Protein AF-A0ABD1PLU4-F1 (afdb_monomer)

InterPro domains:
  IPR002123 Phospholipid/glycerol acyltransferase [PF01553] (356-482)
  IPR002123 Phospholipid/glycerol acyltransferase [SM00563] (372-485)
  IPR003245 Phytocyanin domain [PF02298] (35-119)
  IPR003245 Phytocyanin domain [PS51485] (24-127)
  IPR004552 1-acyl-sn-glycerol-3-phosphate acyltransferase [TIGR00530] (357-482)
  IPR008972 Cupredoxin [G3DSA:2.60.40.420] (22-131)
  IPR008972 Cupredoxin [SSF49503] (23-126)
  IPR041846 Early nodulin-like protein domain [cd11019] (24-126)

Organism: NCBI:txid205694

pLDDT: mean 72.11, std 29.3, range [20.67, 98.69]

Secondary structure (DSSP, 8-state):
-HHHHHHHHHHHHHHHHHHTT---EEETTSTT--SS--SSTTHHHHHHHTS--BTT-EEEEE--TTT--EEEE-HHHHHHT--SS-SEEE-SSEEEEE--SSEEEEEEE-STTTGGGT-EEEEEEBP-----------------------PPPPPPP-------------------------------------------TTTTS----------PPP-------------------------------------------------------------------------HHHHHHHHHHHHHHHHHHHHHHHHHHHHHHHHHHHHHHHH-TTT-HHHHHHHHHHHHHHHTTT-EEEEE-GGGSPPTTS--EEEE----THHHHHHHHT---EEEEEEGGGGGSTTHHHHHHHHTPEEE-TT-HHHHHHHHHHHHHHHHTT-EEEE-TTSS--SSS---PPPTHHHHHHHHHTPPEEEEEEESHHHHS-TT-TT-----EEEEEEPPPB--S-HHHHHHHHHHHHHHHHHHH-

Radius of gyration: 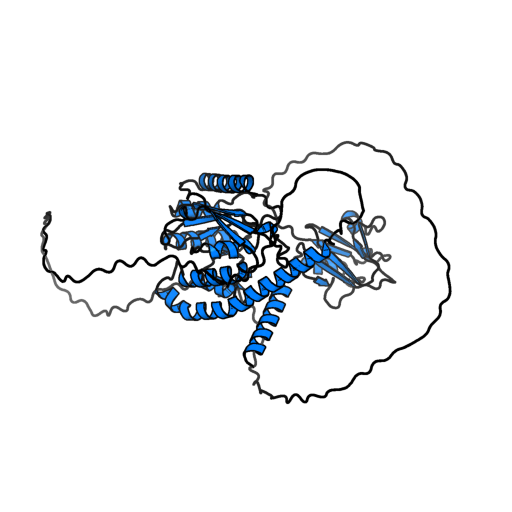33.96 Å; Cα contacts (8 Å, |Δi|>4): 672; chains: 1; bounding box: 89×86×107 Å

Structure (mmCIF, N/CA/C/O backbone):
data_AF-A0ABD1PLU4-F1
#
_entry.id   AF-A0ABD1PLU4-F1
#
loop_
_atom_site.group_PDB
_atom_site.id
_atom_site.type_symbol
_atom_site.label_atom_id
_atom_site.label_alt_id
_atom_site.label_comp_id
_atom_site.label_asym_id
_atom_site.label_entity_id
_atom_site.label_seq_id
_atom_site.pdbx_PDB_ins_code
_atom_site.Cartn_x
_atom_site.Cartn_y
_atom_site.Cartn_z
_atom_site.occupancy
_atom_site.B_iso_or_equiv
_atom_site.auth_seq_id
_atom_site.auth_comp_id
_atom_site.auth_asym_id
_atom_site.auth_atom_id
_atom_site.pdbx_PDB_model_num
ATOM 1 N N . MET A 1 1 ? 35.498 7.003 15.324 1.00 47.19 1 MET A N 1
ATOM 2 C CA . MET A 1 1 ? 35.604 5.820 14.432 1.00 47.19 1 MET A CA 1
ATOM 3 C C . MET A 1 1 ? 34.310 5.006 14.299 1.00 47.19 1 MET A C 1
ATOM 5 O O . MET A 1 1 ? 34.081 4.486 13.217 1.00 47.19 1 MET A O 1
ATOM 9 N N . ALA A 1 2 ? 33.437 4.923 15.317 1.00 46.88 2 ALA A N 1
ATOM 10 C CA . ALA A 1 2 ? 32.147 4.220 15.197 1.00 46.88 2 ALA A CA 1
ATOM 11 C C . ALA A 1 2 ? 31.181 4.858 14.171 1.00 46.88 2 ALA A C 1
ATOM 13 O O . ALA A 1 2 ? 30.558 4.140 13.402 1.00 46.88 2 ALA A O 1
ATOM 14 N N . SER A 1 3 ? 31.133 6.194 14.081 1.00 61.94 3 SER A N 1
ATOM 15 C CA . SER A 1 3 ? 30.240 6.909 13.148 1.00 61.94 3 SER A CA 1
ATOM 16 C C . SER A 1 3 ? 30.539 6.616 11.667 1.00 61.94 3 SER A C 1
ATOM 18 O O . SER A 1 3 ? 29.624 6.369 10.890 1.00 61.94 3 SER A O 1
ATOM 20 N N . LEU A 1 4 ? 31.819 6.532 11.281 1.00 53.38 4 LEU A N 1
ATOM 21 C CA . LEU A 1 4 ? 32.208 6.275 9.888 1.00 53.38 4 LEU A CA 1
ATOM 22 C C . LEU A 1 4 ? 31.891 4.837 9.451 1.00 53.38 4 LEU A C 1
ATOM 24 O O . LEU A 1 4 ? 31.442 4.630 8.332 1.00 53.38 4 LEU A O 1
ATOM 28 N N . LYS A 1 5 ? 32.056 3.856 10.352 1.00 55.22 5 LYS A N 1
ATOM 29 C CA . LYS A 1 5 ? 31.690 2.453 10.091 1.00 55.22 5 LYS A CA 1
ATOM 30 C C . LYS A 1 5 ? 30.178 2.273 9.957 1.00 55.22 5 LYS A C 1
ATOM 32 O O . LYS A 1 5 ? 29.739 1.518 9.100 1.00 55.22 5 LYS A O 1
ATOM 37 N N . THR A 1 6 ? 29.389 2.996 10.752 1.00 54.56 6 THR A N 1
ATOM 38 C CA . THR A 1 6 ? 27.925 2.993 10.632 1.00 54.56 6 THR A CA 1
ATOM 39 C C . THR A 1 6 ? 27.466 3.675 9.346 1.00 54.56 6 THR A C 1
ATOM 41 O O . THR A 1 6 ? 26.577 3.157 8.689 1.00 54.56 6 THR A O 1
ATOM 44 N N . ILE A 1 7 ? 28.093 4.785 8.939 1.00 59.88 7 ILE A N 1
ATOM 45 C CA . ILE A 1 7 ? 27.803 5.443 7.654 1.00 59.88 7 ILE A CA 1
ATOM 46 C C . ILE A 1 7 ? 28.144 4.515 6.484 1.00 59.88 7 ILE A C 1
ATOM 48 O O . ILE A 1 7 ? 27.331 4.385 5.577 1.00 59.88 7 ILE A O 1
ATOM 52 N N . PHE A 1 8 ? 29.285 3.823 6.532 1.00 62.78 8 PHE A N 1
ATOM 53 C CA . PHE A 1 8 ? 29.653 2.834 5.517 1.00 62.78 8 PHE A CA 1
ATOM 54 C C . PHE A 1 8 ? 28.635 1.691 5.465 1.00 62.78 8 PHE A C 1
ATOM 56 O O . PHE A 1 8 ? 28.130 1.379 4.401 1.00 62.78 8 PHE A O 1
ATOM 63 N N . LEU A 1 9 ? 28.231 1.143 6.614 1.00 57.69 9 LEU A N 1
ATOM 64 C CA . LEU A 1 9 ? 27.209 0.095 6.678 1.00 57.69 9 LEU A CA 1
ATOM 65 C C . LEU A 1 9 ? 25.840 0.578 6.163 1.00 57.69 9 LEU A C 1
ATOM 67 O O . LEU A 1 9 ? 25.142 -0.170 5.490 1.00 57.69 9 LEU A O 1
ATOM 71 N N . CYS A 1 10 ? 25.455 1.827 6.439 1.00 52.41 10 CYS A N 1
ATOM 72 C CA . CYS A 1 10 ? 24.240 2.434 5.895 1.00 52.41 10 CYS A CA 1
ATOM 73 C C . CYS A 1 10 ? 24.330 2.636 4.379 1.00 52.41 10 CYS A C 1
ATOM 75 O O . CYS A 1 10 ? 23.343 2.396 3.696 1.00 52.41 10 CYS A O 1
ATOM 77 N N . LEU A 1 11 ? 25.482 3.064 3.856 1.00 61.66 11 LEU A N 1
ATOM 78 C CA . LEU A 1 11 ? 25.714 3.219 2.418 1.00 61.66 11 LEU A CA 1
ATOM 79 C C . LEU A 1 11 ? 25.714 1.866 1.706 1.00 61.66 11 LEU A C 1
ATOM 81 O O . LEU A 1 11 ? 25.098 1.762 0.657 1.00 61.66 11 LEU A O 1
ATOM 85 N N . GLU A 1 12 ? 26.288 0.827 2.309 1.00 58.66 12 GLU A N 1
ATOM 86 C CA . GLU A 1 12 ? 26.217 -0.554 1.817 1.00 58.66 12 GLU A CA 1
ATOM 87 C C . GLU A 1 12 ? 24.777 -1.088 1.847 1.00 58.66 12 GLU A C 1
ATOM 89 O O . GLU A 1 12 ? 24.323 -1.708 0.896 1.00 58.66 12 GLU A O 1
ATOM 94 N N . VAL A 1 13 ? 23.996 -0.795 2.894 1.00 58.22 13 VAL A N 1
ATOM 95 C CA . VAL A 1 13 ? 22.574 -1.182 2.958 1.00 58.22 13 VAL A CA 1
ATOM 96 C C . VAL A 1 13 ? 21.728 -0.389 1.957 1.00 58.22 13 VAL A C 1
ATOM 98 O O . VAL A 1 13 ? 20.830 -0.960 1.346 1.00 58.22 13 VAL A O 1
ATOM 101 N N . VAL A 1 14 ? 21.999 0.903 1.748 1.00 58.25 14 VAL A N 1
ATOM 102 C CA . VAL A 1 14 ? 21.341 1.722 0.714 1.00 58.25 14 VAL A CA 1
ATOM 103 C C . VAL A 1 14 ? 21.733 1.237 -0.681 1.00 58.25 14 VAL A C 1
ATOM 105 O O . VAL A 1 14 ? 20.859 1.127 -1.530 1.00 58.25 14 VAL A O 1
ATOM 108 N N . PHE A 1 15 ? 22.995 0.868 -0.902 1.00 52.88 15 PHE A N 1
ATOM 109 C CA . PHE A 1 15 ? 23.470 0.248 -2.137 1.00 52.88 15 PHE A CA 1
ATOM 110 C C . PHE A 1 15 ? 22.750 -1.086 -2.378 1.00 52.88 15 PHE A C 1
ATOM 112 O O . PHE A 1 15 ? 22.131 -1.261 -3.419 1.00 52.88 15 PHE A O 1
ATOM 119 N N . VAL A 1 16 ? 22.667 -1.962 -1.373 1.00 48.00 16 VAL A N 1
ATOM 120 C CA . VAL A 1 16 ? 21.921 -3.231 -1.444 1.00 48.00 16 VAL A CA 1
ATOM 121 C C . VAL A 1 16 ? 20.415 -3.017 -1.667 1.00 48.00 16 VAL A C 1
ATOM 123 O O . VAL A 1 16 ? 19.794 -3.789 -2.390 1.00 48.00 16 VAL A O 1
ATOM 126 N N . MET A 1 17 ? 19.800 -1.975 -1.100 1.00 50.78 17 MET A N 1
ATOM 127 C CA . MET A 1 17 ? 18.375 -1.676 -1.316 1.00 50.78 17 MET A CA 1
ATOM 128 C C . MET A 1 17 ? 18.107 -1.014 -2.678 1.00 50.78 17 MET A C 1
ATOM 130 O O . MET A 1 17 ? 17.065 -1.286 -3.272 1.00 50.78 17 MET A O 1
ATOM 134 N N . CYS A 1 18 ? 19.041 -0.212 -3.201 1.00 48.16 18 CYS A N 1
ATOM 135 C CA . CYS A 1 18 ? 19.002 0.318 -4.568 1.00 48.16 18 CYS A CA 1
ATOM 136 C C . CYS A 1 18 ? 19.161 -0.800 -5.611 1.00 48.16 18 CYS A C 1
ATOM 138 O O . CYS A 1 18 ? 18.441 -0.796 -6.605 1.00 48.16 18 CYS A O 1
ATOM 140 N N . VAL A 1 19 ? 20.005 -1.798 -5.333 1.00 46.47 19 VAL A N 1
ATOM 141 C CA . VAL A 1 19 ? 20.233 -2.971 -6.200 1.00 46.47 19 VAL A CA 1
ATOM 142 C C . VAL A 1 19 ? 19.016 -3.920 -6.241 1.00 46.47 19 VAL A C 1
ATOM 144 O O . VAL A 1 19 ? 18.842 -4.692 -7.176 1.00 46.47 19 VAL A O 1
ATOM 147 N N . LEU A 1 20 ? 18.086 -3.855 -5.279 1.00 43.22 20 LEU A N 1
ATOM 148 C CA . LEU A 1 20 ? 16.896 -4.731 -5.255 1.00 43.22 20 LEU A CA 1
ATOM 149 C C . LEU A 1 20 ? 15.654 -4.151 -5.960 1.00 43.22 20 LEU A C 1
ATOM 151 O O . LEU A 1 20 ? 14.606 -4.804 -5.976 1.00 43.22 20 LEU A O 1
ATOM 155 N N . SER A 1 21 ? 15.769 -2.966 -6.571 1.00 48.97 21 SER A N 1
ATOM 156 C CA . SER A 1 21 ? 14.789 -2.427 -7.530 1.00 48.97 21 SER A CA 1
ATOM 157 C C . SER A 1 21 ? 15.155 -2.745 -8.990 1.00 48.97 21 SER A C 1
ATOM 159 O O . SER A 1 21 ? 14.590 -2.146 -9.907 1.00 48.97 21 SER A O 1
ATOM 161 N N . GLU A 1 22 ? 16.103 -3.646 -9.231 1.00 51.75 22 GLU A N 1
ATOM 162 C CA . GLU A 1 22 ? 16.635 -3.849 -10.574 1.00 51.75 22 GLU A CA 1
ATOM 163 C C . GLU A 1 22 ? 15.752 -4.760 -11.436 1.00 51.75 22 GLU A C 1
ATOM 165 O O . GLU A 1 22 ? 15.357 -5.865 -11.048 1.00 51.75 22 GLU A O 1
ATOM 170 N N . ALA A 1 23 ? 15.470 -4.257 -12.639 1.00 60.00 23 ALA A N 1
ATOM 171 C CA . ALA A 1 23 ? 15.356 -5.053 -13.852 1.00 60.00 23 ALA A CA 1
ATOM 172 C C . ALA A 1 23 ? 16.399 -6.175 -13.821 1.00 60.00 23 ALA A C 1
ATOM 174 O O . ALA A 1 23 ? 17.593 -5.895 -13.731 1.00 60.00 23 ALA A O 1
ATOM 175 N N . ARG A 1 24 ? 15.980 -7.444 -13.845 1.00 77.62 24 ARG A N 1
ATOM 176 C CA . ARG A 1 24 ? 16.957 -8.536 -13.821 1.00 77.62 24 ARG A CA 1
ATOM 177 C C . ARG A 1 24 ? 17.532 -8.730 -15.209 1.00 77.62 24 ARG A C 1
ATOM 179 O O . ARG A 1 24 ? 16.782 -8.913 -16.164 1.00 77.62 24 ARG A O 1
ATOM 186 N N . GLU A 1 25 ? 18.853 -8.743 -15.299 1.00 86.50 25 GLU A N 1
ATOM 187 C CA . GLU A 1 25 ? 19.561 -9.103 -16.521 1.00 86.50 25 GLU A CA 1
ATOM 188 C C . GLU A 1 25 ? 19.766 -10.620 -16.583 1.00 86.50 25 GLU A C 1
ATOM 190 O O . GLU A 1 25 ? 20.251 -11.246 -15.638 1.00 86.50 25 GLU A O 1
ATOM 195 N N . PHE A 1 26 ? 19.380 -11.227 -17.702 1.00 90.75 26 PHE A N 1
ATOM 196 C CA . PHE A 1 26 ? 19.525 -12.654 -17.958 1.00 90.75 26 PHE A CA 1
ATOM 197 C C . PHE A 1 26 ? 20.411 -12.871 -19.178 1.00 90.75 26 PHE A C 1
ATOM 199 O O . PHE A 1 26 ? 19.988 -12.634 -20.310 1.00 90.75 26 PHE A O 1
ATOM 206 N N . VAL A 1 27 ? 21.622 -13.382 -18.955 1.00 91.88 27 VAL A N 1
ATOM 207 C CA . VAL A 1 27 ? 22.483 -13.854 -20.047 1.00 91.88 27 VAL A CA 1
ATOM 208 C C . VAL A 1 27 ? 21.873 -15.123 -20.643 1.00 91.88 27 VAL A C 1
ATOM 210 O O . VAL A 1 27 ? 21.649 -16.109 -19.931 1.00 91.88 27 VAL A O 1
ATOM 213 N N . VAL A 1 28 ? 21.562 -15.090 -21.939 1.00 91.38 28 VAL A N 1
ATOM 214 C CA . VAL A 1 28 ? 20.862 -16.176 -22.633 1.00 91.38 28 VAL A CA 1
ATOM 215 C C . VAL A 1 28 ? 21.710 -17.449 -22.643 1.00 91.38 28 VAL A C 1
ATOM 217 O O . VAL A 1 28 ? 22.851 -17.453 -23.085 1.00 91.38 28 VAL A O 1
ATOM 220 N N . GLY A 1 29 ? 21.148 -18.546 -22.129 1.00 82.50 29 GLY A N 1
ATOM 221 C CA . GLY A 1 29 ? 21.845 -19.830 -21.979 1.00 82.50 29 GLY A CA 1
ATOM 222 C C . GLY A 1 29 ? 22.687 -19.971 -20.699 1.00 82.50 29 GLY A C 1
ATOM 223 O O . GLY A 1 29 ? 23.001 -21.098 -20.319 1.00 82.50 29 GLY A O 1
ATOM 224 N N . GLY A 1 30 ? 22.985 -18.878 -19.981 1.00 80.81 30 GLY A N 1
ATOM 225 C CA . GLY A 1 30 ? 23.773 -18.856 -18.735 1.00 80.81 30 GLY A CA 1
ATOM 226 C C . GLY A 1 30 ? 24.979 -17.904 -18.786 1.00 80.81 30 GLY A C 1
ATOM 227 O O . GLY A 1 30 ? 25.364 -17.456 -19.856 1.00 80.81 30 GLY A O 1
ATOM 228 N N . GLU A 1 31 ? 25.600 -17.609 -17.635 1.00 70.88 31 GLU A N 1
ATOM 229 C CA . GLU A 1 31 ? 26.628 -16.548 -17.490 1.00 70.88 31 GLU A CA 1
ATOM 230 C C . GLU A 1 31 ? 27.853 -16.681 -18.418 1.00 70.88 31 GLU A C 1
ATOM 232 O O . GLU A 1 31 ? 28.443 -15.668 -18.783 1.00 70.88 31 GLU A O 1
ATOM 237 N N . ASN A 1 32 ? 28.203 -17.902 -18.844 1.00 74.88 32 ASN A N 1
ATOM 238 C CA . ASN A 1 32 ? 29.360 -18.187 -19.710 1.00 74.88 32 ASN A CA 1
ATOM 239 C C . ASN A 1 32 ? 28.970 -18.751 -21.088 1.00 74.88 32 ASN A C 1
ATOM 241 O O . ASN A 1 32 ? 29.794 -19.380 -21.750 1.00 74.88 32 ASN A O 1
ATOM 245 N N . LYS A 1 33 ? 27.705 -18.619 -21.492 1.00 79.81 33 LYS A N 1
ATOM 246 C CA . LYS A 1 33 ? 27.207 -19.167 -22.757 1.00 79.81 33 LYS A CA 1
ATOM 247 C C . LYS A 1 33 ? 27.089 -18.070 -23.807 1.00 79.81 33 LYS A C 1
ATOM 249 O O . LYS A 1 33 ? 26.680 -16.951 -23.505 1.00 79.81 33 LYS A O 1
ATOM 254 N N . LEU A 1 34 ? 27.460 -18.416 -25.036 1.00 86.56 34 LEU A N 1
ATOM 255 C CA . LEU A 1 34 ? 27.270 -17.572 -26.207 1.00 86.56 34 LEU A CA 1
ATOM 256 C C . LEU A 1 34 ? 25.965 -17.951 -26.909 1.00 86.56 34 LEU A C 1
ATOM 258 O O . LEU A 1 34 ? 25.485 -19.084 -26.828 1.00 86.56 34 LEU A O 1
ATOM 262 N N . TRP A 1 35 ? 25.390 -16.981 -27.605 1.00 90.56 35 TRP A N 1
ATOM 263 C CA . TRP A 1 35 ? 24.356 -17.193 -28.600 1.00 90.56 35 TRP A CA 1
ATOM 264 C C . TRP A 1 35 ? 25.010 -17.805 -29.841 1.00 90.56 35 TRP A C 1
ATOM 266 O O . TRP A 1 35 ? 25.411 -17.104 -30.764 1.00 90.56 35 TRP A O 1
ATOM 276 N N . GLU A 1 36 ? 25.151 -19.125 -29.809 1.00 92.56 36 GLU A N 1
ATOM 277 C CA . GLU A 1 36 ? 25.716 -19.963 -30.867 1.00 92.56 36 GLU A CA 1
ATOM 278 C C . GLU A 1 36 ? 24.813 -21.178 -31.110 1.00 92.56 36 GLU A C 1
ATOM 280 O O . GLU A 1 36 ? 23.879 -21.434 -30.342 1.00 92.56 36 GLU A O 1
ATOM 285 N N . VAL A 1 37 ? 25.075 -21.939 -32.174 1.00 93.00 37 VAL A N 1
ATOM 286 C CA . VAL A 1 37 ? 24.309 -23.153 -32.475 1.00 93.00 37 VAL A CA 1
ATOM 287 C C . VAL A 1 37 ? 24.419 -24.137 -31.300 1.00 93.00 37 VAL A C 1
ATOM 289 O O . VAL A 1 37 ? 25.517 -24.612 -31.002 1.00 93.00 37 VAL A O 1
ATOM 292 N N . PRO A 1 38 ? 23.304 -24.462 -30.618 1.00 90.62 38 PRO A N 1
ATOM 293 C CA . PRO A 1 38 ? 23.358 -25.257 -29.401 1.00 90.62 38 PRO A CA 1
ATOM 294 C C . PRO A 1 38 ? 23.609 -26.737 -29.705 1.00 90.62 38 PRO A C 1
ATOM 296 O O . PRO A 1 38 ? 23.275 -27.246 -30.775 1.00 90.62 38 PRO A O 1
ATOM 299 N N . SER A 1 39 ? 24.128 -27.473 -28.718 1.00 88.12 39 SER A N 1
ATOM 300 C CA . SER A 1 39 ? 24.311 -28.930 -28.841 1.00 88.12 39 SER A CA 1
ATOM 301 C C . SER A 1 39 ? 22.977 -29.687 -28.837 1.00 88.12 39 SER A C 1
ATOM 303 O O . SER A 1 39 ? 22.883 -30.804 -29.341 1.00 88.12 39 SER A O 1
ATOM 305 N N . SER A 1 40 ? 21.937 -29.087 -28.252 1.00 89.44 40 SER A N 1
ATOM 306 C CA . SER A 1 40 ? 20.566 -29.590 -28.275 1.00 89.44 40 SER A CA 1
ATOM 307 C C . SER A 1 40 ? 19.641 -28.559 -28.907 1.00 89.44 40 SER A C 1
ATOM 309 O O . SER A 1 40 ? 19.620 -27.403 -28.490 1.00 89.44 40 SER A O 1
ATOM 311 N N . PHE A 1 41 ? 18.798 -29.002 -29.842 1.00 88.69 41 PHE A N 1
ATOM 312 C CA . PHE A 1 41 ? 17.864 -28.143 -30.579 1.00 88.69 41 PHE A CA 1
ATOM 313 C C . PHE A 1 41 ? 16.952 -27.283 -29.679 1.00 88.69 41 PHE A C 1
ATOM 315 O O . PHE A 1 41 ? 16.506 -26.214 -30.083 1.00 88.69 41 PHE A O 1
ATOM 322 N N . TYR A 1 42 ? 16.669 -27.736 -28.452 1.00 88.06 42 TYR A N 1
ATOM 323 C CA . TYR A 1 42 ? 15.777 -27.053 -27.508 1.00 88.06 42 TYR A CA 1
ATOM 324 C C . TYR A 1 42 ? 16.512 -26.366 -26.346 1.00 88.06 42 TYR A C 1
ATOM 326 O O . TYR A 1 42 ? 15.857 -25.959 -25.390 1.00 88.06 42 TYR A O 1
ATOM 334 N N . GLU A 1 43 ? 17.845 -26.254 -26.370 1.00 90.94 43 GLU A N 1
ATOM 335 C CA . GLU A 1 43 ? 18.650 -25.773 -25.231 1.00 90.94 43 GLU A CA 1
ATOM 336 C C . GLU A 1 43 ? 18.182 -24.405 -24.712 1.00 90.94 43 GLU A C 1
ATOM 338 O O . GLU A 1 43 ? 17.835 -24.280 -23.533 1.00 90.94 43 GLU A O 1
ATOM 343 N N . PHE A 1 44 ? 18.076 -23.406 -25.594 1.00 92.38 44 PHE A N 1
ATOM 344 C CA . PHE A 1 44 ? 17.664 -22.051 -25.218 1.00 92.38 44 PHE A CA 1
ATOM 345 C C . PHE A 1 44 ? 16.208 -21.979 -24.747 1.00 92.38 44 PHE A C 1
ATOM 347 O O . PHE A 1 44 ? 15.916 -21.340 -23.736 1.00 92.38 44 PHE A O 1
ATOM 354 N N . ASN A 1 45 ? 15.293 -22.694 -25.405 1.00 93.44 45 ASN A N 1
ATOM 355 C CA . ASN A 1 45 ? 13.891 -22.746 -24.980 1.00 93.44 45 ASN A CA 1
ATOM 356 C C . ASN A 1 45 ? 13.732 -23.437 -23.616 1.00 93.44 45 ASN A C 1
ATOM 358 O O . ASN A 1 45 ? 13.006 -22.951 -22.749 1.00 93.44 45 ASN A O 1
ATOM 362 N N . ASN A 1 46 ? 14.448 -24.539 -23.382 1.00 92.44 46 ASN A N 1
ATOM 363 C CA . ASN A 1 46 ? 14.444 -25.251 -22.103 1.00 92.44 46 ASN A CA 1
ATOM 364 C C . ASN A 1 46 ? 15.056 -24.411 -20.976 1.00 92.44 46 ASN A C 1
ATOM 366 O O . ASN A 1 46 ? 14.624 -24.510 -19.825 1.00 92.44 46 ASN A O 1
ATOM 370 N N . TRP A 1 47 ? 16.070 -23.601 -21.287 1.00 93.94 47 TRP A N 1
ATOM 371 C CA . TRP A 1 47 ? 16.618 -22.607 -20.369 1.00 93.94 47 TRP A CA 1
ATOM 372 C C . TRP A 1 47 ? 15.559 -21.556 -20.012 1.00 93.94 47 TRP A C 1
ATOM 374 O O . TRP A 1 47 ? 15.262 -21.366 -18.831 1.00 93.94 47 TRP A O 1
ATOM 384 N N . ALA A 1 48 ? 14.914 -20.956 -21.013 1.00 93.88 48 ALA A N 1
ATOM 385 C CA . ALA A 1 48 ? 13.917 -19.908 -20.817 1.00 93.88 48 ALA A CA 1
ATOM 386 C C . ALA A 1 48 ? 12.703 -20.387 -20.010 1.00 93.88 48 ALA A C 1
ATOM 388 O O . ALA A 1 48 ? 12.226 -19.680 -19.125 1.00 93.88 48 ALA A O 1
ATOM 389 N N . GLN A 1 49 ? 12.238 -21.619 -20.237 1.00 91.12 49 GLN A N 1
ATOM 390 C CA . GLN A 1 49 ? 11.105 -22.206 -19.509 1.00 91.12 49 GLN A CA 1
ATOM 391 C C . GLN A 1 49 ? 11.343 -22.358 -17.998 1.00 91.12 49 GLN A C 1
ATOM 393 O O . GLN A 1 49 ? 10.385 -22.421 -17.224 1.00 91.12 49 GLN A O 1
ATOM 398 N N . LYS A 1 50 ? 12.605 -22.411 -17.551 1.00 90.88 50 LYS A N 1
ATOM 399 C CA . LYS A 1 50 ? 12.957 -22.487 -16.123 1.00 90.88 50 LYS A CA 1
ATOM 400 C C . LYS A 1 50 ? 12.920 -21.118 -15.436 1.00 90.88 50 LYS A C 1
ATOM 402 O O . LYS A 1 50 ? 12.978 -21.058 -14.206 1.00 90.88 50 LYS A O 1
ATOM 407 N N . ILE A 1 51 ? 12.811 -20.033 -16.202 1.00 90.81 51 ILE A N 1
ATOM 408 C CA . ILE A 1 51 ? 12.889 -18.651 -15.728 1.00 90.81 51 ILE A CA 1
ATOM 409 C C . ILE A 1 51 ? 11.500 -18.001 -15.781 1.00 90.81 51 ILE A C 1
ATOM 411 O O . ILE A 1 51 ? 10.678 -18.276 -16.651 1.00 90.81 51 ILE A O 1
ATOM 415 N N . ARG A 1 52 ? 11.208 -17.137 -14.803 1.00 91.12 52 ARG A N 1
ATOM 416 C CA . ARG A 1 52 ? 9.958 -16.364 -14.740 1.00 91.12 52 ARG A CA 1
ATOM 417 C C . ARG A 1 52 ? 10.214 -14.898 -15.058 1.00 91.12 52 ARG A C 1
ATOM 419 O O . ARG A 1 52 ? 10.325 -14.098 -14.132 1.00 91.12 52 ARG A O 1
ATOM 426 N N . PHE A 1 53 ? 10.262 -14.587 -16.348 1.00 93.56 53 PHE A N 1
ATOM 427 C CA . PHE A 1 53 ? 10.465 -13.232 -16.853 1.00 93.56 53 PHE A CA 1
ATOM 428 C C . PHE A 1 53 ? 9.294 -12.305 -16.493 1.00 93.56 53 PHE A C 1
ATOM 430 O O . PHE A 1 53 ? 8.120 -12.687 -16.591 1.00 93.56 53 PHE A O 1
ATOM 437 N N . GLN A 1 54 ? 9.625 -11.091 -16.068 1.00 90.62 54 GLN A N 1
ATOM 438 C CA . GLN A 1 54 ? 8.712 -9.999 -15.743 1.00 90.62 54 GLN A CA 1
ATOM 439 C C . GLN A 1 54 ? 8.916 -8.830 -16.706 1.00 90.62 54 GLN A C 1
ATOM 441 O O . GLN A 1 54 ? 9.954 -8.708 -17.354 1.00 90.62 54 GLN A O 1
ATOM 446 N N . ILE A 1 55 ? 7.919 -7.947 -16.776 1.00 90.06 55 ILE A N 1
ATOM 447 C CA . ILE A 1 55 ? 8.074 -6.673 -17.482 1.00 90.06 55 ILE A CA 1
ATOM 448 C C . ILE A 1 55 ? 9.196 -5.875 -16.810 1.00 90.06 55 ILE A C 1
ATOM 450 O O . ILE A 1 55 ? 9.166 -5.679 -15.594 1.00 90.06 55 ILE A O 1
ATOM 454 N N . GLY A 1 56 ? 10.141 -5.399 -17.614 1.00 82.38 56 GLY A N 1
ATOM 455 C CA . GLY A 1 56 ? 11.314 -4.651 -17.174 1.00 82.38 56 GLY A CA 1
ATOM 456 C C . GLY A 1 56 ? 12.580 -5.492 -17.028 1.00 82.38 56 GLY A C 1
ATOM 457 O O . GLY A 1 56 ? 13.638 -4.897 -16.920 1.00 82.38 56 GLY A O 1
ATOM 458 N N . ASP A 1 57 ? 12.511 -6.826 -17.064 1.00 91.81 57 ASP A N 1
ATOM 459 C CA . ASP A 1 57 ? 13.715 -7.666 -17.142 1.00 91.81 57 ASP A CA 1
ATOM 460 C C . ASP A 1 57 ? 14.438 -7.462 -18.489 1.00 91.81 57 ASP A C 1
ATOM 462 O O . ASP A 1 57 ? 13.815 -7.082 -19.481 1.00 91.81 57 ASP A O 1
ATOM 466 N N . SER A 1 58 ? 15.735 -7.759 -18.549 1.00 92.25 58 SER A N 1
ATOM 467 C CA . SER A 1 58 ? 16.549 -7.635 -19.764 1.00 92.25 58 SER A CA 1
ATOM 468 C C . SER A 1 58 ? 17.167 -8.973 -20.155 1.00 92.25 58 SER A C 1
ATOM 470 O O . SER A 1 58 ? 17.649 -9.720 -19.306 1.00 92.25 58 SER A O 1
ATOM 472 N N . LEU A 1 59 ? 17.193 -9.273 -21.450 1.00 95.25 59 LEU A N 1
ATOM 473 C CA . LEU A 1 59 ? 17.952 -10.386 -22.019 1.00 95.25 59 LEU A CA 1
ATOM 474 C C . LEU A 1 59 ? 19.291 -9.867 -22.539 1.00 95.25 59 LEU A C 1
ATOM 476 O O . LEU A 1 59 ? 19.320 -8.844 -23.214 1.00 95.25 59 LEU A O 1
ATOM 480 N N . VAL A 1 60 ? 20.377 -10.584 -22.263 1.00 94.25 60 VAL A N 1
ATOM 481 C CA . VAL A 1 60 ? 21.712 -10.282 -22.795 1.00 94.25 60 VAL A CA 1
ATOM 482 C C . VAL A 1 60 ? 22.140 -11.425 -23.710 1.00 94.25 60 VAL A C 1
ATOM 484 O O . VAL A 1 60 ? 22.271 -12.567 -23.262 1.00 94.25 60 VAL A O 1
ATOM 487 N N . LEU A 1 61 ? 22.335 -11.128 -24.995 1.00 94.56 61 LEU A N 1
ATOM 488 C CA . LEU A 1 61 ? 22.766 -12.078 -26.021 1.00 94.56 61 LEU A CA 1
ATOM 489 C C . LEU A 1 61 ? 24.171 -11.713 -26.494 1.00 94.56 61 LEU A C 1
ATOM 491 O O . LEU A 1 61 ? 24.368 -10.655 -27.082 1.00 94.56 61 LEU A O 1
ATOM 495 N N . LYS A 1 62 ? 25.134 -12.604 -26.256 1.00 92.88 62 LYS A N 1
ATOM 496 C CA . LYS A 1 62 ? 26.539 -12.436 -26.651 1.00 92.88 62 LYS A CA 1
ATOM 497 C C . LYS A 1 62 ? 26.846 -13.330 -27.844 1.00 92.88 62 LYS A C 1
ATOM 499 O O . LYS A 1 62 ? 26.670 -14.538 -27.732 1.00 92.88 62 LYS A O 1
ATOM 504 N N . TYR A 1 63 ? 27.285 -12.769 -28.961 1.00 93.00 63 TYR A N 1
ATOM 505 C CA . TYR A 1 63 ? 27.576 -13.485 -30.207 1.00 93.00 63 TYR A CA 1
ATOM 506 C C . TYR A 1 63 ? 28.710 -12.799 -30.972 1.00 93.00 63 TYR A C 1
ATOM 508 O O . TYR A 1 63 ? 29.032 -11.637 -30.744 1.00 93.00 63 TYR A O 1
ATOM 516 N N . ASP A 1 64 ? 29.332 -13.512 -31.904 1.00 90.88 64 ASP A N 1
ATOM 517 C CA . ASP A 1 64 ? 30.297 -12.891 -32.806 1.00 90.88 64 ASP A CA 1
ATOM 518 C C . ASP A 1 64 ? 29.556 -12.104 -33.897 1.00 90.88 64 ASP A C 1
ATOM 520 O O . ASP A 1 64 ? 28.959 -12.679 -34.806 1.00 90.88 64 ASP A O 1
ATOM 524 N N . SER A 1 65 ? 29.609 -10.773 -33.820 1.00 90.31 65 SER A N 1
ATOM 525 C CA . SER A 1 65 ? 28.928 -9.867 -34.756 1.00 90.31 65 SER A CA 1
ATOM 526 C C . SER A 1 65 ? 29.413 -9.968 -36.203 1.00 90.31 65 SER A C 1
ATOM 528 O O . SER A 1 65 ? 28.752 -9.454 -37.106 1.00 90.31 65 SER A O 1
ATOM 530 N N . LYS A 1 66 ? 30.559 -10.613 -36.453 1.00 90.69 66 LYS A N 1
ATOM 531 C CA . LYS A 1 66 ? 31.054 -10.852 -37.816 1.00 90.69 66 LYS A CA 1
ATOM 532 C C . LYS A 1 66 ? 30.377 -12.038 -38.488 1.00 90.69 66 LYS A C 1
ATOM 534 O O . LYS A 1 66 ? 30.345 -12.090 -39.715 1.00 90.69 66 LYS A O 1
ATOM 539 N N . THR A 1 67 ? 29.906 -12.999 -37.702 1.00 90.50 67 THR A N 1
ATOM 540 C CA . THR A 1 67 ? 29.413 -14.289 -38.196 1.00 90.50 67 THR A CA 1
ATOM 541 C C . THR A 1 67 ? 27.933 -14.504 -37.911 1.00 90.50 67 THR A C 1
ATOM 543 O O . THR A 1 67 ? 27.299 -15.280 -38.623 1.00 90.50 67 THR A O 1
ATOM 546 N N . ASP A 1 68 ? 27.357 -13.790 -36.941 1.00 94.06 68 ASP A N 1
ATOM 547 C CA . ASP A 1 68 ? 25.958 -13.935 -36.555 1.00 94.06 68 ASP A CA 1
ATOM 548 C C . ASP A 1 68 ? 25.299 -12.600 -36.159 1.00 94.06 68 ASP A C 1
ATOM 550 O O . ASP A 1 68 ? 25.937 -11.558 -36.004 1.00 94.06 68 ASP A O 1
ATOM 554 N N . SER A 1 69 ? 23.977 -12.639 -36.020 1.00 95.38 69 SER A N 1
ATOM 555 C CA . SER A 1 69 ? 23.122 -11.546 -35.562 1.00 95.38 69 SER A CA 1
ATOM 556 C C . SER A 1 69 ? 21.897 -12.085 -34.833 1.00 95.38 69 SER A C 1
ATOM 558 O O . SER A 1 69 ? 21.526 -13.252 -34.977 1.00 95.38 69 SER A O 1
ATOM 560 N N . VAL A 1 70 ? 21.246 -11.226 -34.053 1.00 97.12 70 VAL A N 1
ATOM 561 C CA . VAL A 1 70 ? 20.003 -11.565 -33.352 1.00 97.12 70 VAL A CA 1
ATOM 562 C C . VAL A 1 70 ? 18.850 -10.832 -34.018 1.00 97.12 70 VAL A C 1
ATOM 564 O O . VAL A 1 70 ? 18.898 -9.616 -34.190 1.00 97.12 70 VAL A O 1
ATOM 567 N N . LEU A 1 71 ? 17.800 -11.568 -34.375 1.00 97.50 71 LEU A N 1
ATOM 568 C CA . LEU A 1 71 ? 16.590 -11.026 -34.985 1.00 97.50 71 LEU A CA 1
ATOM 569 C C . LEU A 1 71 ? 15.397 -11.261 -34.052 1.00 97.50 71 LEU A C 1
ATOM 571 O O . LEU A 1 71 ? 15.097 -12.406 -33.719 1.00 97.50 71 LEU A O 1
ATOM 575 N N . GLU A 1 72 ? 14.703 -10.196 -33.646 1.00 97.38 72 GLU A N 1
ATOM 576 C CA . GLU A 1 72 ? 13.376 -10.286 -33.022 1.00 97.38 72 GLU A CA 1
ATOM 577 C C . GLU A 1 72 ? 12.339 -10.465 -34.134 1.00 97.38 72 GLU A C 1
ATOM 579 O O . GLU A 1 72 ? 12.295 -9.666 -35.068 1.00 97.38 72 GLU A O 1
ATOM 584 N N . VAL A 1 73 ? 11.511 -11.505 -34.061 1.00 97.44 73 VAL A N 1
ATOM 585 C CA . VAL A 1 73 ? 10.602 -11.902 -35.150 1.00 97.44 73 VAL A CA 1
ATOM 586 C C . VAL A 1 73 ? 9.197 -12.233 -34.642 1.00 97.44 73 VAL A C 1
ATOM 588 O O . VAL A 1 73 ? 8.944 -12.304 -33.438 1.00 97.44 73 VAL A O 1
ATOM 591 N N . THR A 1 74 ? 8.255 -12.424 -35.567 1.00 97.12 74 THR A N 1
ATOM 592 C CA . THR A 1 74 ? 6.907 -12.904 -35.239 1.00 97.12 74 THR A CA 1
ATOM 593 C C . THR A 1 74 ? 6.913 -14.398 -34.884 1.00 97.12 74 THR A C 1
ATOM 595 O O . THR A 1 74 ? 7.880 -15.112 -35.152 1.00 97.12 74 THR A O 1
ATOM 598 N N . GLU A 1 75 ? 5.829 -14.902 -34.283 1.00 96.81 75 GLU A N 1
ATOM 599 C CA . GLU A 1 75 ? 5.708 -16.331 -33.951 1.00 96.81 75 GLU A CA 1
ATOM 600 C C . GLU A 1 75 ? 5.789 -17.232 -35.196 1.00 96.81 75 GLU A C 1
ATOM 602 O O . GLU A 1 75 ? 6.394 -18.306 -35.152 1.00 96.81 75 GLU A O 1
ATOM 607 N N . ASP A 1 76 ? 5.188 -16.803 -36.306 1.00 96.50 76 ASP A N 1
ATOM 608 C CA . ASP A 1 76 ? 5.177 -17.575 -37.548 1.00 96.50 76 ASP A CA 1
ATOM 609 C C . ASP A 1 76 ? 6.576 -17.618 -38.168 1.00 96.50 76 ASP A C 1
ATOM 611 O O . ASP A 1 76 ? 7.081 -18.700 -38.477 1.00 96.50 76 ASP A O 1
ATOM 615 N N . ASP A 1 77 ? 7.258 -16.471 -38.215 1.00 96.62 77 ASP A N 1
ATOM 616 C CA . ASP A 1 77 ? 8.634 -16.382 -38.705 1.00 96.62 77 ASP A CA 1
ATOM 617 C C . ASP A 1 77 ? 9.615 -17.169 -37.824 1.00 96.62 77 ASP A C 1
ATOM 619 O O . ASP A 1 77 ? 10.549 -17.794 -38.325 1.00 96.62 77 ASP A O 1
ATOM 623 N N . TYR A 1 78 ? 9.381 -17.221 -36.511 1.00 97.00 78 TYR A N 1
ATOM 624 C CA . TYR A 1 78 ? 10.149 -18.050 -35.582 1.00 97.00 78 TYR A CA 1
ATOM 625 C C . TYR A 1 78 ? 9.997 -19.556 -35.849 1.00 97.00 78 TYR A C 1
ATOM 627 O O . TYR A 1 78 ? 10.952 -20.338 -35.719 1.00 97.00 78 TYR A O 1
ATOM 635 N N . LYS A 1 79 ? 8.786 -19.998 -36.205 1.00 94.88 79 LYS A N 1
ATOM 636 C CA . LYS A 1 79 ? 8.513 -21.407 -36.520 1.00 94.88 79 LYS A CA 1
ATOM 637 C C . LYS A 1 79 ? 9.196 -21.818 -37.817 1.00 94.88 79 LYS A C 1
ATOM 639 O O . LYS A 1 79 ? 9.789 -22.895 -37.852 1.00 94.88 79 LYS A O 1
ATOM 644 N N . THR A 1 80 ? 9.158 -20.960 -38.834 1.00 96.38 80 THR A N 1
ATOM 645 C CA . THR A 1 80 ? 9.724 -21.239 -40.162 1.00 96.38 80 THR A CA 1
ATOM 646 C C . THR A 1 80 ? 11.169 -20.773 -40.332 1.00 96.38 80 THR A C 1
ATOM 648 O O . THR A 1 80 ? 11.741 -20.993 -41.396 1.00 96.38 80 THR A O 1
ATOM 651 N N . CYS A 1 81 ? 11.772 -20.145 -39.316 1.00 96.31 81 CYS A N 1
ATOM 652 C CA . CYS A 1 81 ? 13.087 -19.503 -39.409 1.00 96.31 81 CYS A CA 1
ATOM 653 C C . CYS A 1 81 ? 13.173 -18.478 -40.555 1.00 96.31 81 CYS A C 1
ATOM 655 O O . CYS A 1 81 ? 14.176 -18.400 -41.264 1.00 96.31 81 CYS A O 1
ATOM 657 N N . ASN A 1 82 ? 12.104 -17.705 -40.758 1.00 95.62 82 ASN A N 1
ATOM 658 C CA . ASN A 1 82 ? 12.054 -16.674 -41.786 1.00 95.62 82 ASN A CA 1
ATOM 659 C C . ASN A 1 82 ? 12.775 -15.402 -41.315 1.00 95.62 82 ASN A C 1
ATOM 661 O O . ASN A 1 82 ? 12.460 -14.848 -40.265 1.00 95.62 82 ASN A O 1
ATOM 665 N N . LYS A 1 83 ? 13.725 -14.928 -42.124 1.00 95.50 83 LYS A N 1
ATOM 666 C CA . LYS A 1 83 ? 14.580 -13.767 -41.831 1.00 95.50 83 LYS A CA 1
ATOM 667 C C . LYS A 1 83 ? 14.206 -12.513 -42.631 1.00 95.50 83 LYS A C 1
ATOM 669 O O . LYS A 1 83 ? 14.873 -11.495 -42.495 1.00 95.50 83 LYS A O 1
ATOM 674 N N . ALA A 1 84 ? 13.177 -12.577 -43.482 1.00 93.50 84 ALA A N 1
ATOM 675 C CA . ALA A 1 84 ? 12.871 -11.516 -44.443 1.00 93.50 84 ALA A CA 1
ATOM 676 C C . ALA A 1 84 ? 12.368 -10.216 -43.793 1.00 93.50 84 ALA A C 1
ATOM 678 O O . ALA A 1 84 ? 12.717 -9.136 -44.259 1.00 93.50 84 ALA A O 1
ATOM 679 N N . ASN A 1 85 ? 11.561 -10.318 -42.729 1.00 93.31 85 ASN A N 1
ATOM 680 C CA . ASN A 1 85 ? 10.898 -9.173 -42.093 1.00 93.31 85 ASN A CA 1
ATOM 681 C C . ASN A 1 85 ? 11.056 -9.202 -40.560 1.00 93.31 85 ASN A C 1
ATOM 683 O O . ASN A 1 85 ? 10.077 -9.432 -39.846 1.00 93.31 85 ASN A O 1
ATOM 687 N N . PRO A 1 86 ? 12.273 -9.007 -40.026 1.00 95.62 86 PRO A N 1
ATOM 688 C CA . PRO A 1 86 ? 12.472 -8.944 -38.585 1.00 95.62 86 PRO A CA 1
ATOM 689 C C . PRO A 1 86 ? 11.795 -7.701 -37.993 1.00 95.62 86 PRO A C 1
ATOM 691 O O . PRO A 1 86 ? 11.801 -6.624 -38.586 1.00 95.62 86 PRO A O 1
ATOM 694 N N . ILE A 1 87 ? 11.233 -7.844 -36.793 1.00 95.69 87 ILE A N 1
ATOM 695 C CA . ILE A 1 87 ? 10.695 -6.736 -35.991 1.00 95.69 87 ILE A CA 1
ATOM 696 C C . ILE A 1 87 ? 11.843 -5.804 -35.583 1.00 95.69 87 ILE A C 1
ATOM 698 O O . ILE A 1 87 ? 11.710 -4.583 -35.665 1.00 95.69 87 ILE A O 1
ATOM 702 N N . LYS A 1 88 ? 12.969 -6.385 -35.147 1.00 95.94 88 LYS A N 1
ATOM 703 C CA . LYS A 1 88 ? 14.229 -5.691 -34.845 1.00 95.94 88 LYS A CA 1
ATOM 704 C C . LYS A 1 88 ? 15.416 -6.587 -35.192 1.00 95.94 88 LYS A C 1
ATOM 706 O O . LYS A 1 88 ? 15.329 -7.803 -35.033 1.00 95.94 88 LYS A O 1
ATOM 711 N N . SER A 1 89 ? 16.525 -5.976 -35.597 1.00 96.00 89 SER A N 1
ATOM 712 C CA . SER A 1 89 ? 17.776 -6.669 -35.921 1.00 96.00 89 SER A CA 1
ATOM 713 C C . SER A 1 89 ? 18.933 -6.072 -35.135 1.00 96.00 89 SER A C 1
ATOM 715 O O . SER A 1 89 ? 19.042 -4.849 -35.029 1.00 96.00 89 SER A O 1
ATOM 717 N N . TYR A 1 90 ? 19.805 -6.933 -34.624 1.00 95.62 90 TYR A N 1
ATOM 718 C CA . TYR A 1 90 ? 20.939 -6.556 -33.793 1.00 95.62 90 TYR A CA 1
ATOM 719 C C . TYR A 1 90 ? 22.232 -7.175 -34.333 1.00 95.62 90 TYR A C 1
ATOM 721 O O . TYR A 1 90 ? 22.266 -8.363 -34.657 1.00 95.62 90 TYR A O 1
ATOM 729 N N . HIS A 1 91 ? 23.282 -6.355 -34.433 1.00 94.88 91 HIS A N 1
ATOM 730 C CA . HIS A 1 91 ? 24.579 -6.704 -35.036 1.00 94.88 91 HIS A CA 1
ATOM 731 C C . HIS A 1 91 ? 25.774 -6.218 -34.191 1.00 94.88 91 HIS A C 1
ATOM 733 O O . HIS A 1 91 ? 26.886 -6.080 -34.692 1.00 94.88 91 HIS A O 1
ATOM 739 N N . ASP A 1 92 ? 25.550 -5.889 -32.920 1.00 87.00 92 ASP A N 1
ATOM 740 C CA . ASP A 1 92 ? 26.523 -5.261 -32.017 1.00 87.00 92 ASP A CA 1
ATOM 741 C C . ASP A 1 92 ? 27.414 -6.267 -31.265 1.00 87.00 92 ASP A C 1
ATOM 743 O O . ASP A 1 92 ? 28.407 -5.870 -30.661 1.00 87.00 92 ASP A O 1
ATOM 747 N N . GLY A 1 93 ? 27.110 -7.568 -31.340 1.00 85.12 93 GLY A N 1
ATOM 748 C CA . GLY A 1 93 ? 27.901 -8.665 -30.756 1.00 85.12 93 GLY A CA 1
ATOM 749 C C . GLY A 1 93 ? 27.650 -8.897 -29.262 1.00 85.12 93 GLY A C 1
ATOM 750 O O . GLY A 1 93 ? 27.846 -9.995 -28.748 1.00 85.12 93 GLY A O 1
ATOM 751 N N . GLU A 1 94 ? 27.125 -7.899 -28.562 1.00 90.31 94 GLU A N 1
ATOM 752 C CA . GLU A 1 94 ? 26.539 -8.057 -27.235 1.00 90.31 94 GLU A CA 1
ATOM 753 C C . GLU A 1 94 ? 25.277 -7.203 -27.149 1.00 90.31 94 GLU A C 1
ATOM 755 O O . GLU A 1 94 ? 25.327 -6.011 -26.860 1.00 90.31 94 GLU A O 1
ATOM 760 N N . THR A 1 95 ? 24.133 -7.825 -27.421 1.00 91.31 95 THR A N 1
ATOM 761 C CA . THR A 1 95 ? 22.845 -7.137 -27.443 1.00 91.31 95 THR A CA 1
ATOM 762 C C . THR A 1 95 ? 22.148 -7.262 -26.098 1.00 91.31 95 THR A C 1
ATOM 764 O O . THR A 1 95 ? 21.897 -8.374 -25.625 1.00 91.31 95 THR A O 1
ATOM 767 N N . GLN A 1 96 ? 21.731 -6.131 -25.532 1.00 92.56 96 GLN A N 1
ATOM 768 C CA . GLN A 1 96 ? 20.822 -6.084 -24.390 1.00 92.56 96 GLN A CA 1
ATOM 769 C C . GLN A 1 96 ? 19.405 -5.689 -24.836 1.00 92.56 96 GLN A C 1
ATOM 771 O O . GLN A 1 96 ? 19.195 -4.619 -25.405 1.00 92.56 96 GLN A O 1
ATOM 776 N N . ILE A 1 97 ? 18.417 -6.544 -24.561 1.00 93.31 97 ILE A N 1
ATOM 777 C CA . ILE A 1 97 ? 17.019 -6.360 -24.974 1.00 93.31 97 ILE A CA 1
ATOM 778 C C . ILE A 1 97 ? 16.125 -6.271 -23.739 1.00 93.31 97 ILE A C 1
ATOM 780 O O . ILE A 1 97 ? 15.973 -7.249 -23.009 1.00 93.31 97 ILE A O 1
ATOM 784 N N . ALA A 1 98 ? 15.494 -5.115 -23.530 1.00 90.38 98 ALA A N 1
ATOM 785 C CA . ALA A 1 98 ? 14.524 -4.915 -22.457 1.00 90.38 98 ALA A CA 1
ATOM 786 C C . ALA A 1 98 ? 13.159 -5.545 -22.796 1.00 90.38 98 ALA A C 1
ATOM 788 O O . ALA A 1 98 ? 12.604 -5.352 -23.880 1.00 90.38 98 ALA A O 1
ATOM 789 N N . LEU A 1 99 ? 12.580 -6.271 -21.841 1.00 92.81 99 LEU A N 1
ATOM 790 C CA . LEU A 1 99 ? 11.273 -6.918 -21.945 1.00 92.81 99 LEU A CA 1
ATOM 791 C C . LEU A 1 99 ? 10.170 -5.951 -21.497 1.00 92.81 99 LEU A C 1
ATOM 793 O O . LEU A 1 99 ? 9.669 -5.996 -20.375 1.00 92.81 99 LEU A O 1
ATOM 797 N N . GLU A 1 100 ? 9.794 -5.037 -22.388 1.00 87.25 100 GLU A N 1
ATOM 798 C CA . GLU A 1 100 ? 8.941 -3.879 -22.064 1.00 87.25 100 GLU A CA 1
ATOM 799 C C . GLU A 1 100 ? 7.439 -4.192 -21.952 1.00 87.25 100 GLU A C 1
ATOM 801 O O . GLU A 1 100 ? 6.673 -3.421 -21.370 1.00 87.25 100 GLU A O 1
ATOM 806 N N . LYS A 1 101 ? 6.991 -5.326 -22.500 1.00 90.81 101 LYS A N 1
ATOM 807 C CA . LYS A 1 101 ? 5.578 -5.735 -22.528 1.00 90.81 101 LYS A CA 1
ATOM 808 C C . LYS A 1 101 ? 5.414 -7.185 -22.095 1.00 90.81 101 LYS A C 1
ATOM 810 O O . LYS A 1 101 ? 6.324 -7.993 -22.220 1.00 90.81 101 LYS A O 1
ATOM 815 N N . SER A 1 102 ? 4.229 -7.528 -21.601 1.00 92.31 102 SER A N 1
ATOM 816 C CA . SER A 1 102 ? 3.873 -8.924 -21.348 1.00 92.31 102 SER A CA 1
ATOM 817 C C . SER A 1 102 ? 3.524 -9.656 -22.636 1.00 92.31 102 SER A C 1
ATOM 819 O O . SER A 1 102 ? 2.938 -9.059 -23.538 1.00 92.31 102 SER A O 1
ATOM 821 N N . GLY A 1 103 ? 3.760 -10.962 -22.663 1.00 92.25 103 GLY A N 1
ATOM 822 C CA . GLY A 1 103 ? 3.480 -11.811 -23.814 1.00 92.25 103 GLY A CA 1
ATOM 823 C C . GLY A 1 103 ? 4.724 -12.549 -24.304 1.00 92.25 103 GLY A C 1
ATOM 824 O O . GLY A 1 103 ? 5.763 -12.520 -23.639 1.00 92.25 103 GLY A O 1
ATOM 825 N N . PRO A 1 104 ? 4.602 -13.275 -25.422 1.00 95.62 104 PRO A N 1
ATOM 826 C CA . PRO A 1 104 ? 5.723 -13.979 -26.015 1.00 95.62 104 PRO A CA 1
ATOM 827 C C . PRO A 1 104 ? 6.623 -13.027 -26.817 1.00 95.62 104 PRO A C 1
ATOM 829 O O . PRO A 1 104 ? 6.137 -12.126 -27.501 1.00 95.62 104 PRO A O 1
ATOM 832 N N . PHE A 1 105 ? 7.927 -13.270 -26.743 1.00 97.06 105 PHE A N 1
ATOM 833 C CA . PHE A 1 105 ? 8.963 -12.694 -27.593 1.00 97.06 105 PHE A CA 1
ATOM 834 C C . PHE A 1 105 ? 9.708 -13.838 -28.266 1.00 97.06 105 PHE A C 1
ATOM 836 O O . PHE A 1 105 ? 9.984 -14.859 -27.627 1.00 97.06 105 PHE A O 1
ATOM 843 N N . PHE A 1 106 ? 10.037 -13.655 -29.538 1.00 97.69 106 PHE A N 1
ATOM 844 C CA . PHE A 1 106 ? 10.681 -14.676 -30.346 1.00 97.69 106 PHE A CA 1
ATOM 845 C C . PHE A 1 106 ? 11.948 -14.115 -30.971 1.00 97.69 106 PHE A C 1
ATOM 847 O O . PHE A 1 106 ? 11.919 -13.068 -31.616 1.00 97.69 106 PHE A O 1
ATOM 854 N N . PHE A 1 107 ? 13.049 -14.835 -30.786 1.00 97.94 107 PHE A N 1
ATOM 855 C CA . PHE A 1 107 ? 14.357 -14.467 -31.303 1.00 97.94 107 PHE A CA 1
ATOM 856 C C . PHE A 1 107 ? 14.928 -15.606 -32.142 1.00 97.94 107 PHE A C 1
ATOM 858 O O . PHE A 1 107 ? 14.847 -16.772 -31.742 1.00 97.94 107 PHE A O 1
ATOM 865 N N . ILE A 1 108 ? 15.523 -15.276 -33.285 1.00 97.50 108 ILE A N 1
ATOM 866 C CA . ILE A 1 108 ? 16.228 -16.223 -34.158 1.00 97.50 108 ILE A CA 1
ATOM 867 C C . ILE A 1 108 ? 17.610 -15.681 -34.525 1.00 97.50 108 ILE A C 1
ATOM 869 O O . ILE A 1 108 ? 17.830 -14.469 -34.529 1.00 97.50 108 ILE A O 1
ATOM 873 N N . SER A 1 109 ? 18.544 -16.583 -34.822 1.00 97.06 109 SER A N 1
ATOM 874 C CA . SER A 1 109 ? 19.832 -16.220 -35.416 1.00 97.06 109 SER A CA 1
ATOM 875 C C . SER A 1 109 ? 19.648 -15.720 -36.855 1.00 97.06 109 SER A C 1
ATOM 877 O O . SER A 1 109 ? 18.833 -16.258 -37.612 1.00 97.06 109 SER A O 1
ATOM 879 N N . GLY A 1 110 ? 20.402 -14.683 -37.228 1.00 93.75 110 GLY A N 1
ATOM 880 C CA . GLY A 1 110 ? 20.435 -14.164 -38.595 1.00 93.75 110 GLY A CA 1
ATOM 881 C C . GLY A 1 110 ? 21.409 -14.901 -39.520 1.00 93.75 110 GLY A C 1
ATOM 882 O O . GLY A 1 110 ? 21.271 -14.801 -40.744 1.00 93.75 110 GLY A O 1
ATOM 883 N N . ALA A 1 111 ? 22.344 -15.680 -38.969 1.00 93.31 111 ALA A N 1
ATOM 884 C CA . ALA A 1 111 ? 23.245 -16.526 -39.744 1.00 93.31 111 ALA A CA 1
ATOM 885 C C . ALA A 1 111 ? 22.495 -17.613 -40.538 1.00 93.31 111 ALA A C 1
ATOM 887 O O . ALA A 1 111 ? 21.335 -17.958 -40.277 1.00 93.31 111 ALA A O 1
ATOM 888 N N . GLU A 1 112 ? 23.138 -18.128 -41.584 1.00 92.50 112 GLU A N 1
ATOM 889 C CA . GLU A 1 112 ? 22.538 -19.143 -42.450 1.00 92.50 112 GLU A CA 1
ATOM 890 C C . GLU A 1 112 ? 22.479 -20.499 -41.737 1.00 92.50 112 GLU A C 1
ATOM 892 O O . GLU A 1 112 ? 23.422 -20.901 -41.064 1.00 92.50 112 GLU A O 1
ATOM 897 N N . GLU A 1 113 ? 21.348 -21.199 -41.848 1.00 91.56 113 GLU A N 1
ATOM 898 C CA . GLU A 1 113 ? 21.072 -22.504 -41.215 1.00 91.56 113 GLU A CA 1
ATOM 899 C C . GLU A 1 113 ? 21.084 -22.568 -39.672 1.00 91.56 113 GLU A C 1
ATOM 901 O O . GLU A 1 113 ? 20.659 -23.572 -39.095 1.00 91.56 113 GLU A O 1
ATOM 906 N N . HIS A 1 114 ? 21.556 -21.538 -38.972 1.00 95.31 114 HIS A N 1
ATOM 907 C CA . HIS A 1 114 ? 21.699 -21.537 -37.513 1.00 95.31 114 HIS A CA 1
ATOM 908 C C . HIS A 1 114 ? 20.348 -21.647 -36.789 1.00 95.31 114 HIS A C 1
ATOM 910 O O . HIS A 1 114 ? 20.185 -22.459 -35.872 1.00 95.31 114 HIS A O 1
ATOM 916 N N . CYS A 1 115 ? 19.331 -20.910 -37.250 1.00 95.06 115 CYS A N 1
ATOM 917 C CA . CYS A 1 115 ? 17.974 -21.022 -36.709 1.00 95.06 115 CYS A CA 1
ATOM 918 C C . CYS A 1 115 ? 17.398 -22.438 -36.895 1.00 95.06 115 CYS A C 1
ATOM 920 O O . CYS A 1 115 ? 16.799 -22.998 -35.972 1.00 95.06 115 CYS A O 1
ATOM 922 N N . GLN A 1 116 ? 17.630 -23.055 -38.060 1.00 94.94 116 GLN A N 1
ATOM 923 C CA . GLN A 1 116 ? 17.201 -24.420 -38.382 1.00 94.94 116 GLN A CA 1
ATOM 924 C C . GLN A 1 116 ? 17.945 -25.476 -37.557 1.00 94.94 116 GLN A C 1
ATOM 926 O O . GLN A 1 116 ? 17.449 -26.589 -37.418 1.00 94.94 116 GLN A O 1
ATOM 931 N N . LYS A 1 117 ? 19.101 -25.134 -36.981 1.00 95.06 117 LYS A N 1
ATOM 932 C CA . LYS A 1 117 ? 19.862 -25.979 -36.048 1.00 95.06 117 LYS A CA 1
ATOM 933 C C . LYS A 1 117 ? 19.500 -25.728 -34.576 1.00 95.06 117 LYS A C 1
ATOM 935 O O . LYS A 1 117 ? 20.081 -26.346 -33.691 1.00 95.06 117 LYS A O 1
ATOM 940 N N . GLY A 1 118 ? 18.503 -24.882 -34.300 1.00 92.44 118 GLY A N 1
ATOM 941 C CA . GLY A 1 118 ? 17.968 -24.656 -32.953 1.00 92.44 118 GLY A CA 1
ATOM 942 C C . GLY A 1 118 ? 18.499 -23.406 -32.250 1.00 92.44 118 GLY A C 1
ATOM 943 O O . GLY A 1 118 ? 18.163 -23.184 -31.088 1.00 92.44 118 GLY A O 1
ATOM 944 N N . GLN A 1 119 ? 19.274 -22.552 -32.931 1.00 96.38 119 GLN A N 1
ATOM 945 C CA . GLN A 1 119 ? 19.696 -21.248 -32.405 1.00 96.38 119 GLN A CA 1
ATOM 946 C C . GLN A 1 119 ? 18.552 -20.228 -32.487 1.00 96.38 119 GLN A C 1
ATOM 948 O O . GLN A 1 119 ? 18.533 -19.296 -33.297 1.00 96.38 119 GLN A O 1
ATOM 953 N N . LYS A 1 120 ? 17.532 -20.479 -31.669 1.00 97.00 120 LYS A N 1
ATOM 954 C CA . LYS A 1 120 ? 16.324 -19.678 -31.551 1.00 97.00 120 LYS A CA 1
ATOM 955 C C . LYS A 1 120 ? 15.759 -19.774 -30.139 1.00 97.00 120 LYS A C 1
ATOM 957 O O . LYS A 1 120 ? 15.898 -20.795 -29.470 1.00 97.00 120 LYS A O 1
ATOM 962 N N . LEU A 1 121 ? 15.102 -18.713 -29.692 1.00 97.38 121 LEU A N 1
ATOM 963 C CA . LEU A 1 121 ? 14.642 -18.546 -28.319 1.00 97.38 121 LEU A CA 1
ATOM 964 C C . LEU A 1 121 ? 13.215 -17.994 -28.272 1.00 97.38 121 LEU A C 1
ATOM 966 O O . LEU A 1 121 ? 12.913 -16.969 -28.876 1.00 97.38 121 LEU A O 1
ATOM 970 N N . GLU A 1 122 ? 12.362 -18.658 -27.501 1.00 96.88 122 GLU A N 1
ATOM 971 C CA . GLU A 1 122 ? 11.043 -18.176 -27.102 1.00 96.88 122 GLU A CA 1
ATOM 972 C C . GLU A 1 122 ? 11.065 -17.748 -25.628 1.00 96.88 122 GLU A C 1
ATOM 974 O O . GLU A 1 122 ? 11.343 -18.550 -24.732 1.00 96.88 122 GLU A O 1
ATOM 979 N N . VAL A 1 123 ? 10.711 -16.491 -25.362 1.00 96.44 123 VAL A N 1
ATOM 980 C CA . VAL A 1 123 ? 10.595 -15.933 -24.009 1.00 96.44 123 VAL A CA 1
ATOM 981 C C . VAL A 1 123 ? 9.153 -15.550 -23.729 1.00 96.44 123 VAL A C 1
ATOM 983 O O . VAL A 1 123 ? 8.536 -14.815 -24.490 1.00 96.44 123 VAL A O 1
ATOM 986 N N . ARG A 1 124 ? 8.603 -16.014 -22.602 1.00 95.75 124 ARG A N 1
ATOM 987 C CA . ARG A 1 124 ? 7.251 -15.647 -22.154 1.00 95.75 124 ARG A CA 1
ATOM 988 C C . ARG A 1 124 ? 7.323 -14.708 -20.964 1.00 95.75 124 ARG A C 1
ATOM 990 O O . ARG A 1 124 ? 7.652 -15.125 -19.854 1.00 95.75 124 ARG A O 1
ATOM 997 N N . VAL A 1 125 ? 6.951 -13.456 -21.197 1.00 94.50 125 VAL A N 1
ATOM 998 C CA . VAL A 1 125 ? 6.917 -12.412 -20.175 1.00 94.50 125 VAL A CA 1
ATOM 999 C C . VAL A 1 125 ? 5.555 -12.411 -19.511 1.00 94.50 125 VAL A C 1
ATOM 1001 O O . VAL A 1 125 ? 4.515 -12.262 -20.161 1.00 94.50 125 VAL A O 1
ATOM 1004 N N . LEU A 1 126 ? 5.549 -12.607 -18.197 1.00 89.06 126 LEU A N 1
ATOM 1005 C CA . LEU A 1 126 ? 4.318 -12.676 -17.431 1.00 89.06 126 LEU A CA 1
ATOM 1006 C C . LEU A 1 126 ? 3.652 -11.297 -17.393 1.00 89.06 126 LEU A C 1
ATOM 1008 O O . LEU A 1 126 ? 4.263 -10.294 -17.038 1.00 89.06 126 LEU A O 1
ATOM 1012 N N . SER A 1 127 ? 2.367 -11.252 -17.738 1.00 75.69 127 SER A N 1
ATOM 1013 C CA . SER A 1 127 ? 1.529 -10.088 -17.460 1.00 75.69 127 SER A CA 1
ATOM 1014 C C . SER A 1 127 ? 1.268 -9.977 -15.962 1.00 75.69 127 SER A C 1
ATOM 1016 O O . SER A 1 127 ? 0.950 -10.987 -15.322 1.00 75.69 127 SER A O 1
ATOM 1018 N N . ASP A 1 128 ? 1.227 -8.753 -15.439 1.00 58.44 128 ASP A N 1
ATOM 1019 C CA . ASP A 1 128 ? 0.427 -8.445 -14.253 1.00 58.44 128 ASP A CA 1
ATOM 1020 C C . ASP A 1 128 ? -1.043 -8.750 -14.598 1.00 58.44 128 ASP A C 1
ATOM 1022 O O . ASP A 1 128 ? -1.747 -7.921 -15.172 1.00 58.44 128 ASP A O 1
ATOM 1026 N N . LYS A 1 129 ? -1.509 -9.983 -14.368 1.00 46.75 129 LYS A N 1
ATOM 1027 C CA . LYS A 1 129 ? -2.827 -10.412 -14.856 1.00 46.75 129 LYS A CA 1
ATOM 1028 C C . LYS A 1 129 ? -3.943 -9.616 -14.165 1.00 46.75 129 LYS A C 1
ATOM 1030 O O . LYS A 1 129 ? -4.213 -9.815 -12.978 1.00 46.75 129 LYS A O 1
ATOM 1035 N N . HIS A 1 130 ? -4.636 -8.779 -14.940 1.00 39.62 130 HIS A N 1
ATOM 1036 C CA . HIS A 1 130 ? -6.021 -8.387 -14.691 1.00 39.62 130 HIS A CA 1
ATOM 1037 C C . HIS A 1 130 ? -6.886 -9.655 -14.684 1.00 39.62 130 HIS A C 1
ATOM 1039 O O . HIS A 1 130 ? -6.784 -10.501 -15.574 1.00 39.62 130 HIS A O 1
ATOM 1045 N N . GLY A 1 131 ? -7.727 -9.810 -13.662 1.00 35.03 131 GLY A N 1
ATOM 1046 C CA . GLY A 1 131 ? -8.734 -10.862 -13.648 1.00 35.03 131 GLY A CA 1
ATOM 1047 C C . GLY A 1 131 ? -9.778 -10.593 -14.726 1.00 35.03 131 GLY A C 1
ATOM 1048 O O . GLY A 1 131 ? -10.499 -9.606 -14.635 1.00 35.03 131 GLY A O 1
ATOM 1049 N N . SER A 1 132 ? -9.869 -11.481 -15.710 1.00 35.81 132 SER A N 1
ATOM 1050 C CA . SER A 1 132 ? -11.073 -11.658 -16.512 1.00 35.81 132 SER A CA 1
ATOM 1051 C C . SER A 1 132 ? -11.408 -13.143 -16.533 1.00 35.81 132 SER A C 1
ATOM 1053 O O . SER A 1 132 ? -10.596 -13.984 -16.925 1.00 35.81 132 SER A O 1
ATOM 1055 N N . SER A 1 133 ? -12.586 -13.443 -16.000 1.00 36.00 133 SER A N 1
ATOM 1056 C CA . SER A 1 133 ? -13.311 -14.694 -16.159 1.00 36.00 133 SER A CA 1
ATOM 1057 C C . SER A 1 133 ? -13.616 -14.915 -17.637 1.00 36.00 133 SER A C 1
ATOM 1059 O O . SER A 1 133 ? -14.076 -14.001 -18.317 1.00 36.00 133 SER A O 1
ATOM 1061 N N . GLY A 1 134 ? -13.373 -16.129 -18.122 1.00 32.16 134 GLY A N 1
ATOM 1062 C CA . GLY A 1 134 ? -13.715 -16.506 -19.483 1.00 32.16 134 GLY A CA 1
ATOM 1063 C C . GLY A 1 134 ? -15.219 -16.454 -19.742 1.00 32.16 134 GLY A C 1
ATOM 1064 O O . GLY A 1 134 ? -16.019 -16.809 -18.881 1.00 32.16 134 GLY A O 1
ATOM 1065 N N . ASN A 1 135 ? -15.567 -16.074 -20.966 1.00 30.39 135 ASN A N 1
ATOM 1066 C CA . ASN A 1 135 ? -16.581 -16.788 -21.720 1.00 30.39 135 ASN A CA 1
ATOM 1067 C C . ASN A 1 135 ? -16.237 -16.702 -23.209 1.00 30.39 135 ASN A C 1
ATOM 1069 O O . ASN A 1 135 ? -16.045 -15.618 -23.755 1.00 30.39 135 ASN A O 1
ATOM 1073 N N . SER A 1 136 ? -16.116 -17.872 -23.831 1.00 35.06 136 SER A N 1
ATOM 1074 C CA . SER A 1 136 ? -15.960 -18.039 -25.270 1.00 35.06 136 SER A CA 1
ATOM 1075 C C . SER A 1 136 ? -17.213 -17.571 -26.001 1.00 35.06 136 SER A C 1
ATOM 1077 O O . SER A 1 136 ? -18.324 -17.897 -25.594 1.00 35.06 136 SER A O 1
ATOM 1079 N N . THR A 1 137 ? -17.036 -16.914 -27.141 1.00 30.33 137 THR A N 1
ATOM 1080 C CA . THR A 1 137 ? -17.837 -17.171 -28.346 1.00 30.33 137 THR A CA 1
ATOM 1081 C C . THR A 1 137 ? -17.053 -16.687 -29.558 1.00 30.33 137 THR A C 1
ATOM 1083 O O . THR A 1 137 ? -16.472 -15.606 -29.561 1.00 30.33 137 THR A O 1
ATOM 1086 N N . ALA A 1 138 ? -16.972 -17.565 -30.551 1.00 32.94 138 ALA A N 1
ATOM 1087 C CA . ALA A 1 138 ? -16.317 -17.344 -31.825 1.00 32.94 138 ALA A CA 1
ATOM 1088 C C . ALA A 1 138 ? -17.194 -16.483 -32.741 1.00 32.94 138 ALA A C 1
ATOM 1090 O O . ALA A 1 138 ? -18.404 -16.698 -32.790 1.00 32.94 138 ALA A O 1
ATOM 1091 N N . GLN A 1 139 ? -16.579 -15.604 -33.537 1.00 29.58 139 GLN A N 1
ATOM 1092 C CA . GLN A 1 139 ? -17.132 -15.209 -34.831 1.00 29.58 139 GLN A CA 1
ATOM 1093 C C . GLN A 1 139 ? -16.032 -14.780 -35.819 1.00 29.58 139 GLN A C 1
ATOM 1095 O O . GLN A 1 139 ? -15.023 -14.184 -35.453 1.00 29.58 139 GLN A O 1
ATOM 1100 N N . VAL A 1 140 ? -16.256 -15.207 -37.061 1.00 31.91 140 VAL A N 1
ATOM 1101 C CA . VAL A 1 140 ? -15.419 -15.244 -38.278 1.00 31.91 140 VAL A CA 1
ATOM 1102 C C . VAL A 1 140 ? -15.388 -13.867 -38.991 1.00 31.91 140 VAL A C 1
ATOM 1104 O O . VAL A 1 140 ? -16.287 -13.064 -38.738 1.00 31.91 140 VAL A O 1
ATOM 1107 N N . PRO A 1 141 ? -14.398 -13.561 -39.868 1.00 42.16 141 PRO A N 1
ATOM 1108 C CA . PRO A 1 141 ? -14.112 -12.200 -40.345 1.00 42.16 141 PRO A CA 1
ATOM 1109 C C . PRO A 1 141 ? -14.574 -11.914 -41.786 1.00 42.16 141 PRO A C 1
ATOM 1111 O O . PRO A 1 141 ? -14.705 -12.850 -42.573 1.00 42.16 141 PRO A O 1
ATOM 1114 N N . SER A 1 142 ? -14.727 -10.622 -42.141 1.00 28.83 142 SER A N 1
ATOM 1115 C CA . SER A 1 142 ? -14.558 -10.003 -43.490 1.00 28.83 142 SER A CA 1
ATOM 1116 C C . SER A 1 142 ? -15.133 -8.567 -43.545 1.00 28.83 142 SER A C 1
ATOM 1118 O O . SER A 1 142 ? -16.003 -8.269 -42.727 1.00 28.83 142 SER A O 1
ATOM 1120 N N . PRO A 1 143 ? -14.810 -7.709 -44.547 1.00 37.78 143 PRO A N 1
ATOM 1121 C CA . PRO A 1 143 ? -13.626 -7.660 -45.418 1.00 37.78 143 PRO A CA 1
ATOM 1122 C C . PRO A 1 143 ? -12.997 -6.244 -45.580 1.00 37.78 143 PRO A C 1
ATOM 1124 O O . PRO A 1 143 ? -13.582 -5.218 -45.254 1.00 37.78 143 PRO A O 1
ATOM 1127 N N . HIS A 1 144 ? -11.776 -6.254 -46.126 1.00 34.16 144 HIS A N 1
ATOM 1128 C CA . HIS A 1 144 ? -11.031 -5.241 -46.896 1.00 34.16 144 HIS A CA 1
ATOM 1129 C C . HIS A 1 144 ? -11.531 -3.785 -47.002 1.00 34.16 144 HIS A C 1
ATOM 1131 O O . HIS A 1 144 ? -12.561 -3.509 -47.607 1.00 34.16 144 HIS A O 1
ATOM 1137 N N . HIS A 1 145 ? -10.640 -2.845 -46.655 1.00 34.31 145 HIS A N 1
ATOM 1138 C CA . HIS A 1 145 ? -10.532 -1.563 -47.355 1.00 34.31 145 HIS A CA 1
ATOM 1139 C C . HIS A 1 145 ? -9.074 -1.248 -47.709 1.00 34.31 145 HIS A C 1
ATOM 1141 O O . HIS A 1 145 ? -8.190 -1.203 -46.855 1.00 34.31 145 HIS A O 1
ATOM 1147 N N . HIS A 1 146 ? -8.851 -1.063 -49.009 1.00 31.97 146 HIS A N 1
ATOM 1148 C CA . HIS A 1 146 ? -7.616 -0.599 -49.625 1.00 31.97 146 HIS A CA 1
ATOM 1149 C C . HIS A 1 146 ? -7.410 0.894 -49.354 1.00 31.97 146 HIS A C 1
ATOM 1151 O O . HIS A 1 146 ? -8.313 1.684 -49.619 1.00 31.97 146 HIS A O 1
ATOM 1157 N N . HIS A 1 147 ? -6.202 1.293 -48.952 1.00 36.12 147 HIS A N 1
ATOM 1158 C CA . HIS A 1 147 ? -5.721 2.650 -49.203 1.00 36.12 147 HIS A CA 1
ATOM 1159 C C . HIS A 1 147 ? -4.327 2.625 -49.823 1.00 36.12 147 HIS A C 1
ATOM 1161 O O . HIS A 1 147 ? -3.437 1.883 -49.413 1.00 36.12 147 HIS A O 1
ATOM 1167 N N . HIS A 1 148 ? -4.226 3.410 -50.889 1.00 35.00 148 HIS A N 1
ATOM 1168 C CA . HIS A 1 148 ? -3.143 3.486 -51.848 1.00 35.00 148 HIS A CA 1
ATOM 1169 C C . HIS A 1 148 ? -1.889 4.181 -51.306 1.00 35.00 148 HIS A C 1
ATOM 1171 O O . HIS A 1 148 ? -1.949 5.076 -50.466 1.00 35.00 148 HIS A O 1
ATOM 1177 N N . HIS A 1 149 ? -0.765 3.764 -51.886 1.00 34.94 149 HIS A N 1
ATOM 1178 C CA . HIS A 1 149 ? 0.568 4.346 -51.810 1.00 34.94 149 HIS A CA 1
ATOM 1179 C C . HIS A 1 149 ? 0.641 5.845 -52.146 1.00 34.94 149 HIS A C 1
ATOM 1181 O O . HIS A 1 149 ? 0.008 6.308 -53.092 1.00 34.94 149 HIS A O 1
ATOM 1187 N N . ALA A 1 150 ? 1.573 6.536 -51.483 1.00 33.94 150 ALA A N 1
ATOM 1188 C CA . ALA A 1 150 ? 2.361 7.624 -52.064 1.00 33.94 150 ALA A CA 1
ATOM 1189 C C . ALA A 1 150 ? 3.834 7.495 -51.595 1.00 33.94 150 ALA A C 1
ATOM 1191 O O . ALA A 1 150 ? 4.062 6.963 -50.504 1.00 33.94 150 ALA A O 1
ATOM 1192 N N . PRO A 1 151 ? 4.835 7.891 -52.407 1.00 42.91 151 PRO A N 1
ATOM 1193 C CA . PRO A 1 151 ? 6.214 7.410 -52.290 1.00 42.91 151 PRO A CA 1
ATOM 1194 C C . PRO A 1 151 ? 7.107 8.284 -51.397 1.00 42.91 151 PRO A C 1
ATOM 1196 O O . PRO A 1 151 ? 6.918 9.495 -51.289 1.00 42.91 151 PRO A O 1
ATOM 1199 N N . ALA A 1 152 ? 8.131 7.655 -50.814 1.00 42.94 152 ALA A N 1
ATOM 1200 C CA . ALA A 1 152 ? 9.222 8.302 -50.087 1.00 42.94 152 ALA A CA 1
ATOM 1201 C C . ALA A 1 152 ? 10.234 8.989 -51.038 1.00 42.94 152 ALA A C 1
ATOM 1203 O O . ALA A 1 152 ? 10.475 8.466 -52.130 1.00 42.94 152 ALA A O 1
ATOM 1204 N N . PRO A 1 153 ? 10.886 10.100 -50.638 1.00 48.00 153 PRO A N 1
ATOM 1205 C CA . PRO A 1 153 ? 12.033 10.651 -51.356 1.00 48.00 153 PRO A CA 1
ATOM 1206 C C . PRO A 1 153 ? 13.336 9.901 -51.021 1.00 48.00 153 PRO A C 1
ATOM 1208 O O . PRO A 1 153 ? 13.576 9.516 -49.877 1.00 48.00 153 PRO A O 1
ATOM 1211 N N . ALA A 1 154 ? 14.175 9.724 -52.043 1.00 47.56 154 ALA A N 1
ATOM 1212 C CA . ALA A 1 154 ? 15.471 9.044 -52.018 1.00 47.56 154 ALA A CA 1
ATOM 1213 C C . ALA A 1 154 ? 16.614 9.925 -51.434 1.00 47.56 154 ALA A C 1
ATOM 1215 O O . ALA A 1 154 ? 16.440 11.137 -51.292 1.00 47.56 154 ALA A O 1
ATOM 1216 N N . PRO A 1 155 ? 17.777 9.331 -51.084 1.00 45.31 155 PRO A N 1
ATOM 1217 C CA . PRO A 1 155 ? 18.772 9.915 -50.184 1.00 45.31 155 PRO A CA 1
ATOM 1218 C C . PRO A 1 155 ? 19.835 10.764 -50.902 1.00 45.31 155 PRO A C 1
ATOM 1220 O O . PRO A 1 155 ? 20.165 10.527 -52.064 1.00 45.31 155 PRO A O 1
ATOM 1223 N N . ALA A 1 156 ? 20.416 11.723 -50.175 1.00 44.38 156 ALA A N 1
ATOM 1224 C CA . ALA A 1 156 ? 21.575 12.500 -50.618 1.00 44.38 156 ALA A CA 1
ATOM 1225 C C . ALA A 1 156 ? 22.907 11.803 -50.245 1.00 44.38 156 ALA A C 1
ATOM 1227 O O . ALA A 1 156 ? 22.971 11.133 -49.211 1.00 44.38 156 ALA A O 1
ATOM 1228 N N . PRO A 1 157 ? 23.968 11.957 -51.061 1.00 43.72 157 PRO A N 1
ATOM 1229 C CA . PRO A 1 157 ? 25.217 11.211 -50.926 1.00 43.72 157 PRO A CA 1
ATOM 1230 C C . PRO A 1 157 ? 26.257 11.898 -50.020 1.00 43.72 157 PRO A C 1
ATOM 1232 O O . PRO A 1 157 ? 26.292 13.118 -49.881 1.00 43.72 157 PRO A O 1
ATOM 1235 N N . ALA A 1 158 ? 27.171 11.089 -49.489 1.00 39.41 158 ALA A N 1
ATOM 1236 C CA . ALA A 1 158 ? 28.513 11.454 -49.013 1.00 39.41 158 ALA A CA 1
ATOM 1237 C C . ALA A 1 158 ? 29.515 10.454 -49.656 1.00 39.41 158 ALA A C 1
ATOM 1239 O O . ALA A 1 158 ? 29.028 9.473 -50.231 1.00 39.41 158 ALA A O 1
ATOM 1240 N N . PRO A 1 159 ? 30.864 10.571 -49.550 1.00 51.69 159 PRO A N 1
ATOM 1241 C CA . PRO A 1 159 ? 31.702 11.498 -48.768 1.00 51.69 159 PRO A CA 1
ATOM 1242 C C . PRO A 1 159 ? 32.941 11.999 -49.581 1.00 51.69 159 PRO A C 1
ATOM 1244 O O . PRO A 1 159 ? 32.785 12.278 -50.759 1.00 51.69 159 PRO A O 1
ATOM 1247 N N . VAL A 1 160 ? 34.131 12.035 -48.940 1.00 34.03 160 VAL A N 1
ATOM 1248 C CA . VAL A 1 160 ? 35.564 12.244 -49.324 1.00 34.03 160 VAL A CA 1
ATOM 1249 C C . VAL A 1 160 ? 36.264 13.547 -48.841 1.00 34.03 160 VAL A C 1
ATOM 1251 O O . VAL A 1 160 ? 35.581 14.522 -48.549 1.00 34.03 160 VAL A O 1
ATOM 1254 N N . PRO A 1 161 ? 37.597 13.538 -48.561 1.00 43.12 161 PRO A N 1
ATOM 1255 C CA . PRO A 1 161 ? 38.127 13.747 -47.205 1.00 43.12 161 PRO A CA 1
ATOM 1256 C C . PRO A 1 161 ? 39.151 14.900 -47.125 1.00 43.12 161 PRO A C 1
ATOM 1258 O O . PRO A 1 161 ? 39.658 15.368 -48.141 1.00 43.12 161 PRO A O 1
ATOM 1261 N N . THR A 1 162 ? 39.576 15.294 -45.922 1.00 37.62 162 THR A N 1
ATOM 1262 C CA . THR A 1 162 ? 40.807 16.090 -45.777 1.00 37.62 162 THR A CA 1
ATOM 1263 C C . THR A 1 162 ? 41.653 15.647 -44.594 1.00 37.62 162 THR A C 1
ATOM 1265 O O . THR A 1 162 ? 41.159 15.403 -43.496 1.00 37.62 162 THR A O 1
ATOM 1268 N N . ASN A 1 163 ? 42.945 15.546 -44.897 1.00 32.72 163 ASN A N 1
ATOM 1269 C CA . ASN A 1 163 ? 44.052 15.093 -44.072 1.00 32.72 163 ASN A CA 1
ATOM 1270 C C . ASN A 1 163 ? 44.290 15.954 -42.829 1.00 32.72 163 ASN A C 1
ATOM 1272 O O . ASN A 1 163 ? 43.930 17.128 -42.771 1.00 32.72 163 ASN A O 1
ATOM 1276 N N . GLY A 1 164 ? 44.923 15.324 -41.841 1.00 34.56 164 GLY A N 1
ATOM 1277 C CA . GLY A 1 164 ? 45.119 15.865 -40.507 1.00 34.56 164 GLY A CA 1
ATOM 1278 C C . GLY A 1 164 ? 46.313 16.792 -40.334 1.00 34.56 164 GLY A C 1
ATOM 1279 O O . GLY A 1 164 ? 47.120 16.989 -41.235 1.00 34.56 164 GLY A O 1
ATOM 1280 N N . VAL A 1 165 ? 46.433 17.280 -39.100 1.00 34.41 165 VAL A N 1
ATOM 1281 C CA . VAL A 1 165 ? 47.675 17.751 -38.488 1.00 34.41 165 VAL A CA 1
ATOM 1282 C C . VAL A 1 165 ? 47.618 17.387 -37.001 1.00 34.41 165 VAL A C 1
ATOM 1284 O O . VAL A 1 165 ? 46.649 17.668 -36.301 1.00 34.41 165 VAL A O 1
ATOM 1287 N N . SER A 1 166 ? 48.657 16.691 -36.559 1.00 32.44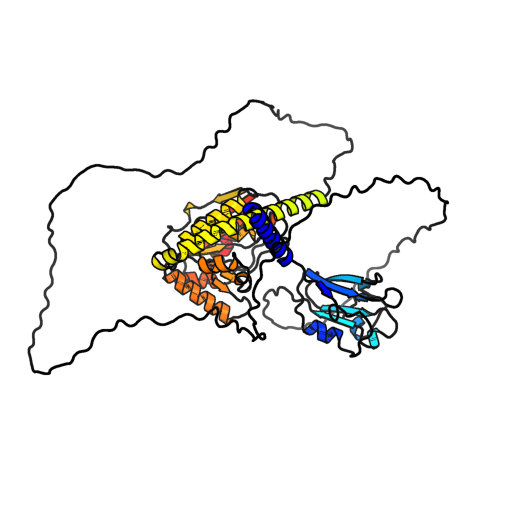 166 SER A N 1
ATOM 1288 C CA . SER A 1 166 ? 49.005 16.342 -35.181 1.00 32.44 166 SER A CA 1
ATOM 1289 C C . SER A 1 166 ? 49.599 17.528 -34.405 1.00 32.44 166 SER A C 1
ATOM 1291 O O . SER A 1 166 ? 49.951 18.525 -35.024 1.00 32.44 166 SER A O 1
ATOM 1293 N N . VAL A 1 167 ? 49.862 17.310 -33.100 1.00 32.03 167 VAL A N 1
ATOM 1294 C CA . VAL A 1 167 ? 50.699 18.092 -32.144 1.00 32.03 167 VAL A CA 1
ATOM 1295 C C . VAL A 1 167 ? 49.838 18.853 -31.102 1.00 32.03 167 VAL A C 1
ATOM 1297 O O . VAL A 1 167 ? 48.898 19.529 -31.483 1.00 32.03 167 VAL A O 1
ATOM 1300 N N . LEU A 1 168 ? 50.007 18.785 -29.769 1.00 29.28 168 LEU A N 1
ATOM 1301 C CA . LEU A 1 168 ? 51.119 18.420 -28.874 1.00 29.28 168 LEU A CA 1
ATOM 1302 C C . LEU A 1 168 ? 50.566 17.840 -27.540 1.00 29.28 168 LEU A C 1
ATOM 1304 O O . LEU A 1 168 ? 49.474 18.190 -27.099 1.00 29.28 168 LEU A O 1
ATOM 1308 N N . LYS A 1 169 ? 51.358 16.987 -26.879 1.00 30.22 169 LYS A N 1
ATOM 1309 C CA . LYS A 1 169 ? 51.125 16.421 -25.536 1.00 30.22 169 LYS A CA 1
ATOM 1310 C C . LYS A 1 169 ? 51.332 17.469 -24.433 1.00 30.22 169 LYS A C 1
ATOM 1312 O O . LYS A 1 169 ? 52.297 18.223 -24.498 1.00 30.22 169 LYS A O 1
ATOM 1317 N N . ALA A 1 170 ? 50.554 17.385 -23.354 1.00 30.81 170 ALA A N 1
ATOM 1318 C CA . ALA A 1 170 ? 50.951 17.892 -22.041 1.00 30.81 170 ALA A CA 1
ATOM 1319 C C . ALA A 1 170 ? 50.697 16.813 -20.980 1.00 30.81 170 ALA A C 1
ATOM 1321 O O . ALA A 1 170 ? 49.570 16.367 -20.773 1.00 30.81 170 ALA A O 1
ATOM 1322 N N . ALA A 1 171 ? 51.786 16.362 -20.363 1.00 32.56 171 ALA A N 1
ATOM 1323 C CA . ALA A 1 171 ? 51.813 15.442 -19.240 1.00 32.56 171 ALA A CA 1
ATOM 1324 C C . ALA A 1 171 ? 51.667 16.228 -17.930 1.00 32.56 171 ALA A C 1
ATOM 1326 O O . ALA A 1 171 ? 52.304 17.267 -17.770 1.00 32.56 171 ALA A O 1
ATOM 1327 N N . VAL A 1 172 ? 50.895 15.706 -16.976 1.00 34.62 172 VAL A N 1
ATOM 1328 C CA . VAL A 1 172 ? 50.975 16.115 -15.567 1.00 34.62 172 VAL A CA 1
ATOM 1329 C C . VAL A 1 172 ? 51.084 14.848 -14.725 1.00 34.62 172 VAL A C 1
ATOM 1331 O O . VAL A 1 172 ? 50.292 13.918 -14.867 1.00 34.62 172 VAL A O 1
ATOM 1334 N N . GLY A 1 173 ? 52.160 14.798 -13.941 1.00 29.78 173 GLY A N 1
ATOM 1335 C CA . GLY A 1 173 ? 52.667 13.616 -13.260 1.00 29.78 173 GLY A CA 1
ATOM 1336 C C . GLY A 1 173 ? 51.882 13.194 -12.021 1.00 29.78 173 GLY A C 1
ATOM 1337 O O . GLY A 1 173 ? 51.307 14.003 -11.296 1.00 29.78 173 GLY A O 1
ATOM 1338 N N . PHE A 1 174 ? 51.939 11.887 -11.780 1.00 32.16 174 PHE A N 1
ATOM 1339 C CA . PHE A 1 174 ? 51.612 11.223 -10.526 1.00 32.16 174 PHE A CA 1
ATOM 1340 C C . PHE A 1 174 ? 52.681 11.544 -9.471 1.00 32.16 174 PHE A C 1
ATOM 1342 O O . PHE A 1 174 ? 53.865 11.306 -9.708 1.00 32.16 174 PHE A O 1
ATOM 1349 N N . ILE A 1 175 ? 52.266 12.007 -8.290 1.00 33.75 175 ILE A N 1
ATOM 1350 C CA . ILE A 1 175 ? 53.081 11.948 -7.072 1.00 33.75 175 ILE A CA 1
ATOM 1351 C C . ILE A 1 175 ? 52.495 10.854 -6.186 1.00 33.75 175 ILE A C 1
ATOM 1353 O O . ILE A 1 175 ? 51.334 10.898 -5.781 1.00 33.75 175 ILE A O 1
ATOM 1357 N N . SER A 1 176 ? 53.331 9.857 -5.918 1.00 33.47 176 SER A N 1
ATOM 1358 C CA . SER A 1 176 ? 53.099 8.750 -5.003 1.00 33.47 176 SER A CA 1
ATOM 1359 C C . SER A 1 176 ? 53.077 9.226 -3.550 1.00 33.47 176 SER A C 1
ATOM 1361 O O . SER A 1 176 ? 54.065 9.775 -3.061 1.00 33.47 176 SER A O 1
ATOM 1363 N N . GLY A 1 177 ? 51.988 8.942 -2.842 1.00 31.70 177 GLY A N 1
ATOM 1364 C CA . GLY A 1 177 ? 51.911 9.015 -1.387 1.00 31.70 177 GLY A CA 1
ATOM 1365 C C . GLY A 1 177 ? 51.625 7.629 -0.822 1.00 31.70 177 GLY A C 1
ATOM 1366 O O . GLY A 1 177 ? 50.483 7.181 -0.820 1.00 31.70 177 GLY A O 1
ATOM 1367 N N . THR A 1 178 ? 52.665 6.933 -0.371 1.00 36.22 178 THR A N 1
ATOM 1368 C CA . THR A 1 178 ? 52.573 5.678 0.382 1.00 36.22 178 THR A CA 1
ATOM 1369 C C . THR A 1 178 ? 52.022 5.946 1.783 1.00 36.22 178 THR A C 1
ATOM 1371 O O . THR A 1 178 ? 52.690 6.596 2.587 1.00 36.22 178 THR A O 1
ATOM 1374 N N . ALA A 1 179 ? 50.844 5.410 2.104 1.00 32.66 179 ALA A N 1
ATOM 1375 C CA . ALA A 1 179 ? 50.364 5.296 3.477 1.00 32.66 179 ALA A CA 1
ATOM 1376 C C . ALA A 1 179 ? 50.320 3.814 3.867 1.00 32.66 179 ALA A C 1
ATOM 1378 O O . ALA A 1 179 ? 49.552 3.024 3.321 1.00 32.66 179 ALA A O 1
ATOM 1379 N N . VAL A 1 180 ? 51.191 3.450 4.806 1.00 34.44 180 VAL A N 1
ATOM 1380 C CA . VAL A 1 180 ? 51.263 2.140 5.453 1.00 34.44 180 VAL A CA 1
ATOM 1381 C C . VAL A 1 180 ? 49.975 1.923 6.249 1.00 34.44 180 VAL A C 1
ATOM 1383 O O . VAL A 1 180 ? 49.749 2.584 7.260 1.00 34.44 180 VAL A O 1
ATOM 1386 N N . VAL A 1 181 ? 49.127 0.995 5.806 1.00 32.75 181 VAL A N 1
ATOM 1387 C CA . VAL A 1 181 ? 48.011 0.490 6.613 1.00 32.75 181 VAL A CA 1
ATOM 1388 C C . VAL A 1 181 ? 48.483 -0.783 7.301 1.00 32.75 181 VAL A C 1
ATOM 1390 O O . VAL A 1 181 ? 48.648 -1.825 6.671 1.00 32.75 181 VAL A O 1
ATOM 1393 N N . ALA A 1 182 ? 48.718 -0.682 8.607 1.00 29.64 182 ALA A N 1
ATOM 1394 C CA . ALA A 1 182 ? 48.933 -1.828 9.474 1.00 29.64 182 ALA A CA 1
ATOM 1395 C C . ALA A 1 182 ? 47.661 -2.692 9.496 1.00 29.64 182 ALA A C 1
ATOM 1397 O O . ALA A 1 182 ? 46.612 -2.280 9.994 1.00 29.64 182 ALA A O 1
ATOM 1398 N N . THR A 1 183 ? 47.750 -3.896 8.941 1.00 32.72 183 THR A N 1
ATOM 1399 C CA . THR A 1 183 ? 46.711 -4.919 9.041 1.00 32.72 183 THR A CA 1
ATOM 1400 C C . THR A 1 183 ? 46.735 -5.518 10.444 1.00 32.72 183 THR A C 1
ATOM 1402 O O . THR A 1 183 ? 47.653 -6.258 10.795 1.00 32.72 183 THR A O 1
ATOM 1405 N N . ILE A 1 184 ? 45.721 -5.215 11.255 1.00 32.59 184 ILE A N 1
ATOM 1406 C CA . ILE A 1 184 ? 45.420 -5.995 12.459 1.00 32.59 184 ILE A CA 1
ATOM 1407 C C . ILE A 1 184 ? 44.672 -7.247 12.001 1.00 32.59 184 ILE A C 1
ATOM 1409 O O . ILE A 1 184 ? 43.493 -7.190 11.649 1.00 32.59 184 ILE A O 1
ATOM 1413 N N . SER A 1 185 ? 45.380 -8.372 11.995 1.00 30.97 185 SER A N 1
ATOM 1414 C CA . SER A 1 185 ? 44.809 -9.706 11.844 1.00 30.97 185 SER A CA 1
ATOM 1415 C C . SER A 1 185 ? 43.922 -10.013 13.052 1.00 30.97 185 SER A C 1
ATOM 1417 O O . SER A 1 185 ? 44.421 -10.221 14.156 1.00 30.97 185 SER A O 1
ATOM 1419 N N . ILE A 1 186 ? 42.603 -10.047 12.857 1.00 35.09 186 ILE A N 1
ATOM 1420 C CA . ILE A 1 186 ? 41.692 -10.710 13.793 1.00 35.09 186 ILE A CA 1
ATOM 1421 C C . ILE A 1 186 ? 41.516 -12.135 13.285 1.00 35.09 186 ILE A C 1
ATOM 1423 O O . ILE A 1 186 ? 40.851 -12.378 12.280 1.00 35.09 186 ILE A O 1
ATOM 1427 N N . SER A 1 187 ? 42.147 -13.070 13.987 1.00 29.95 187 SER A N 1
ATOM 1428 C CA . SER A 1 187 ? 41.961 -14.506 13.822 1.00 29.95 187 SER A CA 1
ATOM 1429 C C . SER A 1 187 ? 40.504 -14.870 14.113 1.00 29.95 187 SER A C 1
ATOM 1431 O O . SER A 1 187 ? 40.089 -14.924 15.270 1.00 29.95 187 SER A O 1
ATOM 1433 N N . ILE A 1 188 ? 39.716 -15.119 13.068 1.00 33.72 188 ILE A N 1
ATOM 1434 C CA . ILE A 1 188 ? 38.422 -15.790 13.193 1.00 33.72 188 ILE A CA 1
ATOM 1435 C C . ILE A 1 188 ? 38.690 -17.285 13.020 1.00 33.72 188 ILE A C 1
ATOM 1437 O O . ILE A 1 188 ? 39.086 -17.733 11.946 1.00 33.72 188 ILE A O 1
ATOM 1441 N N . LEU A 1 189 ? 38.501 -18.051 14.099 1.00 28.27 189 LEU A N 1
ATOM 1442 C CA . LEU A 1 189 ? 38.430 -19.511 14.047 1.00 28.27 189 LEU A CA 1
ATOM 1443 C C . LEU A 1 189 ? 37.343 -19.939 13.039 1.00 28.27 189 LEU A C 1
ATOM 1445 O O . LEU A 1 189 ? 36.222 -19.430 13.121 1.00 28.27 189 LEU A O 1
ATOM 1449 N N . PRO A 1 190 ? 37.604 -20.906 12.144 1.00 31.59 190 PRO A N 1
ATOM 1450 C CA . PRO A 1 190 ? 36.574 -21.438 11.270 1.00 31.59 190 PRO A CA 1
ATOM 1451 C C . PRO A 1 190 ? 35.686 -22.410 12.059 1.00 31.59 190 PRO A C 1
ATOM 1453 O O . PRO A 1 190 ? 36.093 -23.522 12.391 1.00 31.59 190 PRO A O 1
ATOM 1456 N N . LEU A 1 191 ? 34.444 -22.010 12.340 1.00 28.77 191 LEU A N 1
ATOM 1457 C CA . LEU A 1 191 ? 33.383 -22.971 12.629 1.00 28.77 191 LEU A CA 1
ATOM 1458 C C . LEU A 1 191 ? 32.921 -23.570 11.299 1.00 28.77 191 LEU A C 1
ATOM 1460 O O . LEU A 1 191 ? 32.227 -22.931 10.510 1.00 28.77 191 LEU A O 1
ATOM 1464 N N . HIS A 1 192 ? 33.353 -24.805 11.060 1.00 28.17 192 HIS A N 1
ATOM 1465 C CA . HIS A 1 192 ? 32.833 -25.691 10.027 1.00 28.17 192 HIS A CA 1
ATOM 1466 C C . HIS A 1 192 ? 31.297 -25.748 10.089 1.00 28.17 192 HIS A C 1
ATOM 1468 O O . HIS A 1 192 ? 30.734 -26.228 11.070 1.00 28.17 192 HIS A O 1
ATOM 1474 N N . PHE A 1 193 ? 30.625 -25.337 9.012 1.00 28.61 193 PHE A N 1
ATOM 1475 C CA . PHE A 1 193 ? 29.261 -25.766 8.710 1.00 28.61 193 PHE A CA 1
ATOM 1476 C C . PHE A 1 193 ? 29.285 -26.572 7.414 1.00 28.61 193 PHE A C 1
ATOM 1478 O O . PHE A 1 193 ? 29.590 -26.068 6.335 1.00 28.61 193 PHE A O 1
ATOM 1485 N N . THR A 1 194 ? 29.000 -27.859 7.547 1.00 28.94 194 THR A N 1
ATOM 1486 C CA . THR A 1 194 ? 28.821 -28.813 6.460 1.00 28.94 194 THR A CA 1
ATOM 1487 C C . THR A 1 194 ? 27.427 -28.653 5.837 1.00 28.94 194 THR A C 1
ATOM 1489 O O . THR A 1 194 ? 26.425 -28.712 6.537 1.00 28.94 194 THR A O 1
ATOM 1492 N N . HIS A 1 195 ? 27.407 -28.475 4.511 1.00 32.25 195 HIS A N 1
ATOM 1493 C CA . HIS A 1 195 ? 26.328 -28.647 3.518 1.00 32.25 195 HIS A CA 1
ATOM 1494 C C . HIS A 1 195 ? 24.913 -28.022 3.698 1.00 32.25 195 HIS A C 1
ATOM 1496 O O . HIS A 1 195 ? 24.332 -28.005 4.779 1.00 32.25 195 HIS A O 1
ATOM 1502 N N . PRO A 1 196 ? 24.280 -27.573 2.585 1.00 35.84 196 PRO A N 1
ATOM 1503 C CA . PRO A 1 196 ? 22.991 -26.892 2.605 1.00 35.84 196 PRO A CA 1
ATOM 1504 C C . PRO A 1 196 ? 21.825 -27.892 2.543 1.00 35.84 196 PRO A C 1
ATOM 1506 O O . PRO A 1 196 ? 21.534 -28.487 1.506 1.00 35.84 196 PRO A O 1
ATOM 1509 N N . GLY A 1 197 ? 21.108 -28.050 3.654 1.00 28.31 197 GLY A N 1
ATOM 1510 C CA . GLY A 1 197 ? 19.782 -28.665 3.670 1.00 28.31 197 GLY A CA 1
ATOM 1511 C C . GLY A 1 197 ? 18.701 -27.631 3.340 1.00 28.31 197 GLY A C 1
ATOM 1512 O O . GLY A 1 197 ? 18.663 -26.559 3.939 1.00 28.31 197 GLY A O 1
ATOM 1513 N N . LYS A 1 198 ? 17.813 -27.950 2.390 1.00 31.92 198 LYS A N 1
ATOM 1514 C CA . LYS A 1 198 ? 16.595 -27.187 2.051 1.00 31.92 198 LYS A CA 1
ATOM 1515 C C . LYS A 1 198 ? 15.856 -26.713 3.317 1.00 31.92 198 LYS A C 1
ATOM 1517 O O . LYS A 1 198 ? 15.283 -27.534 4.028 1.00 31.92 198 LYS A O 1
ATOM 1522 N N . MET A 1 199 ? 15.802 -25.403 3.565 1.00 29.27 199 MET A N 1
ATOM 1523 C CA . MET A 1 199 ? 14.912 -24.828 4.582 1.00 29.27 199 MET A CA 1
ATOM 1524 C C . MET A 1 199 ? 13.489 -24.700 4.025 1.00 29.27 199 MET A C 1
ATOM 1526 O O . MET A 1 199 ? 13.219 -23.898 3.131 1.00 29.27 199 MET A O 1
ATOM 1530 N N . ASP A 1 200 ? 12.576 -25.509 4.561 1.00 29.16 200 ASP A N 1
ATOM 1531 C CA . ASP A 1 200 ? 11.144 -25.474 4.260 1.00 29.16 200 ASP A CA 1
ATOM 1532 C C . ASP A 1 200 ? 10.478 -24.291 4.998 1.00 29.16 200 ASP A C 1
ATOM 1534 O O . ASP A 1 200 ? 10.551 -24.163 6.223 1.00 29.16 200 ASP A O 1
ATOM 1538 N N . LEU A 1 201 ? 9.803 -23.411 4.250 1.00 36.59 201 LEU A N 1
ATOM 1539 C CA . LEU A 1 201 ? 9.250 -22.118 4.694 1.00 36.59 201 LEU A CA 1
ATOM 1540 C C . LEU A 1 201 ? 8.078 -22.236 5.700 1.00 36.59 201 LEU A C 1
ATOM 1542 O O . LEU A 1 201 ? 7.457 -21.235 6.061 1.00 36.59 201 LEU A O 1
ATOM 1546 N N . LYS A 1 202 ? 7.736 -23.454 6.133 1.00 31.62 202 LYS A N 1
ATOM 1547 C CA . LYS A 1 202 ? 6.618 -23.750 7.044 1.00 31.62 202 LYS A CA 1
ATOM 1548 C C . LYS A 1 202 ? 6.917 -23.414 8.510 1.00 31.62 202 LYS A C 1
ATOM 1550 O O . LYS A 1 202 ? 5.981 -23.174 9.267 1.00 31.62 202 LYS A O 1
ATOM 1555 N N . TYR A 1 203 ? 8.187 -23.326 8.906 1.00 33.41 203 TYR A N 1
ATOM 1556 C CA . TYR A 1 203 ? 8.568 -23.135 10.314 1.00 33.41 203 TYR A CA 1
ATOM 1557 C C . TYR A 1 203 ? 8.624 -21.671 10.781 1.00 33.41 203 TYR A C 1
ATOM 1559 O O . TYR A 1 203 ? 8.600 -21.421 11.981 1.00 33.41 203 TYR A O 1
ATOM 1567 N N . LEU A 1 204 ? 8.590 -20.694 9.867 1.00 33.91 204 LEU A N 1
ATOM 1568 C CA . LEU A 1 204 ? 8.473 -19.264 10.209 1.00 33.91 204 LEU A CA 1
ATOM 1569 C C . LEU A 1 204 ? 7.034 -18.828 10.555 1.00 33.91 204 LEU A C 1
ATOM 1571 O O . LEU A 1 204 ? 6.829 -17.716 11.035 1.00 33.91 204 LEU A O 1
ATOM 1575 N N . PHE A 1 205 ? 6.035 -19.693 10.329 1.00 35.47 205 PHE A N 1
ATOM 1576 C CA . PHE A 1 205 ? 4.610 -19.355 10.460 1.00 35.47 205 PHE A CA 1
ATOM 1577 C C . PHE A 1 205 ? 3.790 -20.369 11.275 1.00 35.47 205 PHE A C 1
ATOM 1579 O O . PHE A 1 205 ? 2.563 -20.391 11.169 1.00 35.47 205 PHE A O 1
ATOM 1586 N N . ALA A 1 206 ? 4.424 -21.200 12.107 1.00 25.61 206 ALA A N 1
ATOM 1587 C CA . ALA A 1 206 ? 3.679 -22.073 13.010 1.00 25.61 206 ALA A CA 1
ATOM 1588 C C . ALA A 1 206 ? 3.007 -21.241 14.128 1.00 25.61 206 ALA A C 1
ATOM 1590 O O . ALA A 1 206 ? 3.698 -20.514 14.848 1.00 25.61 206 ALA A O 1
ATOM 1591 N N . PRO A 1 207 ? 1.678 -21.329 14.325 1.00 32.38 207 PRO A N 1
ATOM 1592 C CA . PRO A 1 207 ? 1.045 -20.761 15.505 1.00 32.38 207 PRO A CA 1
ATOM 1593 C C . PRO A 1 207 ? 1.415 -21.645 16.699 1.00 32.38 207 PRO A C 1
ATOM 1595 O O . PRO A 1 207 ? 0.986 -22.798 16.765 1.00 32.38 207 PRO A O 1
ATOM 1598 N N . SER A 1 208 ? 2.204 -21.136 17.650 1.00 28.42 208 SER A N 1
ATOM 1599 C CA . SER A 1 208 ? 2.399 -21.851 18.911 1.00 28.42 208 SER A CA 1
ATOM 1600 C C . SER A 1 208 ? 1.086 -21.837 19.703 1.00 28.42 208 SER A C 1
ATOM 1602 O O . SER A 1 208 ? 0.688 -20.864 20.343 1.00 28.42 208 SER A O 1
ATOM 1604 N N . LEU A 1 209 ? 0.362 -22.946 19.596 1.00 33.94 209 LEU A N 1
ATOM 1605 C CA . LEU A 1 209 ? -0.677 -23.359 20.523 1.00 33.94 209 LEU A CA 1
ATOM 1606 C C . LEU A 1 209 ? -0.024 -24.287 21.548 1.00 33.94 209 LEU A C 1
ATOM 1608 O O . LEU A 1 209 ? 0.403 -25.382 21.192 1.00 33.94 209 LEU A O 1
ATOM 1612 N N . ARG A 1 210 ? 0.011 -23.866 22.814 1.00 25.94 210 ARG A N 1
ATOM 1613 C CA . ARG A 1 210 ? -0.729 -24.502 23.920 1.00 25.94 210 ARG A CA 1
ATOM 1614 C C . ARG A 1 210 ? -0.545 -23.689 25.215 1.00 25.94 210 ARG A C 1
ATOM 1616 O O . ARG A 1 210 ? 0.539 -23.159 25.447 1.00 25.94 210 ARG A O 1
ATOM 1623 N N . PRO A 1 211 ? -1.603 -23.554 26.034 1.00 32.19 211 PRO A N 1
ATOM 1624 C CA . PRO A 1 211 ? -1.541 -22.885 27.326 1.00 32.19 211 PRO A CA 1
ATOM 1625 C C . PRO A 1 211 ? -0.811 -23.764 28.348 1.00 32.19 211 PRO A C 1
ATOM 1627 O O . PRO A 1 211 ? -0.975 -24.983 28.361 1.00 32.19 211 PRO A O 1
ATOM 1630 N N . VAL A 1 212 ? -0.027 -23.129 29.217 1.00 28.56 212 VAL A N 1
ATOM 1631 C CA . VAL A 1 212 ? 0.526 -23.758 30.418 1.00 28.56 212 VAL A CA 1
ATOM 1632 C C . VAL A 1 212 ? -0.648 -24.110 31.332 1.00 28.56 212 VAL A C 1
ATOM 1634 O O . VAL A 1 212 ? -1.331 -23.226 31.849 1.00 28.56 212 VAL A O 1
ATOM 1637 N N . CYS A 1 213 ? -0.916 -25.407 31.483 1.00 24.52 213 CYS A N 1
ATOM 1638 C CA . CYS A 1 213 ? -1.808 -25.928 32.509 1.00 24.52 213 CYS A CA 1
ATOM 1639 C C . CYS A 1 213 ? -1.262 -25.535 33.887 1.00 24.52 213 CYS A C 1
ATOM 1641 O O . CYS A 1 213 ? -0.128 -25.871 34.226 1.00 24.52 213 CYS A O 1
ATOM 1643 N N . CYS A 1 214 ? -2.082 -24.852 34.688 1.00 26.23 214 CYS A N 1
ATOM 1644 C CA . CYS A 1 214 ? -1.869 -24.775 36.127 1.00 26.23 214 CYS A CA 1
ATOM 1645 C C . CYS A 1 214 ? -1.919 -26.196 36.700 1.00 26.23 214 CYS A C 1
ATOM 1647 O O . CYS A 1 214 ? -2.930 -26.888 36.576 1.00 26.23 214 CYS A O 1
ATOM 1649 N N . PHE A 1 215 ? -0.823 -26.614 37.327 1.00 24.70 215 PHE A N 1
ATOM 1650 C CA . PHE A 1 215 ? -0.807 -27.736 38.253 1.00 24.70 215 PHE A CA 1
ATOM 1651 C C . PHE A 1 215 ? -1.732 -27.393 39.428 1.00 24.70 215 PHE A C 1
ATOM 1653 O O . PHE A 1 215 ? -1.427 -26.509 40.223 1.00 24.70 215 PHE A O 1
ATOM 1660 N N . SER A 1 216 ? -2.870 -28.078 39.527 1.00 25.64 216 SER A N 1
ATOM 1661 C CA . SER A 1 216 ? -3.638 -28.156 40.767 1.00 25.64 216 SER A CA 1
ATOM 1662 C C . SER A 1 216 ? -3.339 -29.511 41.396 1.00 25.64 216 SER A C 1
ATOM 1664 O O . SER A 1 216 ? -3.566 -30.559 40.786 1.00 25.64 216 SER A O 1
ATOM 1666 N N . LEU A 1 217 ? -2.733 -29.463 42.581 1.00 27.48 217 LEU A N 1
ATOM 1667 C CA . LEU A 1 217 ? -2.412 -30.613 43.414 1.00 27.48 217 LEU A CA 1
ATOM 1668 C C . LEU A 1 217 ? -3.693 -31.387 43.736 1.00 27.48 217 LEU A C 1
ATOM 1670 O O . LEU A 1 217 ? -4.633 -30.857 44.322 1.00 27.48 217 LEU A O 1
ATOM 1674 N N . LYS A 1 218 ? -3.705 -32.659 43.341 1.00 24.81 218 LYS A N 1
ATOM 1675 C CA . LYS A 1 218 ? -4.736 -33.634 43.681 1.00 24.81 218 LYS A CA 1
ATOM 1676 C C . LYS A 1 218 ? -4.264 -34.382 44.929 1.00 24.81 218 LYS A C 1
ATOM 1678 O O . LYS A 1 218 ? -3.252 -35.073 44.874 1.00 24.81 218 LYS A O 1
ATOM 1683 N N . GLN A 1 219 ? -5.006 -34.270 46.022 1.00 26.12 219 GLN A N 1
ATOM 1684 C CA . GLN A 1 219 ? -5.010 -35.245 47.116 1.00 26.12 219 GLN A CA 1
ATOM 1685 C C . GLN A 1 219 ? -6.465 -35.608 47.461 1.00 26.12 219 GLN A C 1
ATOM 1687 O O . GLN A 1 219 ? -7.378 -34.897 47.034 1.00 26.12 219 GLN A O 1
ATOM 1692 N N . PRO A 1 220 ? -6.696 -36.799 48.042 1.00 31.08 220 PRO A N 1
ATOM 1693 C CA . PRO A 1 220 ? -7.753 -37.694 47.603 1.00 31.08 220 PRO A CA 1
ATOM 1694 C C . PRO A 1 220 ? -9.070 -37.517 48.354 1.00 31.08 220 PRO A C 1
ATOM 1696 O O . PRO A 1 220 ? -9.136 -36.976 49.452 1.00 31.08 220 PRO A O 1
ATOM 1699 N N . ALA A 1 221 ? -10.119 -38.008 47.699 1.00 26.56 221 ALA A N 1
ATOM 1700 C CA . ALA A 1 221 ? -11.476 -38.073 48.196 1.00 26.56 221 ALA A CA 1
ATOM 1701 C C . ALA A 1 221 ? -11.608 -39.104 49.321 1.00 26.56 221 ALA A C 1
ATOM 1703 O O . ALA A 1 221 ? -11.313 -40.278 49.101 1.00 26.56 221 ALA A O 1
ATOM 1704 N N . ASP A 1 222 ? -12.170 -38.665 50.447 1.00 25.36 222 ASP A N 1
ATOM 1705 C CA . ASP A 1 222 ? -12.875 -39.530 51.383 1.00 25.36 222 ASP A CA 1
ATOM 1706 C C . ASP A 1 222 ? -14.387 -39.317 51.274 1.00 25.36 222 ASP A C 1
ATOM 1708 O O . ASP A 1 222 ? -14.917 -38.223 51.075 1.00 25.36 222 ASP A O 1
ATOM 1712 N N . ARG A 1 223 ? -15.062 -40.456 51.330 1.00 24.94 223 ARG A N 1
ATOM 1713 C CA . ARG A 1 223 ? -16.486 -40.726 51.153 1.00 24.94 223 ARG A CA 1
ATOM 1714 C C . ARG A 1 223 ? -17.192 -40.534 52.498 1.00 24.94 223 ARG A C 1
ATOM 1716 O O . ARG A 1 223 ? -16.720 -41.141 53.438 1.00 24.94 223 ARG A O 1
ATOM 1723 N N . TYR A 1 224 ? -18.330 -39.825 52.580 1.00 24.41 224 TYR A N 1
ATOM 1724 C CA . TYR A 1 224 ? -19.492 -40.197 53.426 1.00 24.41 224 TYR A CA 1
ATOM 1725 C C . TYR A 1 224 ? -20.731 -39.278 53.211 1.00 24.41 224 TYR A C 1
ATOM 1727 O O . TYR A 1 224 ? -20.694 -38.084 53.461 1.00 24.41 224 TYR A O 1
ATOM 1735 N N . SER A 1 225 ? -21.828 -39.901 52.754 1.00 24.08 225 SER A N 1
ATOM 1736 C CA . SER A 1 225 ? -23.238 -39.802 53.207 1.00 24.08 225 SER A CA 1
ATOM 1737 C C . SER A 1 225 ? -24.027 -38.469 53.355 1.00 24.08 225 SER A C 1
ATOM 1739 O O . SER A 1 225 ? -23.841 -37.725 54.305 1.00 24.08 225 SER A O 1
ATOM 1741 N N . LYS A 1 226 ? -25.107 -38.406 52.545 1.00 24.92 226 LYS A N 1
ATOM 1742 C CA . LYS A 1 226 ? -26.535 -38.069 52.826 1.00 24.92 226 LYS A CA 1
ATOM 1743 C C . LYS A 1 226 ? -27.016 -36.634 53.173 1.00 24.92 226 LYS A C 1
ATOM 1745 O O . LYS A 1 226 ? -26.692 -36.069 54.204 1.00 24.92 226 LYS A O 1
ATOM 1750 N N . THR A 1 227 ? -27.995 -36.220 52.344 1.00 24.61 227 THR A N 1
ATOM 1751 C CA . THR A 1 227 ? -29.277 -35.511 52.621 1.00 24.61 227 THR A CA 1
ATOM 1752 C C . THR A 1 227 ? -29.269 -34.115 53.258 1.00 24.61 227 THR A C 1
ATOM 1754 O O . THR A 1 227 ? -28.989 -33.993 54.440 1.00 24.61 227 THR A O 1
ATOM 1757 N N . HIS A 1 228 ? -29.784 -33.098 52.549 1.00 26.30 228 HIS A N 1
ATOM 1758 C CA . HIS A 1 228 ? -31.154 -32.577 52.734 1.00 26.30 228 HIS A CA 1
ATOM 1759 C C . HIS A 1 228 ? -31.497 -31.441 51.745 1.00 26.30 228 HIS A C 1
ATOM 1761 O O . HIS A 1 228 ? -30.641 -30.727 51.234 1.00 26.30 228 HIS A O 1
ATOM 1767 N N . VAL A 1 229 ? -32.798 -31.354 51.481 1.00 24.72 229 VAL A N 1
ATOM 1768 C CA . VAL A 1 229 ? -33.575 -30.401 50.677 1.00 24.72 229 VAL A CA 1
ATOM 1769 C C . VAL A 1 229 ? -33.638 -29.021 51.352 1.00 24.72 229 VAL A C 1
ATOM 1771 O O . VAL A 1 229 ? -33.873 -28.993 52.554 1.00 24.72 229 VAL A O 1
ATOM 1774 N N . LEU A 1 230 ? -33.544 -27.911 50.600 1.00 25.00 230 LEU A N 1
ATOM 1775 C CA . LEU A 1 230 ? -34.543 -26.823 50.631 1.00 25.00 230 LEU A CA 1
ATOM 1776 C C . LEU A 1 230 ? -34.334 -25.777 49.517 1.00 25.00 230 LEU A C 1
ATOM 1778 O O . LEU A 1 230 ? -33.231 -25.302 49.261 1.00 25.00 230 LEU A O 1
ATOM 1782 N N . SER A 1 231 ? -35.458 -25.442 48.886 1.00 26.17 231 SER A N 1
ATOM 1783 C CA . SER A 1 231 ? -35.752 -24.212 48.145 1.00 26.17 231 SER A CA 1
ATOM 1784 C C . SER A 1 231 ? -35.547 -22.983 49.034 1.00 26.17 231 SER A C 1
ATOM 1786 O O . SER A 1 231 ? -35.869 -23.068 50.211 1.00 26.17 231 SER A O 1
ATOM 1788 N N . ASP A 1 232 ? -35.089 -21.856 48.471 1.00 26.08 232 ASP A N 1
ATOM 1789 C CA . ASP A 1 232 ? -35.861 -20.604 48.530 1.00 26.08 232 ASP A CA 1
ATOM 1790 C C . ASP A 1 232 ? -35.306 -19.483 47.638 1.00 26.08 232 ASP A C 1
ATOM 1792 O O . ASP A 1 232 ? -34.107 -19.215 47.555 1.00 26.08 232 ASP A O 1
ATOM 1796 N N . LYS A 1 233 ? -36.245 -18.821 46.954 1.00 24.17 233 LYS A N 1
ATOM 1797 C CA . LYS A 1 233 ? -36.092 -17.522 46.295 1.00 24.17 233 LYS A CA 1
ATOM 1798 C C . LYS A 1 233 ? -36.282 -16.423 47.338 1.00 24.17 233 LYS A C 1
ATOM 1800 O O . LYS A 1 233 ? -37.327 -16.403 47.978 1.00 24.17 233 LYS A O 1
ATOM 1805 N N . ILE A 1 234 ? -35.391 -15.431 47.377 1.00 25.50 234 ILE A N 1
ATOM 1806 C CA . ILE A 1 234 ? -35.712 -14.089 47.889 1.00 25.50 234 ILE A CA 1
ATOM 1807 C C . ILE A 1 234 ? -35.087 -13.029 46.969 1.00 25.50 234 ILE A C 1
ATOM 1809 O O . ILE A 1 234 ? -33.877 -12.972 46.765 1.00 25.50 234 ILE A O 1
ATOM 1813 N N . THR A 1 235 ? -35.949 -12.185 46.412 1.00 22.16 235 THR A N 1
ATOM 1814 C CA . THR A 1 235 ? -35.667 -10.863 45.833 1.00 22.16 235 THR A CA 1
ATOM 1815 C C . THR A 1 235 ? -35.648 -9.794 46.930 1.00 22.16 235 THR A C 1
ATOM 1817 O O . THR A 1 235 ? -36.547 -9.824 47.763 1.00 22.16 235 THR A O 1
ATOM 1820 N N . CYS A 1 236 ? -34.710 -8.828 46.892 1.00 21.12 236 CYS A N 1
ATOM 1821 C CA . CYS A 1 236 ? -34.971 -7.367 46.947 1.00 21.12 236 CYS A CA 1
ATOM 1822 C C . CYS A 1 236 ? -33.717 -6.489 47.209 1.00 21.12 236 CYS A C 1
ATOM 1824 O O . CYS A 1 236 ? -33.009 -6.643 48.194 1.00 21.12 236 CYS A O 1
ATOM 1826 N N . THR A 1 237 ? -33.509 -5.537 46.291 1.00 22.39 237 THR A N 1
ATOM 1827 C CA . THR A 1 237 ? -33.175 -4.096 46.423 1.00 22.39 237 THR A CA 1
ATOM 1828 C C . THR A 1 237 ? -32.381 -3.500 47.612 1.00 22.39 237 THR A C 1
ATOM 1830 O O . THR A 1 237 ? -32.852 -3.471 48.741 1.00 22.39 237 THR A O 1
ATOM 1833 N N . SER A 1 238 ? -31.305 -2.779 47.240 1.00 24.34 238 SER A N 1
ATOM 1834 C CA . SER A 1 238 ? -30.848 -1.433 47.678 1.00 24.34 238 SER A CA 1
ATOM 1835 C C . SER A 1 238 ? -30.724 -1.081 49.175 1.00 24.34 238 SER A C 1
ATOM 1837 O O . SER A 1 238 ? -31.726 -0.769 49.813 1.00 24.34 238 SER A O 1
ATOM 1839 N N . ARG A 1 239 ? -29.491 -0.762 49.620 1.00 22.12 239 ARG A N 1
ATOM 1840 C CA . ARG A 1 239 ? -29.185 0.555 50.230 1.00 22.12 239 ARG A CA 1
ATOM 1841 C C . ARG A 1 239 ? -27.690 0.876 50.335 1.00 22.12 239 ARG A C 1
ATOM 1843 O O . ARG A 1 239 ? -26.842 0.007 50.470 1.00 22.12 239 ARG A O 1
ATOM 1850 N N . ARG A 1 240 ? -27.445 2.185 50.255 1.00 24.70 240 ARG A N 1
ATOM 1851 C CA . ARG A 1 240 ? -26.188 2.933 50.366 1.00 24.70 240 ARG A CA 1
ATOM 1852 C C . ARG A 1 240 ? -25.563 2.819 51.761 1.00 24.70 240 ARG A C 1
ATOM 1854 O O . ARG A 1 240 ? -26.294 2.851 52.743 1.00 24.70 240 ARG A O 1
ATOM 1861 N N . HIS A 1 241 ? -24.236 2.900 51.816 1.00 26.09 241 HIS A N 1
ATOM 1862 C CA . HIS A 1 24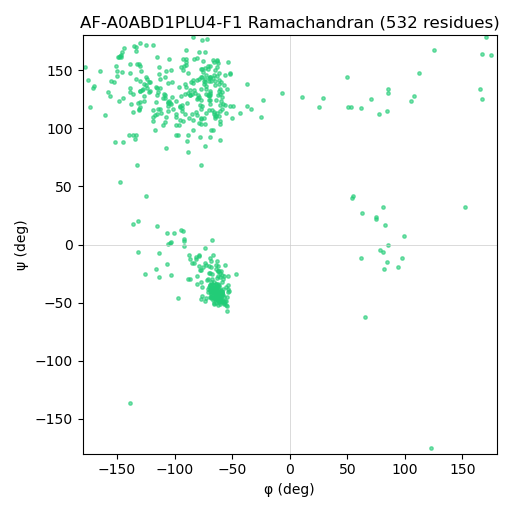1 ? -23.519 3.618 52.871 1.00 26.09 241 HIS A CA 1
ATOM 1863 C C . HIS A 1 241 ? -22.547 4.610 52.219 1.00 26.09 241 HIS A C 1
ATOM 1865 O O . HIS A 1 241 ? -21.879 4.286 51.239 1.00 26.09 241 HIS A O 1
ATOM 1871 N N . ALA A 1 242 ? -22.554 5.833 52.742 1.00 23.38 242 ALA A N 1
ATOM 1872 C CA . ALA A 1 242 ? -21.666 6.944 52.422 1.00 23.38 242 ALA A CA 1
ATOM 1873 C C . ALA A 1 242 ? -20.878 7.337 53.688 1.00 23.38 242 ALA A C 1
ATOM 1875 O O . ALA A 1 242 ? -21.244 6.886 54.776 1.00 23.38 242 ALA A O 1
ATOM 1876 N N . CYS A 1 243 ? -19.898 8.232 53.491 1.00 24.45 243 CYS A N 1
ATOM 1877 C CA . CYS A 1 243 ? -18.967 8.883 54.436 1.00 24.45 243 CYS A CA 1
ATOM 1878 C C . CYS A 1 243 ? -17.679 8.081 54.755 1.00 24.45 243 CYS A C 1
ATOM 1880 O O . CYS A 1 243 ? -17.754 6.895 55.037 1.00 24.45 243 CYS A O 1
ATOM 1882 N N . ASP A 1 244 ? -16.456 8.629 54.687 1.00 22.91 244 ASP A N 1
ATOM 1883 C CA . ASP A 1 244 ? -16.061 10.042 54.733 1.00 22.91 244 ASP A CA 1
ATOM 1884 C C . ASP A 1 244 ? -14.710 10.379 54.054 1.00 22.91 244 ASP A C 1
ATOM 1886 O O . ASP A 1 244 ? -13.737 9.633 54.113 1.00 22.91 244 ASP A O 1
ATOM 1890 N N . THR A 1 245 ? -14.743 11.539 53.389 1.00 23.45 245 THR A N 1
ATOM 1891 C CA . THR A 1 245 ? -13.747 12.620 53.230 1.00 23.45 245 THR A CA 1
ATOM 1892 C C . THR A 1 245 ? -12.232 12.367 53.357 1.00 23.45 245 THR A C 1
ATOM 1894 O O . THR A 1 245 ? -11.699 12.179 54.440 1.00 23.45 245 THR A O 1
ATOM 1897 N N . TRP A 1 246 ? -11.511 12.631 52.255 1.00 22.31 246 TRP A N 1
ATOM 1898 C CA . TRP A 1 246 ? -10.306 13.481 52.244 1.00 22.31 246 TRP A CA 1
ATOM 1899 C C . TRP A 1 246 ? -10.376 14.413 51.028 1.00 22.31 246 TRP A C 1
ATOM 1901 O O . TRP A 1 246 ? -10.349 13.980 49.877 1.00 22.31 246 TRP A O 1
ATOM 1911 N N . SER A 1 247 ? -10.500 15.708 51.294 1.00 20.67 247 SER A N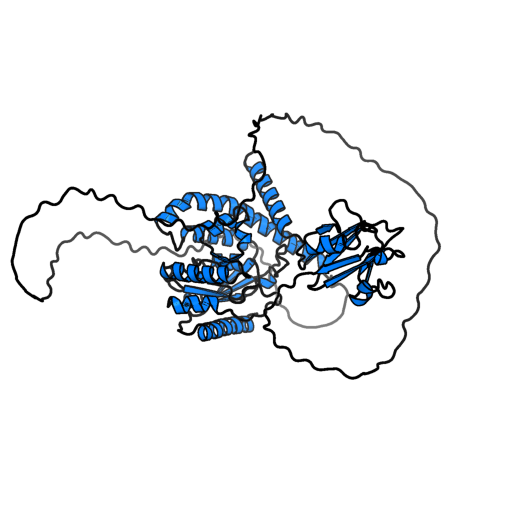 1
ATOM 1912 C CA . SER A 1 247 ? -10.408 16.789 50.319 1.00 20.67 247 SER A CA 1
ATOM 1913 C C . SER A 1 247 ? -9.010 17.396 50.363 1.00 20.67 247 SER A C 1
ATOM 1915 O O . SER A 1 247 ? -8.609 17.912 51.403 1.00 20.67 247 SER A O 1
ATOM 1917 N N . SER A 1 248 ? -8.306 17.423 49.229 1.00 21.95 248 SER A N 1
ATOM 1918 C CA . SER A 1 248 ? -7.420 18.547 48.917 1.00 21.95 248 SER A CA 1
ATOM 1919 C C . SER A 1 248 ? -7.091 18.644 47.423 1.00 21.95 248 SER A C 1
ATOM 1921 O O . SER A 1 248 ? -6.367 17.824 46.873 1.00 21.95 248 SER A O 1
ATOM 1923 N N . ILE A 1 249 ? -7.630 19.715 46.837 1.00 23.11 249 ILE A N 1
ATOM 1924 C CA . ILE A 1 249 ? -6.988 20.632 45.886 1.00 23.11 249 ILE A CA 1
ATOM 1925 C C . ILE A 1 249 ? -6.823 20.173 44.423 1.00 23.11 249 ILE A C 1
ATOM 1927 O O . ILE A 1 249 ? -6.025 19.320 44.050 1.00 23.11 249 ILE A O 1
ATOM 1931 N N . TYR A 1 250 ? -7.597 20.885 43.601 1.00 22.03 250 TYR A N 1
ATOM 1932 C CA . TYR A 1 250 ? -7.577 21.040 42.152 1.00 22.03 250 TYR A CA 1
ATOM 1933 C C . TYR A 1 250 ? -6.186 21.078 41.506 1.00 22.03 250 TYR A C 1
ATOM 1935 O O . TYR A 1 250 ? -5.321 21.855 41.904 1.00 22.03 250 TYR A O 1
ATOM 1943 N N . LEU A 1 251 ? -6.067 20.387 40.370 1.00 22.92 251 LEU A N 1
ATOM 1944 C CA . LEU A 1 251 ? -5.287 20.872 39.233 1.00 22.92 251 LEU A CA 1
ATOM 1945 C C . LEU A 1 251 ? -5.872 20.312 37.929 1.00 22.92 251 LEU A C 1
ATOM 1947 O O . LEU A 1 251 ? -5.465 19.267 37.423 1.00 22.92 251 LEU A O 1
ATOM 1951 N N . GLU A 1 252 ? -6.835 21.049 37.372 1.00 27.53 252 GLU A N 1
ATOM 1952 C CA . GLU A 1 252 ? -7.047 21.070 35.926 1.00 27.53 252 GLU A CA 1
ATOM 1953 C C . GLU A 1 252 ? -5.725 21.465 35.262 1.00 27.53 252 GLU A C 1
ATOM 1955 O O . GLU A 1 252 ? -5.260 22.596 35.402 1.00 27.53 252 GLU A O 1
ATOM 1960 N N . LYS A 1 253 ? -5.116 20.547 34.514 1.00 24.11 253 LYS A N 1
ATOM 1961 C CA . LYS A 1 253 ? -4.128 20.903 33.496 1.00 24.11 253 LYS A CA 1
ATOM 1962 C C . LYS A 1 253 ? -4.428 20.155 32.209 1.00 24.11 253 LYS A C 1
ATOM 1964 O O . LYS A 1 253 ? -3.985 19.033 31.981 1.00 24.11 253 LYS A O 1
ATOM 1969 N N . ASN A 1 254 ? -5.176 20.861 31.364 1.00 25.38 254 ASN A N 1
ATOM 1970 C CA . ASN A 1 254 ? -5.060 20.830 29.914 1.00 25.38 254 ASN A CA 1
ATOM 1971 C C . ASN A 1 254 ? -3.594 20.630 29.498 1.00 25.38 254 ASN A C 1
ATOM 1973 O O . ASN A 1 254 ? -2.765 21.502 29.759 1.00 25.38 254 ASN A O 1
ATOM 1977 N N . PHE A 1 255 ? -3.280 19.520 28.826 1.00 24.47 255 PHE A N 1
ATOM 1978 C CA . PHE A 1 255 ? -2.017 19.393 28.099 1.00 24.47 255 PHE A CA 1
ATOM 1979 C C . PHE A 1 255 ? -2.232 19.714 26.621 1.00 24.47 255 PHE A C 1
ATOM 1981 O O . PHE A 1 255 ? -2.659 18.912 25.793 1.00 24.47 255 PHE A O 1
ATOM 1988 N N . THR A 1 256 ? -1.965 20.988 26.386 1.00 25.09 256 THR A N 1
ATOM 1989 C CA . THR A 1 256 ? -1.613 21.720 25.180 1.00 25.09 256 THR A CA 1
ATOM 1990 C C . THR A 1 256 ? -0.988 20.916 24.034 1.00 25.09 256 THR A C 1
ATOM 1992 O O . THR A 1 256 ? 0.085 20.324 24.119 1.00 25.09 256 THR A O 1
ATOM 1995 N N . ARG A 1 257 ? -1.672 21.050 22.895 1.00 25.50 257 ARG A N 1
ATOM 1996 C CA . ARG A 1 257 ? -1.168 21.237 21.527 1.00 25.50 257 ARG A CA 1
ATOM 1997 C C . ARG A 1 257 ? 0.239 21.866 21.512 1.00 25.50 257 ARG A C 1
ATOM 1999 O O . ARG A 1 257 ? 0.388 23.047 21.811 1.00 25.50 257 ARG A O 1
ATOM 2006 N N . VAL A 1 258 ? 1.261 21.095 21.139 1.00 23.77 258 VAL A N 1
ATOM 2007 C CA . VAL A 1 258 ? 2.606 21.632 20.880 1.00 23.77 258 VAL A CA 1
ATOM 2008 C C . VAL A 1 258 ? 2.649 22.143 19.444 1.00 23.77 258 VAL A C 1
ATOM 2010 O O . VAL A 1 258 ? 2.778 21.379 18.491 1.00 23.77 258 VAL A O 1
ATOM 2013 N N . TYR A 1 259 ? 2.484 23.457 19.323 1.00 23.50 259 TYR A N 1
ATOM 2014 C CA . TYR A 1 259 ? 2.918 24.263 18.192 1.00 23.50 259 TYR A CA 1
ATOM 2015 C C . TYR A 1 259 ? 4.383 24.616 18.475 1.00 23.50 259 TYR A C 1
ATOM 2017 O O . TYR A 1 259 ? 4.668 25.298 19.458 1.00 23.50 259 TYR A O 1
ATOM 2025 N N . SER A 1 260 ? 5.328 24.100 17.692 1.00 26.69 260 SER A N 1
ATOM 2026 C CA . SER A 1 260 ? 6.719 24.551 17.769 1.00 26.69 260 SER A CA 1
ATOM 2027 C C . SER A 1 260 ? 6.888 25.738 16.828 1.00 26.69 260 SER A C 1
ATOM 2029 O O . SER A 1 260 ? 7.098 25.570 15.627 1.00 26.69 260 SER A O 1
ATOM 2031 N N . ASP A 1 261 ? 6.744 26.922 17.410 1.00 22.55 261 ASP A N 1
ATOM 2032 C CA . ASP A 1 261 ? 7.039 28.216 16.812 1.00 22.55 261 ASP A CA 1
ATOM 2033 C C . ASP A 1 261 ? 8.569 28.378 16.749 1.00 22.55 261 ASP A C 1
ATOM 2035 O O . ASP A 1 261 ? 9.231 28.585 17.768 1.00 22.55 261 ASP A O 1
ATOM 2039 N N . PHE A 1 262 ? 9.162 28.213 15.566 1.00 26.86 262 PHE A N 1
ATOM 2040 C CA . PHE A 1 262 ? 10.566 28.564 15.340 1.00 26.86 262 PHE A CA 1
ATOM 2041 C C . PHE A 1 262 ? 10.631 30.026 14.890 1.00 26.86 262 PHE A C 1
ATOM 2043 O O . PHE A 1 262 ? 10.597 30.342 13.702 1.00 26.86 262 PHE A O 1
ATOM 2050 N N . ASN A 1 263 ? 10.741 30.927 15.868 1.00 23.06 263 ASN A N 1
ATOM 2051 C CA . ASN A 1 263 ? 11.123 32.318 15.647 1.00 23.06 263 ASN A CA 1
ATOM 2052 C C . ASN A 1 263 ? 12.601 32.381 15.230 1.00 23.06 263 ASN A C 1
ATOM 2054 O O . ASN A 1 263 ? 13.495 32.454 16.072 1.00 23.06 263 ASN A O 1
ATOM 2058 N N . PHE A 1 264 ? 12.867 32.373 13.922 1.00 26.59 264 PHE A N 1
ATOM 2059 C CA . PHE A 1 264 ? 14.156 32.808 13.390 1.00 26.59 264 PHE A CA 1
ATOM 2060 C C . PHE A 1 264 ? 14.119 34.322 13.170 1.00 26.59 264 PHE A C 1
ATOM 2062 O O . PHE A 1 264 ? 13.192 34.862 12.565 1.00 26.59 264 PHE A O 1
ATOM 2069 N N . HIS A 1 265 ? 15.123 35.009 13.712 1.00 26.97 265 HIS A N 1
ATOM 2070 C CA . HIS A 1 265 ? 15.259 36.457 13.669 1.00 26.97 265 HIS A CA 1
ATOM 2071 C C . HIS A 1 265 ? 15.136 37.012 12.244 1.00 26.97 265 HIS A C 1
ATOM 2073 O O . HIS A 1 265 ? 15.937 36.736 11.351 1.00 26.97 265 HIS A O 1
ATOM 2079 N N . ARG A 1 266 ? 14.116 37.856 12.086 1.00 25.67 266 ARG A N 1
ATOM 2080 C CA . ARG A 1 266 ? 13.847 38.725 10.947 1.00 25.67 266 ARG A CA 1
ATOM 2081 C C . ARG A 1 266 ? 15.021 39.696 10.774 1.00 25.67 266 ARG A C 1
ATOM 2083 O O . ARG A 1 266 ? 15.155 40.641 11.543 1.00 25.67 266 ARG A O 1
ATOM 2090 N N . ARG A 1 267 ? 15.858 39.487 9.755 1.00 27.06 267 ARG A N 1
ATOM 2091 C CA . ARG A 1 267 ? 16.686 40.553 9.176 1.00 27.06 267 ARG A CA 1
ATOM 2092 C C . ARG A 1 267 ? 15.954 41.040 7.929 1.00 27.06 267 ARG A C 1
ATOM 2094 O O . ARG A 1 267 ? 15.787 40.294 6.968 1.00 27.06 267 ARG A O 1
ATOM 2101 N N . GLU A 1 268 ? 15.423 42.253 8.009 1.00 32.78 268 GLU A N 1
ATOM 2102 C CA . GLU A 1 268 ? 14.647 42.889 6.950 1.00 32.78 268 GLU A CA 1
ATOM 2103 C C . GLU A 1 268 ? 15.453 43.017 5.653 1.00 32.78 268 GLU A C 1
ATOM 2105 O O . GLU A 1 268 ? 16.528 43.614 5.619 1.00 32.78 268 GLU A O 1
ATOM 2110 N N . LYS A 1 269 ? 14.885 42.515 4.556 1.00 25.95 269 LYS A N 1
ATOM 2111 C CA . LYS A 1 269 ? 15.094 43.090 3.227 1.00 25.95 269 LYS A CA 1
ATOM 2112 C C . LYS A 1 269 ? 13.794 42.938 2.440 1.00 25.95 269 LYS A C 1
ATOM 2114 O O . LYS A 1 269 ? 13.551 41.922 1.797 1.00 25.95 269 LYS A O 1
ATOM 2119 N N . LEU A 1 270 ? 12.918 43.937 2.569 1.00 29.08 270 LEU A N 1
ATOM 2120 C CA . LEU A 1 270 ? 11.727 44.075 1.734 1.00 29.08 270 LEU A CA 1
ATOM 2121 C C . LEU A 1 270 ? 12.160 44.213 0.268 1.00 29.08 270 LEU A C 1
ATOM 2123 O O . LEU A 1 270 ? 12.741 45.228 -0.108 1.00 29.08 270 LEU A O 1
ATOM 2127 N N . SER A 1 271 ? 11.807 43.243 -0.572 1.00 26.81 271 SER A N 1
ATOM 2128 C CA . SER A 1 271 ? 11.625 43.483 -2.003 1.00 26.81 271 SER A CA 1
ATOM 2129 C C . SER A 1 271 ? 10.131 43.407 -2.294 1.00 26.81 271 SER A C 1
ATOM 2131 O O . SER A 1 271 ? 9.524 42.338 -2.242 1.00 26.81 271 SER A O 1
ATOM 2133 N N . ARG A 1 272 ? 9.524 44.579 -2.505 1.00 27.11 272 ARG A N 1
ATOM 2134 C CA . ARG A 1 272 ? 8.139 44.745 -2.957 1.00 27.11 272 ARG A CA 1
ATOM 2135 C C . ARG A 1 272 ? 8.032 44.191 -4.378 1.00 27.11 272 ARG A C 1
ATOM 2137 O O . ARG A 1 272 ? 8.595 44.786 -5.290 1.00 27.11 272 ARG A O 1
ATOM 2144 N N . TYR A 1 273 ? 7.281 43.111 -4.577 1.00 26.86 273 TYR A N 1
ATOM 2145 C CA . TYR A 1 273 ? 6.805 42.753 -5.911 1.00 26.86 273 TYR A CA 1
ATOM 2146 C C . TYR A 1 273 ? 5.522 43.536 -6.194 1.00 26.86 273 TYR A C 1
ATOM 2148 O O . TYR A 1 273 ? 4.473 43.290 -5.604 1.00 26.86 273 TYR A O 1
ATOM 2156 N N . VAL A 1 274 ? 5.650 44.534 -7.065 1.00 27.17 274 VAL A N 1
ATOM 2157 C CA . VAL A 1 274 ? 4.535 45.271 -7.659 1.00 27.17 274 VAL A CA 1
ATOM 2158 C C . VAL A 1 274 ? 3.943 44.393 -8.757 1.00 27.17 274 VAL A C 1
ATOM 2160 O O . VAL A 1 274 ? 4.632 44.042 -9.711 1.00 27.17 274 VAL A O 1
ATOM 2163 N N . VAL A 1 275 ? 2.666 44.041 -8.624 1.00 31.00 275 VAL A N 1
ATOM 2164 C CA . VAL A 1 275 ? 1.864 43.492 -9.721 1.00 31.00 275 VAL A CA 1
ATOM 2165 C C . VAL A 1 275 ? 1.493 44.661 -10.630 1.00 31.00 275 VAL A C 1
ATOM 2167 O O . VAL A 1 275 ? 0.837 45.599 -10.181 1.00 31.00 275 VAL A O 1
ATOM 2170 N N . ARG A 1 276 ? 1.916 44.624 -11.896 1.00 26.00 276 ARG A N 1
ATOM 2171 C CA . ARG A 1 276 ? 1.425 45.537 -12.933 1.00 26.00 276 ARG A CA 1
ATOM 2172 C C . ARG A 1 276 ? 0.920 44.722 -14.115 1.00 26.00 276 ARG A C 1
ATOM 2174 O O . ARG A 1 276 ? 1.647 43.893 -14.654 1.00 26.00 276 ARG A O 1
ATOM 2181 N N . SER A 1 277 ? -0.342 44.953 -14.455 1.00 31.41 277 SER A N 1
ATOM 2182 C CA . SER A 1 277 ? -1.009 44.424 -15.634 1.00 31.41 277 SER A CA 1
ATOM 2183 C C . SER A 1 277 ? -0.716 45.270 -16.875 1.00 31.41 277 SER A C 1
ATOM 2185 O O . SER A 1 277 ? -0.434 46.464 -16.778 1.00 31.41 277 SER A O 1
ATOM 2187 N N . GLU A 1 278 ? -0.925 44.600 -18.006 1.00 33.06 278 GLU A N 1
ATOM 2188 C CA . GLU A 1 278 ? -1.241 45.081 -19.356 1.00 33.06 278 GLU A CA 1
ATOM 2189 C C . GLU A 1 278 ? -0.160 45.078 -20.453 1.00 33.06 278 GLU A C 1
ATOM 2191 O O . GLU A 1 278 ? 0.924 45.643 -20.350 1.00 33.06 278 GLU A O 1
ATOM 2196 N N . LEU A 1 279 ? -0.589 44.368 -21.508 1.00 35.88 279 LEU A N 1
ATOM 2197 C CA . LEU A 1 279 ? -0.250 44.301 -22.927 1.00 35.88 279 LEU A CA 1
ATOM 2198 C C . LEU A 1 279 ? 0.736 45.335 -23.501 1.00 35.88 279 LEU A C 1
ATOM 2200 O O . LEU A 1 279 ? 0.473 46.530 -23.472 1.00 35.88 279 LEU A O 1
ATOM 2204 N N . ALA A 1 280 ? 1.746 44.843 -24.233 1.00 30.12 280 ALA A N 1
ATOM 2205 C CA . ALA A 1 280 ? 1.792 44.852 -25.708 1.00 30.12 280 ALA A CA 1
ATOM 2206 C C . ALA A 1 280 ? 3.213 44.548 -26.235 1.00 30.12 280 ALA A C 1
ATOM 2208 O O . ALA A 1 280 ? 4.174 45.185 -25.825 1.00 30.12 280 ALA A O 1
ATOM 2209 N N . GLY A 1 281 ? 3.300 43.652 -27.226 1.00 29.78 281 GLY A N 1
ATOM 2210 C CA . GLY A 1 281 ? 4.180 43.824 -28.390 1.00 29.78 281 GLY A CA 1
ATOM 2211 C C . GLY A 1 281 ? 5.658 43.400 -28.322 1.00 29.78 281 GLY A C 1
ATOM 2212 O O . GLY A 1 281 ? 6.417 43.826 -27.465 1.00 29.78 281 GLY A O 1
ATOM 2213 N N . ALA A 1 282 ? 6.046 42.694 -29.391 1.00 29.62 282 ALA A N 1
ATOM 2214 C CA . ALA A 1 282 ? 7.391 42.466 -29.934 1.00 29.62 282 ALA A CA 1
ATOM 2215 C C . ALA A 1 282 ? 8.228 41.321 -29.336 1.00 29.62 282 ALA A C 1
ATOM 2217 O O . ALA A 1 282 ? 8.642 41.313 -28.181 1.00 29.62 282 ALA A O 1
ATOM 2218 N N . GLY A 1 283 ? 8.482 40.334 -30.200 1.00 33.75 283 GLY A N 1
ATOM 2219 C CA . GLY A 1 283 ? 9.259 39.145 -29.905 1.00 33.75 283 GLY A CA 1
ATOM 2220 C C . GLY A 1 283 ? 10.753 39.398 -29.736 1.00 33.75 283 GLY A C 1
ATOM 2221 O O . GLY A 1 283 ? 11.343 40.302 -30.321 1.00 33.75 283 GLY A O 1
ATOM 2222 N N . SER A 1 284 ? 11.359 38.503 -28.967 1.00 28.55 284 SER A N 1
ATOM 2223 C CA . SER A 1 284 ? 12.771 38.159 -29.016 1.00 28.55 284 SER A CA 1
ATOM 2224 C C . SER A 1 284 ? 12.908 36.746 -28.453 1.00 28.55 284 SER A C 1
ATOM 2226 O O . SER A 1 284 ? 12.353 36.419 -27.403 1.00 28.55 284 SER A O 1
ATOM 2228 N N . ALA A 1 285 ? 13.570 35.890 -29.224 1.00 39.81 285 ALA A N 1
ATOM 2229 C CA . ALA A 1 285 ? 13.815 34.490 -28.935 1.00 39.81 285 ALA A CA 1
ATOM 2230 C C . ALA A 1 285 ? 14.637 34.312 -27.648 1.00 39.81 285 ALA A C 1
ATOM 2232 O O . ALA A 1 285 ? 15.623 35.013 -27.433 1.00 39.81 285 ALA A O 1
ATOM 2233 N N . GLY A 1 286 ? 14.259 33.333 -26.819 1.00 33.09 286 GLY A N 1
ATOM 2234 C CA . GLY A 1 286 ? 15.054 32.958 -25.646 1.00 33.09 286 GLY A CA 1
ATOM 2235 C C . GLY A 1 286 ? 14.283 32.362 -24.470 1.00 33.09 286 GLY A C 1
ATOM 2236 O O . GLY A 1 286 ? 14.684 32.565 -23.329 1.00 33.09 286 GLY A O 1
ATOM 2237 N N . ALA A 1 287 ? 13.187 31.632 -24.698 1.00 30.98 287 ALA A N 1
ATOM 2238 C CA . ALA A 1 287 ? 12.639 30.768 -23.656 1.00 30.98 287 ALA A CA 1
ATOM 2239 C C . ALA A 1 287 ? 13.496 29.496 -23.601 1.00 30.98 287 ALA A C 1
ATOM 2241 O O . ALA A 1 287 ? 13.289 28.556 -24.369 1.00 30.98 287 ALA A O 1
ATOM 2242 N N . TYR A 1 288 ? 14.507 29.510 -22.732 1.00 36.72 288 TYR A N 1
ATOM 2243 C CA . TYR A 1 288 ? 15.318 28.344 -22.405 1.00 36.72 288 TYR A CA 1
ATOM 2244 C C . TYR A 1 288 ? 14.400 27.172 -22.058 1.00 36.72 288 TYR A C 1
ATOM 2246 O O . TYR A 1 288 ? 13.727 27.149 -21.028 1.00 36.72 288 TYR A O 1
ATOM 2254 N N . SER A 1 289 ? 14.369 26.198 -22.960 1.00 39.25 289 SER A N 1
ATOM 2255 C CA . SER A 1 289 ? 13.811 24.882 -22.705 1.00 39.25 289 SER A CA 1
ATOM 2256 C C . SER A 1 289 ? 14.716 24.229 -21.664 1.00 39.25 289 SER A C 1
ATOM 2258 O O . SER A 1 289 ? 15.802 23.768 -22.003 1.00 39.25 289 SER A O 1
ATOM 2260 N N . TYR A 1 290 ? 14.331 24.250 -20.386 1.00 39.78 290 TYR A N 1
ATOM 2261 C CA . TYR A 1 290 ? 15.010 23.434 -19.380 1.00 39.78 290 TYR A CA 1
ATOM 2262 C C . TYR A 1 290 ? 14.951 21.977 -19.859 1.00 39.78 290 TYR A C 1
ATOM 2264 O O . TYR A 1 290 ? 13.847 21.471 -20.086 1.00 39.78 290 TYR A O 1
ATOM 2272 N N . PRO A 1 291 ? 16.087 21.298 -20.082 1.00 49.28 291 PRO A N 1
ATOM 2273 C CA . PRO A 1 291 ? 16.052 19.975 -20.674 1.00 49.28 291 PRO A CA 1
ATOM 2274 C C . PRO A 1 291 ? 15.434 18.999 -19.667 1.00 49.28 291 PRO A C 1
ATOM 2276 O O . PRO A 1 291 ? 15.807 18.963 -18.494 1.00 49.28 291 PRO A O 1
ATOM 2279 N N . LEU A 1 292 ? 14.474 18.199 -20.137 1.00 55.34 292 LEU A N 1
ATOM 2280 C CA . LEU A 1 292 ? 13.743 17.163 -19.391 1.00 55.34 292 LEU A CA 1
ATOM 2281 C C . LEU A 1 292 ? 14.674 16.245 -18.558 1.00 55.34 292 LEU A C 1
ATOM 2283 O O . LEU A 1 292 ? 14.265 15.708 -17.528 1.00 55.34 292 LEU A O 1
ATOM 2287 N N . SER A 1 293 ? 15.939 16.118 -18.973 1.00 60.78 293 SER A N 1
ATOM 2288 C CA . SER A 1 293 ? 17.013 15.382 -18.298 1.00 60.78 293 SER A CA 1
ATOM 2289 C C . SER A 1 293 ? 17.414 15.953 -16.932 1.00 60.78 293 SER A C 1
ATOM 2291 O O . SER A 1 293 ? 17.661 15.179 -16.010 1.00 60.78 293 SER A O 1
ATOM 2293 N N . GLU A 1 294 ? 17.436 17.278 -16.757 1.00 61.62 294 GLU A N 1
ATOM 2294 C CA . GLU A 1 294 ? 17.800 17.931 -15.485 1.00 61.62 294 GLU A CA 1
ATOM 2295 C C . GLU A 1 294 ? 16.710 17.729 -14.420 1.00 61.62 294 GLU A C 1
ATOM 2297 O O . GLU A 1 294 ? 16.992 17.438 -13.255 1.00 61.62 294 GLU A O 1
ATOM 2302 N N . ILE A 1 295 ? 15.436 17.781 -14.830 1.00 63.72 295 ILE A N 1
ATOM 2303 C CA . ILE A 1 295 ? 14.284 17.526 -13.948 1.00 63.72 295 ILE A CA 1
ATOM 2304 C C . ILE A 1 295 ? 14.269 16.059 -13.490 1.00 63.72 295 ILE A C 1
ATOM 2306 O O . ILE A 1 295 ? 14.002 15.765 -12.318 1.00 63.72 295 ILE A O 1
ATOM 2310 N N . GLN A 1 296 ? 14.600 15.127 -14.389 1.00 73.44 296 GLN A N 1
ATOM 2311 C CA . GLN A 1 296 ? 14.731 13.709 -14.049 1.00 73.44 296 GLN A CA 1
ATOM 2312 C C . GLN A 1 296 ? 15.924 13.443 -13.123 1.00 73.44 296 GLN A C 1
ATOM 2314 O O . GLN A 1 296 ? 15.797 12.655 -12.184 1.00 73.44 296 GLN A O 1
ATOM 2319 N N . LEU A 1 297 ? 17.061 14.111 -13.335 1.00 86.25 297 LEU A N 1
ATOM 2320 C CA . LEU A 1 297 ? 18.235 13.979 -12.473 1.00 86.25 297 LEU A CA 1
ATOM 2321 C C . LEU A 1 297 ? 17.951 14.493 -11.055 1.00 86.25 297 LEU A C 1
ATOM 2323 O O . LEU A 1 297 ? 18.201 13.778 -10.084 1.00 86.25 297 LEU A O 1
ATOM 2327 N N . GLY A 1 298 ? 17.343 15.676 -10.924 1.00 89.56 298 GLY A N 1
ATOM 2328 C CA . GLY A 1 298 ? 16.940 16.223 -9.627 1.00 89.56 298 GLY A CA 1
ATOM 2329 C C . GLY A 1 298 ? 15.967 15.308 -8.874 1.00 89.56 298 GLY A C 1
ATOM 2330 O O . GLY A 1 298 ? 16.119 15.087 -7.672 1.00 89.56 298 GLY A O 1
ATOM 2331 N N . SER A 1 299 ? 15.010 14.706 -9.582 1.00 92.25 299 SER A N 1
ATOM 2332 C CA . SER A 1 299 ? 14.036 13.777 -8.993 1.00 92.25 299 SER A CA 1
ATOM 2333 C C . SER A 1 299 ? 14.677 12.459 -8.543 1.00 92.25 299 SER A C 1
ATOM 2335 O O . SER A 1 299 ? 14.313 11.929 -7.493 1.00 92.25 299 SER A O 1
ATOM 2337 N N . LYS A 1 300 ? 15.685 11.957 -9.268 1.00 92.50 300 LYS A N 1
ATOM 2338 C CA . LYS A 1 300 ? 16.493 10.798 -8.847 1.00 92.50 300 LYS A CA 1
ATOM 2339 C C . LYS A 1 300 ? 17.349 11.112 -7.620 1.00 92.50 300 LYS A C 1
ATOM 2341 O O . LYS A 1 300 ? 17.349 10.335 -6.670 1.00 92.50 300 LYS A O 1
ATOM 2346 N N . ILE A 1 301 ? 18.019 12.267 -7.587 1.00 94.31 301 ILE A N 1
ATOM 2347 C CA . ILE A 1 301 ? 18.813 12.702 -6.423 1.00 94.31 301 ILE A CA 1
ATOM 2348 C C . ILE A 1 301 ? 17.920 12.820 -5.183 1.00 94.31 301 ILE A C 1
ATOM 2350 O O . ILE A 1 301 ? 18.263 12.313 -4.117 1.00 94.31 301 ILE A O 1
ATOM 2354 N N . ARG A 1 302 ? 16.736 13.429 -5.321 1.00 95.12 302 ARG A N 1
ATOM 2355 C CA . ARG A 1 302 ? 15.735 13.494 -4.245 1.00 95.12 302 ARG A CA 1
ATOM 2356 C C . ARG A 1 302 ? 15.297 12.104 -3.783 1.00 95.12 302 ARG A C 1
ATOM 2358 O O . ARG A 1 302 ? 15.178 11.896 -2.579 1.00 95.12 302 ARG A O 1
ATOM 2365 N N . GLY A 1 303 ? 15.110 11.162 -4.710 1.00 94.94 303 GLY A N 1
ATOM 2366 C CA . GLY A 1 303 ? 14.816 9.758 -4.406 1.00 94.94 303 GLY A CA 1
ATOM 2367 C C . GLY A 1 303 ? 15.925 9.083 -3.595 1.00 94.94 303 GLY A C 1
ATOM 2368 O O . GLY A 1 303 ? 15.652 8.490 -2.553 1.00 94.94 303 GLY A O 1
ATOM 2369 N N . ILE A 1 304 ? 17.187 9.250 -4.000 1.00 95.12 304 ILE A N 1
ATOM 2370 C CA . ILE A 1 304 ? 18.353 8.734 -3.264 1.00 95.12 304 ILE A CA 1
ATOM 2371 C C . ILE A 1 304 ? 18.399 9.321 -1.849 1.00 95.12 304 ILE A C 1
ATOM 2373 O O . ILE A 1 304 ? 18.515 8.578 -0.873 1.00 95.12 304 ILE A O 1
ATOM 2377 N N . CYS A 1 305 ? 18.247 10.641 -1.714 1.00 96.00 305 CYS A N 1
ATOM 2378 C CA . CYS A 1 305 ? 18.201 11.306 -0.412 1.00 96.00 305 CYS A CA 1
ATOM 2379 C C . CYS A 1 305 ? 17.057 10.773 0.464 1.00 96.00 305 CYS A C 1
ATOM 2381 O O . CYS A 1 305 ? 17.253 10.548 1.658 1.00 96.00 305 CYS A O 1
ATOM 2383 N N . PHE A 1 306 ? 15.880 10.531 -0.115 1.00 96.56 306 PHE A N 1
ATOM 2384 C CA . PHE A 1 306 ? 14.737 9.958 0.592 1.00 96.56 306 PHE A CA 1
ATOM 2385 C C . PHE A 1 306 ? 15.046 8.568 1.145 1.00 96.56 306 PHE A C 1
ATOM 2387 O O . PHE A 1 306 ? 14.834 8.327 2.335 1.00 96.56 306 PHE A O 1
ATOM 2394 N N . TYR A 1 307 ? 15.616 7.670 0.339 1.00 95.25 307 TYR A N 1
ATOM 2395 C CA . TYR A 1 307 ? 15.997 6.337 0.812 1.00 95.25 307 TYR A CA 1
ATOM 2396 C C . TYR A 1 307 ? 17.148 6.370 1.821 1.00 95.25 307 TYR A C 1
ATOM 2398 O O . TYR A 1 307 ? 17.128 5.597 2.779 1.00 95.25 307 TYR A O 1
ATOM 2406 N N . ALA A 1 308 ? 18.102 7.294 1.678 1.00 94.69 308 ALA A N 1
ATOM 2407 C CA . ALA A 1 308 ? 19.173 7.482 2.653 1.00 94.69 308 ALA A CA 1
ATOM 2408 C C . ALA A 1 308 ? 18.622 7.901 4.029 1.00 94.69 308 ALA A C 1
ATOM 2410 O O . ALA A 1 308 ? 18.963 7.288 5.042 1.00 94.69 308 ALA A O 1
ATOM 2411 N N . VAL A 1 309 ? 17.712 8.884 4.073 1.00 95.44 309 VAL A N 1
ATOM 2412 C CA . VAL A 1 309 ? 17.028 9.303 5.313 1.00 95.44 309 VAL A CA 1
ATOM 2413 C C . VAL A 1 309 ? 16.188 8.159 5.886 1.00 95.44 309 VAL A C 1
ATOM 2415 O O . VAL A 1 309 ? 16.252 7.880 7.087 1.00 95.44 309 VAL A O 1
ATOM 2418 N N . THR A 1 310 ? 15.443 7.461 5.027 1.00 95.25 310 THR A N 1
ATOM 2419 C CA . THR A 1 310 ? 14.620 6.299 5.390 1.00 95.25 310 THR A CA 1
ATOM 2420 C C . THR A 1 310 ? 15.452 5.220 6.084 1.00 95.25 310 THR A C 1
ATOM 2422 O O . THR A 1 310 ? 15.089 4.756 7.166 1.00 95.25 310 THR A O 1
ATOM 2425 N N . ALA A 1 311 ? 16.572 4.819 5.474 1.00 93.50 311 ALA A N 1
ATOM 2426 C CA . ALA A 1 311 ? 17.440 3.756 5.969 1.00 93.50 311 ALA A CA 1
ATOM 2427 C C . ALA A 1 311 ? 18.157 4.168 7.259 1.00 93.50 311 ALA A C 1
ATOM 2429 O O . ALA A 1 311 ? 18.141 3.421 8.239 1.00 93.50 311 ALA A O 1
ATOM 2430 N N . PHE A 1 312 ? 18.722 5.380 7.285 1.00 93.50 312 PHE A N 1
ATOM 2431 C CA . PHE A 1 312 ? 19.408 5.913 8.459 1.00 93.50 312 PHE A CA 1
ATOM 2432 C C . PHE A 1 312 ? 18.480 5.938 9.676 1.00 93.50 312 PHE A C 1
ATOM 2434 O O . PHE A 1 312 ? 18.817 5.395 10.726 1.00 93.50 312 PHE A O 1
ATOM 2441 N N . THR A 1 313 ? 17.278 6.503 9.534 1.00 94.25 313 THR A N 1
ATOM 2442 C CA . THR A 1 313 ? 16.310 6.583 10.639 1.00 94.25 313 THR A CA 1
ATOM 2443 C C . THR A 1 313 ? 15.745 5.214 11.029 1.00 94.25 313 THR A C 1
ATOM 2445 O O . THR A 1 313 ? 15.540 4.966 12.220 1.00 94.25 313 THR A O 1
ATOM 2448 N N . ALA A 1 314 ? 15.541 4.299 10.071 1.00 95.19 314 ALA A N 1
ATOM 2449 C CA . ALA A 1 314 ? 15.039 2.950 10.338 1.00 95.19 314 ALA A CA 1
ATOM 2450 C C . ALA A 1 314 ? 15.952 2.164 11.286 1.00 95.19 314 ALA A C 1
ATOM 2452 O O . ALA A 1 314 ? 15.447 1.483 12.174 1.00 95.19 314 ALA A O 1
ATOM 2453 N N . ILE A 1 315 ? 17.277 2.277 11.143 1.00 92.56 315 ILE A N 1
ATOM 2454 C CA . ILE A 1 315 ? 18.242 1.531 11.967 1.00 92.56 315 ILE A CA 1
ATOM 2455 C C . ILE A 1 315 ? 18.082 1.877 13.452 1.00 92.56 315 ILE A C 1
ATOM 2457 O O . ILE A 1 315 ? 17.901 0.983 14.281 1.00 92.56 315 ILE A O 1
ATOM 2461 N N . PHE A 1 316 ? 18.083 3.167 13.799 1.00 92.06 316 PHE A N 1
ATOM 2462 C CA . PHE A 1 316 ? 17.965 3.598 15.197 1.00 92.06 316 PHE A CA 1
ATOM 2463 C C . PHE A 1 316 ? 16.582 3.293 15.779 1.00 92.06 316 PHE A C 1
ATOM 2465 O O . PHE A 1 316 ? 16.461 2.809 16.906 1.00 92.06 316 PHE A O 1
ATOM 2472 N N . LEU A 1 317 ? 15.527 3.538 15.000 1.00 95.44 317 LEU A N 1
ATOM 2473 C CA . LEU A 1 317 ? 14.154 3.318 15.446 1.00 95.44 317 LEU A CA 1
ATOM 2474 C C . LEU A 1 317 ? 13.813 1.829 15.571 1.00 95.44 317 LEU A C 1
ATOM 2476 O O . LEU A 1 317 ? 13.037 1.449 16.448 1.00 95.44 317 LEU A O 1
ATOM 2480 N N . PHE A 1 318 ? 14.435 0.965 14.771 1.00 96.38 318 PHE A N 1
ATOM 2481 C CA . PHE A 1 318 ? 14.277 -0.478 14.892 1.00 96.38 318 PHE A CA 1
ATOM 2482 C C . PHE A 1 318 ? 14.859 -1.019 16.204 1.00 96.38 318 PHE A C 1
ATOM 2484 O O . PHE A 1 318 ? 14.212 -1.833 16.862 1.00 96.38 318 PHE A O 1
ATOM 2491 N N . VAL A 1 319 ? 16.018 -0.521 16.651 1.00 94.50 319 VAL A N 1
ATOM 2492 C CA . VAL A 1 319 ? 16.574 -0.883 17.970 1.00 94.50 319 VAL A CA 1
ATOM 2493 C C . VAL A 1 319 ? 15.596 -0.509 19.088 1.00 94.50 319 VAL A C 1
ATOM 2495 O O . VAL A 1 319 ? 15.323 -1.320 19.974 1.00 94.50 319 VAL A O 1
ATOM 2498 N N . LEU A 1 320 ? 14.981 0.675 19.005 1.00 94.00 320 LEU A N 1
ATOM 2499 C CA . LEU A 1 320 ? 13.942 1.092 19.948 1.00 94.00 320 LEU A CA 1
ATOM 2500 C C . LEU A 1 320 ? 12.713 0.163 19.908 1.00 94.00 320 LEU A C 1
ATOM 2502 O O . LEU A 1 320 ? 12.117 -0.106 20.953 1.00 94.00 320 LEU A O 1
ATOM 2506 N N . MET A 1 321 ? 12.318 -0.347 18.736 1.00 96.06 321 MET A N 1
ATOM 2507 C CA . MET A 1 321 ? 11.246 -1.349 18.630 1.00 96.06 321 MET A CA 1
ATOM 2508 C C . MET A 1 321 ? 11.614 -2.662 19.322 1.00 96.06 321 MET A C 1
ATOM 2510 O O . MET A 1 321 ? 10.762 -3.235 19.993 1.00 96.06 321 MET A O 1
ATOM 2514 N N . LEU A 1 322 ? 12.858 -3.129 19.196 1.00 96.00 322 LEU A N 1
ATOM 2515 C CA . LEU A 1 322 ? 13.310 -4.361 19.847 1.00 96.00 322 LEU A CA 1
ATOM 2516 C C . LEU A 1 322 ? 13.290 -4.237 21.373 1.00 96.00 322 LEU A C 1
ATOM 2518 O O . LEU A 1 322 ? 12.761 -5.120 22.045 1.00 96.00 322 LEU A O 1
ATOM 2522 N N . ILE A 1 323 ? 13.796 -3.123 21.909 1.00 93.31 323 ILE A N 1
ATOM 2523 C CA . ILE A 1 323 ? 13.858 -2.874 23.358 1.00 93.31 323 ILE A CA 1
ATOM 2524 C C . ILE A 1 323 ? 12.455 -2.849 23.975 1.00 93.31 323 ILE A C 1
ATOM 2526 O O . ILE A 1 323 ? 12.219 -3.460 25.014 1.00 93.31 323 ILE A O 1
ATOM 2530 N N . GLN A 1 324 ? 11.500 -2.173 23.330 1.00 94.06 324 GLN A N 1
ATOM 2531 C CA . GLN A 1 324 ? 10.136 -2.067 23.858 1.00 94.06 324 GLN A CA 1
ATOM 2532 C C . GLN A 1 324 ? 9.258 -3.293 23.552 1.00 94.06 324 GLN A C 1
ATOM 2534 O O . GLN A 1 324 ? 8.176 -3.418 24.128 1.00 94.06 324 GLN A O 1
ATOM 2539 N N . HIS A 1 325 ? 9.679 -4.196 22.654 1.00 96.19 325 HIS A N 1
ATOM 2540 C CA . HIS A 1 325 ? 8.844 -5.303 22.176 1.00 96.19 325 HIS A CA 1
ATOM 2541 C C . HIS A 1 325 ? 8.275 -6.188 23.299 1.00 96.19 325 HIS A C 1
ATOM 2543 O O . HIS A 1 325 ? 7.072 -6.468 23.258 1.00 96.19 325 HIS A O 1
ATOM 2549 N N . PRO A 1 326 ? 9.058 -6.597 24.323 1.00 95.56 326 PRO A N 1
ATOM 2550 C CA . PRO A 1 326 ? 8.530 -7.403 25.424 1.00 95.56 326 PRO A CA 1
ATOM 2551 C C . PRO A 1 326 ? 7.394 -6.696 26.175 1.00 95.56 326 PRO A C 1
ATOM 2553 O O . PRO A 1 326 ? 6.363 -7.306 26.453 1.00 95.56 326 PRO A O 1
ATOM 2556 N N . LEU A 1 327 ? 7.536 -5.389 26.423 1.00 93.56 327 LEU A N 1
ATOM 2557 C CA . LEU A 1 327 ? 6.507 -4.575 27.076 1.00 93.56 327 LEU A CA 1
ATOM 2558 C C . LEU A 1 327 ? 5.265 -4.436 26.190 1.00 93.56 327 LEU A C 1
ATOM 2560 O O . LEU A 1 327 ? 4.142 -4.532 26.680 1.00 93.56 327 LEU A O 1
ATOM 2564 N N . VAL A 1 328 ? 5.440 -4.280 24.875 1.00 96.12 328 VAL A N 1
ATOM 2565 C CA . VAL A 1 328 ? 4.311 -4.248 23.934 1.00 96.12 328 VAL A CA 1
ATOM 2566 C C . VAL A 1 328 ? 3.550 -5.571 23.943 1.00 96.12 328 VAL A C 1
ATOM 2568 O O . VAL A 1 328 ? 2.323 -5.560 23.930 1.00 96.12 328 VAL A O 1
ATOM 2571 N N . LEU A 1 329 ? 4.232 -6.716 24.000 1.00 94.69 329 LEU A N 1
ATOM 2572 C CA . LEU A 1 329 ? 3.556 -8.013 24.088 1.00 94.69 329 LEU A CA 1
ATOM 2573 C C . LEU A 1 329 ? 2.817 -8.217 25.416 1.00 94.69 329 LEU A C 1
ATOM 2575 O O . LEU A 1 329 ? 1.799 -8.912 25.419 1.00 94.69 329 LEU A O 1
ATOM 2579 N N . LEU A 1 330 ? 3.304 -7.613 26.503 1.00 95.56 330 LEU A N 1
ATOM 2580 C CA . LEU A 1 330 ? 2.689 -7.695 27.825 1.00 95.56 330 LEU A CA 1
ATOM 2581 C C . LEU A 1 330 ? 1.460 -6.782 27.955 1.00 95.56 330 LEU A C 1
ATOM 2583 O O . LEU A 1 330 ? 0.412 -7.232 28.409 1.00 95.56 330 LEU A O 1
ATOM 2587 N N . PHE A 1 331 ? 1.568 -5.523 27.520 1.00 95.38 331 PHE A N 1
ATOM 2588 C CA . PHE A 1 331 ? 0.555 -4.492 27.776 1.00 95.38 331 PHE A CA 1
ATOM 2589 C C . PHE A 1 331 ? -0.347 -4.167 26.578 1.00 95.38 331 PHE A C 1
ATOM 2591 O O . PHE A 1 331 ? -1.478 -3.726 26.764 1.00 95.38 331 PHE A O 1
ATOM 2598 N N . ASP A 1 332 ? 0.115 -4.375 25.341 1.00 94.31 332 ASP A N 1
ATOM 2599 C CA . ASP A 1 332 ? -0.635 -4.021 24.127 1.00 94.31 332 ASP A CA 1
ATOM 2600 C C . ASP A 1 332 ? -0.367 -4.990 22.961 1.00 94.31 332 ASP A C 1
ATOM 2602 O O . ASP A 1 332 ? 0.005 -4.620 21.839 1.00 94.31 332 ASP A O 1
ATOM 2606 N N . ARG A 1 333 ? -0.567 -6.283 23.240 1.00 94.00 333 ARG A N 1
ATOM 2607 C CA . ARG A 1 333 ? -0.233 -7.390 22.333 1.00 94.00 333 ARG A CA 1
ATOM 2608 C C . ARG A 1 333 ? -0.834 -7.248 20.932 1.00 94.00 333 ARG A C 1
ATOM 2610 O O . ARG A 1 333 ? -0.209 -7.632 19.936 1.00 94.00 333 ARG A O 1
ATOM 2617 N N . TYR A 1 334 ? -2.069 -6.752 20.856 1.00 93.75 334 TYR A N 1
ATOM 2618 C CA . TYR A 1 334 ? -2.859 -6.747 19.626 1.00 93.75 334 TYR A CA 1
ATOM 2619 C C . TYR A 1 334 ? -2.787 -5.415 18.879 1.00 93.75 334 TYR A C 1
ATOM 2621 O O . TYR A 1 334 ? -2.538 -5.425 17.671 1.00 93.75 334 TYR A O 1
ATOM 2629 N N . ARG A 1 335 ? -2.930 -4.263 19.551 1.00 91.56 335 ARG A N 1
ATOM 2630 C CA . ARG A 1 335 ? -2.932 -2.959 18.861 1.00 91.56 335 ARG A CA 1
ATOM 2631 C C . ARG A 1 335 ? -1.514 -2.499 18.549 1.00 91.56 335 ARG A C 1
ATOM 2633 O O . ARG A 1 335 ? -1.279 -1.996 17.450 1.00 91.56 335 ARG A O 1
ATOM 2640 N N . ARG A 1 336 ? -0.551 -2.821 19.420 1.00 94.81 336 ARG A N 1
ATOM 2641 C CA . ARG A 1 336 ? 0.883 -2.514 19.277 1.00 94.81 336 ARG A CA 1
ATOM 2642 C C . ARG A 1 336 ? 1.146 -1.020 19.053 1.00 94.81 336 ARG A C 1
ATOM 2644 O O . ARG A 1 336 ? 1.966 -0.652 18.214 1.00 94.81 336 ARG A O 1
ATOM 2651 N N . LYS A 1 337 ? 0.432 -0.157 19.778 1.00 94.25 337 LYS A N 1
ATOM 2652 C CA . LYS A 1 337 ? 0.443 1.307 19.638 1.00 94.25 337 LYS A CA 1
ATOM 2653 C C . LYS A 1 337 ? 1.844 1.897 19.709 1.00 94.25 337 LYS A C 1
ATOM 2655 O O . LYS A 1 337 ? 2.156 2.771 18.913 1.00 94.25 337 LYS A O 1
ATOM 2660 N N . ALA A 1 338 ? 2.691 1.396 20.606 1.00 95.06 338 ALA A N 1
ATOM 2661 C CA . ALA A 1 338 ? 4.047 1.911 20.767 1.00 95.06 338 ALA A CA 1
ATOM 2662 C C . ALA A 1 338 ? 4.916 1.665 19.511 1.00 95.06 338 ALA A C 1
ATOM 2664 O O . ALA A 1 338 ? 5.576 2.580 19.027 1.00 95.06 338 ALA A O 1
ATOM 2665 N N . HIS A 1 339 ? 4.796 0.497 18.862 1.00 96.25 339 HIS A N 1
ATOM 2666 C CA . HIS A 1 339 ? 5.418 0.264 17.550 1.00 96.25 339 HIS A CA 1
ATOM 2667 C C . HIS A 1 339 ? 4.839 1.161 16.448 1.00 96.25 339 HIS A C 1
ATOM 2669 O O . HIS A 1 339 ? 5.585 1.616 15.588 1.00 96.25 339 HIS A O 1
ATOM 2675 N N . TYR A 1 340 ? 3.529 1.439 16.462 1.00 95.38 340 TYR A N 1
ATOM 2676 C CA . TYR A 1 340 ? 2.927 2.383 15.509 1.00 95.38 340 TYR A CA 1
ATOM 2677 C C . TYR A 1 340 ? 3.369 3.825 15.755 1.00 95.38 340 TYR A C 1
ATOM 2679 O O . TYR A 1 340 ? 3.510 4.574 14.796 1.00 95.38 340 TYR A O 1
ATOM 2687 N N . LEU A 1 341 ? 3.636 4.215 17.003 1.00 96.00 341 LEU A N 1
ATOM 2688 C CA . LEU A 1 341 ? 4.232 5.511 17.316 1.00 96.00 341 LEU A CA 1
ATOM 2689 C C . LE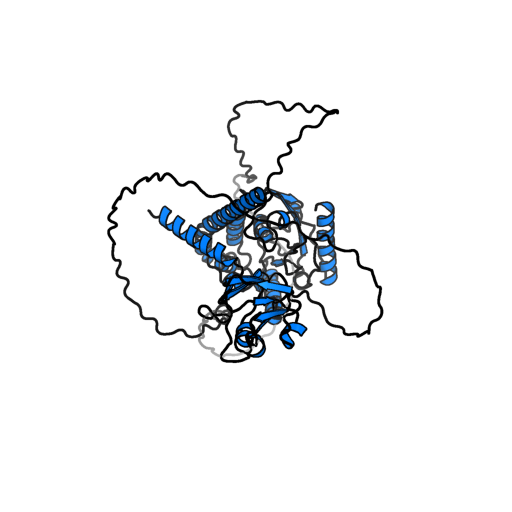U A 1 341 ? 5.642 5.613 16.725 1.00 96.00 341 LEU A C 1
ATOM 2691 O O . LEU A 1 341 ? 5.955 6.614 16.087 1.00 96.00 341 LEU A O 1
ATOM 2695 N N . VAL A 1 342 ? 6.459 4.565 16.861 1.00 96.94 342 VAL A N 1
ATOM 2696 C CA . VAL A 1 342 ? 7.778 4.515 16.214 1.00 96.94 342 VAL A CA 1
ATOM 2697 C C . VAL A 1 342 ? 7.655 4.595 14.692 1.00 96.94 342 VAL A C 1
ATOM 2699 O O . VAL A 1 342 ? 8.353 5.389 14.067 1.00 96.94 342 VAL A O 1
ATOM 2702 N N . ALA A 1 343 ? 6.734 3.839 14.092 1.00 96.69 343 ALA A N 1
ATOM 2703 C CA . ALA A 1 343 ? 6.498 3.875 12.650 1.00 96.69 343 ALA A CA 1
ATOM 2704 C C . ALA A 1 343 ? 5.994 5.246 12.165 1.00 96.69 343 ALA A C 1
ATOM 2706 O O . ALA A 1 343 ? 6.396 5.698 11.097 1.00 96.69 343 ALA A O 1
ATOM 2707 N N . LYS A 1 344 ? 5.167 5.934 12.964 1.00 96.94 344 LYS A N 1
ATOM 2708 C CA . LYS A 1 344 ? 4.747 7.317 12.710 1.00 96.94 344 LYS A CA 1
ATOM 2709 C C . LYS A 1 344 ? 5.948 8.256 12.711 1.00 96.94 344 LYS A C 1
ATOM 2711 O O . LYS A 1 344 ? 6.095 9.026 11.772 1.00 96.94 344 LYS A O 1
ATOM 2716 N N . ILE A 1 345 ? 6.802 8.187 13.736 1.00 97.62 345 ILE A N 1
ATOM 2717 C CA . ILE A 1 345 ? 8.014 9.016 13.832 1.00 97.62 345 ILE A CA 1
ATOM 2718 C C . ILE A 1 345 ? 8.916 8.763 12.623 1.00 97.62 345 ILE A C 1
ATOM 2720 O O . ILE A 1 345 ? 9.332 9.713 11.967 1.00 97.62 345 ILE A O 1
ATOM 2724 N N . TRP A 1 346 ? 9.161 7.495 12.291 1.00 97.44 346 TRP A N 1
ATOM 2725 C CA . TRP A 1 346 ? 9.948 7.103 11.125 1.00 97.44 346 TRP A CA 1
ATOM 2726 C C . TRP A 1 346 ? 9.377 7.678 9.825 1.00 97.44 346 TRP A C 1
ATOM 2728 O O . TRP A 1 346 ? 10.101 8.321 9.064 1.00 97.44 346 TRP A O 1
ATOM 2738 N N . ALA A 1 347 ? 8.072 7.512 9.597 1.00 97.38 347 ALA A N 1
ATOM 2739 C CA . ALA A 1 347 ? 7.417 8.026 8.404 1.00 97.38 347 ALA A CA 1
ATOM 2740 C C . ALA A 1 347 ? 7.462 9.558 8.344 1.00 97.38 347 ALA A C 1
ATOM 2742 O O . ALA A 1 347 ? 7.811 10.106 7.304 1.00 97.38 347 ALA A O 1
ATOM 2743 N N . SER A 1 348 ? 7.188 10.249 9.456 1.00 97.25 348 SER A N 1
ATOM 2744 C CA . SER A 1 348 ? 7.239 11.712 9.549 1.00 97.25 348 SER A CA 1
ATOM 2745 C C . SER A 1 348 ? 8.637 12.268 9.283 1.00 97.25 348 SER A C 1
ATOM 2747 O O . SER A 1 348 ? 8.764 13.193 8.486 1.00 97.25 348 SER A O 1
ATOM 2749 N N . LEU A 1 349 ? 9.682 11.698 9.894 1.00 97.00 349 LEU A N 1
ATOM 2750 C CA . LEU A 1 349 ? 11.073 12.103 9.649 1.00 97.00 349 LEU A CA 1
ATOM 2751 C C . LEU A 1 349 ? 11.489 11.862 8.196 1.00 97.00 349 LEU A C 1
ATOM 2753 O O . LEU A 1 349 ? 12.255 12.641 7.637 1.00 97.00 349 LEU A O 1
ATOM 2757 N N . THR A 1 350 ? 10.966 10.796 7.591 1.00 96.50 350 THR A N 1
ATOM 2758 C CA . THR A 1 350 ? 11.264 10.437 6.208 1.00 96.50 350 THR A CA 1
ATOM 2759 C C . THR A 1 350 ? 10.599 11.381 5.212 1.00 96.50 350 THR A C 1
ATOM 2761 O O . THR A 1 350 ? 11.262 11.820 4.286 1.00 96.50 350 THR A O 1
ATOM 2764 N N . VAL A 1 351 ? 9.311 11.710 5.371 1.00 96.56 351 VAL A N 1
ATOM 2765 C CA . VAL A 1 351 ? 8.562 12.485 4.359 1.00 96.56 351 VAL A CA 1
ATOM 2766 C C . VAL A 1 351 ? 8.665 13.999 4.528 1.00 96.56 351 VAL A C 1
ATOM 2768 O O . VAL A 1 351 ? 8.620 14.714 3.527 1.00 96.56 351 VAL A O 1
ATOM 2771 N N . ALA A 1 352 ? 8.830 14.501 5.758 1.00 95.56 352 ALA A N 1
ATOM 2772 C CA . ALA A 1 352 ? 8.816 15.939 6.047 1.00 95.56 352 ALA A CA 1
ATOM 2773 C C . ALA A 1 352 ? 9.821 16.776 5.224 1.00 95.56 352 ALA A C 1
ATOM 2775 O O . ALA A 1 352 ? 9.452 17.878 4.821 1.00 95.56 352 ALA A O 1
ATOM 2776 N N . PRO A 1 353 ? 11.045 16.296 4.910 1.00 95.38 353 PRO A N 1
ATOM 2777 C CA . PRO A 1 353 ? 11.986 17.065 4.091 1.00 95.38 353 PRO A CA 1
ATOM 2778 C C . PRO A 1 353 ? 11.619 17.141 2.602 1.00 95.38 353 PRO A C 1
ATOM 2780 O O . PRO A 1 353 ? 12.159 17.980 1.884 1.00 95.38 353 PRO A O 1
ATOM 2783 N N . PHE A 1 354 ? 10.748 16.255 2.107 1.00 95.62 354 PHE A N 1
ATOM 2784 C CA . PHE A 1 354 ? 10.565 16.060 0.665 1.00 95.62 354 PHE A CA 1
ATOM 2785 C C . PHE A 1 354 ? 9.192 16.474 0.148 1.00 95.62 354 PHE A C 1
ATOM 2787 O O . PHE A 1 354 ? 9.086 16.843 -1.024 1.00 95.62 354 PHE A O 1
ATOM 2794 N N . MET A 1 355 ? 8.159 16.412 0.985 1.00 93.88 355 MET A N 1
ATOM 2795 C CA . MET A 1 355 ? 6.773 16.621 0.574 1.00 93.88 355 MET A CA 1
ATOM 2796 C C . MET A 1 355 ? 5.938 17.217 1.706 1.00 93.88 355 MET A C 1
ATOM 2798 O O . MET A 1 355 ? 6.110 16.884 2.878 1.00 93.88 355 MET A O 1
ATOM 2802 N N . LYS A 1 356 ? 4.985 18.077 1.341 1.00 94.75 356 LYS A N 1
ATOM 2803 C CA . LYS A 1 356 ? 3.990 18.620 2.271 1.00 94.75 356 LYS A CA 1
ATOM 2804 C C . LYS A 1 356 ? 2.785 17.685 2.315 1.00 94.75 356 LYS A C 1
ATOM 2806 O O . LYS A 1 356 ? 2.263 17.337 1.259 1.00 94.75 356 LYS A O 1
ATOM 2811 N N . ILE A 1 357 ? 2.340 17.303 3.512 1.00 96.75 357 ILE A N 1
ATOM 2812 C CA . ILE A 1 357 ? 1.127 16.498 3.700 1.00 96.75 357 ILE A CA 1
ATOM 2813 C C . ILE A 1 357 ? 0.036 17.374 4.308 1.00 96.75 357 ILE A C 1
ATOM 2815 O O . ILE A 1 357 ? 0.242 17.999 5.348 1.00 96.75 357 ILE A O 1
ATOM 2819 N N . GLU A 1 358 ? -1.120 17.404 3.658 1.00 96.75 358 GLU A N 1
ATOM 2820 C CA . GLU A 1 358 ? -2.319 18.108 4.100 1.00 96.75 358 GLU A CA 1
ATOM 2821 C C . GLU A 1 358 ? -3.395 17.088 4.462 1.00 96.75 358 GLU A C 1
ATOM 2823 O O . GLU A 1 358 ? -3.615 16.119 3.735 1.00 96.75 358 GLU A O 1
ATOM 2828 N N . PHE A 1 359 ? -4.052 17.293 5.601 1.00 96.81 359 PHE A N 1
ATOM 2829 C CA . PHE A 1 359 ? -5.098 16.406 6.095 1.00 96.81 359 PHE A CA 1
ATOM 2830 C C . PHE A 1 359 ? -6.436 17.137 6.118 1.00 96.81 359 PHE A C 1
ATOM 2832 O O . PHE A 1 359 ? -6.522 18.250 6.632 1.00 96.81 359 PHE A O 1
ATOM 2839 N N . GLU A 1 360 ? -7.477 16.474 5.631 1.00 97.75 360 GLU A N 1
ATOM 2840 C CA . GLU A 1 360 ? -8.872 16.899 5.733 1.00 97.75 360 GLU A CA 1
ATOM 2841 C C . GLU A 1 360 ? -9.703 15.788 6.382 1.00 97.75 360 GLU A C 1
ATOM 2843 O O . GLU A 1 360 ? -9.446 14.602 6.158 1.00 97.75 360 GLU A O 1
ATOM 2848 N N . GLY A 1 361 ? -10.699 16.160 7.190 1.00 97.19 361 GLY A N 1
ATOM 2849 C CA . GLY A 1 361 ? -11.638 15.207 7.783 1.00 97.19 361 GLY A CA 1
ATOM 2850 C C . GLY A 1 361 ? -11.082 14.376 8.944 1.00 97.19 361 GLY A C 1
ATOM 2851 O O . GLY A 1 361 ? -11.604 13.302 9.232 1.00 97.19 361 GLY A O 1
ATOM 2852 N N . LEU A 1 362 ? -10.020 14.821 9.629 1.00 96.69 362 LEU A N 1
ATOM 2853 C CA . LEU A 1 362 ? -9.441 14.080 10.766 1.00 96.69 362 LEU A CA 1
ATOM 2854 C C . LEU A 1 362 ? -10.445 13.848 11.907 1.00 96.69 362 LEU A C 1
ATOM 2856 O O . LEU A 1 362 ? -10.311 12.876 12.653 1.00 96.69 362 LEU A O 1
ATOM 2860 N N . GLU A 1 363 ? -11.445 14.715 12.029 1.00 96.19 363 GLU A N 1
ATOM 2861 C CA . GLU A 1 363 ? -12.591 14.604 12.927 1.00 96.19 363 GLU A CA 1
ATOM 2862 C C . GLU A 1 363 ? -13.471 13.374 12.649 1.00 96.19 363 GLU A C 1
ATOM 2864 O O . GLU A 1 363 ? -14.112 12.872 13.568 1.00 96.19 363 GLU A O 1
ATOM 2869 N N . ASN A 1 364 ? -13.433 12.829 11.428 1.00 97.25 364 ASN A N 1
ATOM 2870 C CA . ASN A 1 364 ? -14.185 11.633 11.032 1.00 97.25 364 ASN A CA 1
ATOM 2871 C C . ASN A 1 364 ? -13.521 10.336 11.514 1.00 97.25 364 ASN A C 1
ATOM 2873 O O . ASN A 1 364 ? -14.090 9.249 11.401 1.00 97.25 364 ASN A O 1
ATOM 2877 N N . LEU A 1 365 ? -12.294 10.416 12.041 1.00 95.94 365 LEU A N 1
ATOM 2878 C CA . LEU A 1 365 ? -11.602 9.243 12.550 1.00 95.94 365 LEU A CA 1
ATOM 2879 C C . LEU A 1 365 ? -12.288 8.729 13.826 1.00 95.94 365 LEU A C 1
ATOM 2881 O O . LEU A 1 365 ? -12.414 9.489 14.792 1.00 95.94 365 LEU A O 1
ATOM 2885 N N . PRO A 1 366 ? -12.597 7.421 13.914 1.00 94.12 366 PRO A N 1
ATOM 2886 C CA . PRO A 1 366 ? -13.136 6.825 15.132 1.00 94.12 366 PRO A CA 1
ATOM 2887 C C . PRO A 1 366 ? -12.258 7.113 16.360 1.00 94.12 366 PRO A C 1
ATOM 2889 O O . PRO A 1 366 ? -11.047 7.332 16.220 1.00 94.12 366 PRO A O 1
ATOM 2892 N N . PRO A 1 367 ? -12.796 7.060 17.590 1.00 92.06 367 PRO A N 1
ATOM 2893 C CA . PRO A 1 367 ? -11.988 7.209 18.796 1.00 92.06 367 PRO A CA 1
ATOM 2894 C C . PRO A 1 367 ? -10.777 6.250 18.805 1.00 92.06 367 PRO A C 1
ATOM 2896 O O . PRO A 1 367 ? -10.876 5.133 18.298 1.00 92.06 367 PRO A O 1
ATOM 2899 N N . PRO A 1 368 ? -9.613 6.619 19.380 1.00 84.69 368 PRO A N 1
ATOM 2900 C CA . PRO A 1 368 ? -8.370 5.829 19.279 1.00 84.69 368 PRO A CA 1
ATOM 2901 C C . PRO A 1 368 ? -8.431 4.371 19.752 1.00 84.69 368 PRO A C 1
ATOM 2903 O O . PRO A 1 368 ? -7.542 3.582 19.433 1.00 84.69 368 PRO A O 1
ATOM 2906 N N . ASN A 1 369 ? -9.444 4.015 20.538 1.00 84.44 369 ASN A N 1
ATOM 2907 C CA . ASN A 1 369 ? -9.640 2.673 21.078 1.00 84.44 369 ASN A CA 1
ATOM 2908 C C . ASN A 1 369 ? -10.740 1.881 20.359 1.00 84.44 369 ASN A C 1
ATOM 2910 O O . ASN A 1 369 ? -10.989 0.738 20.745 1.00 84.44 369 ASN A O 1
ATOM 2914 N N . THR A 1 370 ? -11.362 2.460 19.333 1.00 93.00 370 THR A N 1
ATOM 2915 C CA . THR A 1 370 ? -12.438 1.841 18.561 1.00 93.00 370 THR A CA 1
ATOM 2916 C C . THR A 1 370 ? -11.849 1.182 17.311 1.00 93.00 370 THR A C 1
ATOM 2918 O O . THR A 1 370 ? -11.197 1.868 16.517 1.00 93.00 370 THR A O 1
ATOM 2921 N N . PRO A 1 371 ? -11.998 -0.145 17.136 1.00 96.56 371 PRO A N 1
ATOM 2922 C CA . PRO A 1 371 ? -11.524 -0.821 15.937 1.00 96.56 371 PRO A CA 1
ATOM 2923 C C . PRO A 1 371 ? -12.363 -0.415 14.720 1.00 96.56 371 PRO A C 1
ATOM 2925 O O . PRO A 1 371 ? -13.573 -0.246 14.827 1.00 96.56 371 PRO A O 1
ATOM 2928 N N . ALA A 1 372 ? -11.715 -0.296 13.565 1.00 97.94 372 ALA A N 1
ATOM 2929 C CA . ALA A 1 372 ? -12.368 -0.032 12.287 1.00 97.94 372 ALA A CA 1
ATOM 2930 C C . ALA A 1 372 ? -11.621 -0.722 11.137 1.00 97.94 372 ALA A C 1
ATOM 2932 O O . ALA A 1 372 ? -10.453 -1.119 11.273 1.00 97.94 372 ALA A O 1
ATOM 2933 N N . VAL A 1 373 ? -12.298 -0.851 9.997 1.00 98.62 373 VAL A N 1
ATOM 2934 C CA . VAL A 1 373 ? -11.684 -1.270 8.733 1.00 98.62 373 VAL A CA 1
ATOM 2935 C C . VAL A 1 373 ? -11.403 -0.026 7.902 1.00 98.62 373 VAL A C 1
ATOM 2937 O O . VAL A 1 373 ? -12.320 0.632 7.433 1.00 98.62 373 VAL A O 1
ATOM 2940 N N . TYR A 1 374 ? -10.135 0.298 7.697 1.00 98.69 374 TYR A N 1
ATOM 2941 C CA . TYR A 1 374 ? -9.737 1.430 6.865 1.00 98.69 374 TYR A CA 1
ATOM 2942 C C . TYR A 1 374 ? -9.541 0.973 5.421 1.00 98.69 374 TYR A C 1
ATOM 2944 O O . TYR A 1 374 ? -8.958 -0.092 5.182 1.00 98.69 374 TYR A O 1
ATOM 2952 N N . VAL A 1 375 ? -10.013 1.774 4.467 1.00 98.62 375 VAL A N 1
ATOM 2953 C CA . VAL A 1 375 ? -9.846 1.519 3.031 1.00 98.62 375 VAL A CA 1
ATOM 2954 C C . VAL A 1 375 ? -9.386 2.777 2.308 1.00 98.62 375 VAL A C 1
ATOM 2956 O O . VAL A 1 375 ? -9.851 3.864 2.633 1.00 98.62 375 VAL A O 1
ATOM 2959 N N . SER A 1 376 ? -8.506 2.649 1.317 1.00 98.31 376 SER A N 1
ATOM 2960 C CA . SER A 1 376 ? -8.143 3.773 0.445 1.00 98.31 376 SER A CA 1
ATOM 2961 C C . SER A 1 376 ? -7.850 3.349 -0.986 1.00 98.31 376 SER A C 1
ATOM 2963 O O . SER A 1 376 ? -7.601 2.171 -1.258 1.00 98.31 376 SER A O 1
ATOM 2965 N N . ASN A 1 377 ? -7.807 4.326 -1.891 1.00 97.31 377 ASN A N 1
ATOM 2966 C CA . ASN A 1 377 ? -7.142 4.143 -3.177 1.00 97.31 377 ASN A CA 1
ATOM 2967 C C . ASN A 1 377 ? -5.636 3.883 -2.981 1.00 97.31 377 ASN A C 1
ATOM 2969 O O . ASN A 1 377 ? -5.069 4.218 -1.934 1.00 97.31 377 ASN A O 1
ATOM 2973 N N . HIS A 1 378 ? -4.995 3.272 -3.977 1.00 95.38 378 HIS A N 1
ATOM 2974 C CA . HIS A 1 378 ? -3.572 2.945 -3.953 1.00 95.38 378 HIS A CA 1
ATOM 2975 C C . HIS A 1 378 ? -2.888 3.413 -5.237 1.00 95.38 378 HIS A C 1
ATOM 2977 O O . HIS A 1 378 ? -3.173 2.900 -6.313 1.00 95.38 378 HIS A O 1
ATOM 2983 N N . GLN A 1 379 ? -1.958 4.358 -5.143 1.00 92.88 379 GLN A N 1
ATOM 2984 C CA . GLN A 1 379 ? -1.274 4.949 -6.300 1.00 92.88 379 GLN A CA 1
ATOM 2985 C C . GLN A 1 379 ? 0.251 4.865 -6.193 1.00 92.88 379 GLN A C 1
ATOM 2987 O O . GLN A 1 379 ? 0.938 4.845 -7.210 1.00 92.88 379 GLN A O 1
ATOM 2992 N N . SER A 1 380 ? 0.806 4.786 -4.982 1.00 94.94 380 SER A N 1
ATOM 2993 C CA . SER A 1 380 ? 2.249 4.910 -4.779 1.00 94.94 380 SER A CA 1
ATOM 2994 C C . SER A 1 380 ? 2.762 4.074 -3.613 1.00 94.94 380 SER A C 1
ATOM 2996 O O . SER A 1 380 ? 2.026 3.662 -2.720 1.00 94.94 380 SER A O 1
ATOM 2998 N N . PHE A 1 381 ? 4.074 3.842 -3.596 1.00 92.88 381 PHE A N 1
ATOM 2999 C CA . PHE A 1 381 ? 4.757 3.366 -2.395 1.00 92.88 381 PHE A CA 1
ATOM 3000 C C . PHE A 1 381 ? 4.668 4.386 -1.240 1.00 92.88 381 PHE A C 1
ATOM 3002 O O . PHE A 1 381 ? 4.594 3.989 -0.075 1.00 92.88 381 PHE A O 1
ATOM 3009 N N . LEU A 1 382 ? 4.577 5.686 -1.555 1.00 96.06 382 LEU A N 1
ATOM 3010 C CA . LEU A 1 382 ? 4.424 6.758 -0.566 1.00 96.06 382 LEU A CA 1
ATOM 3011 C C . LEU A 1 382 ? 3.118 6.687 0.227 1.00 96.06 382 LEU A C 1
ATOM 3013 O O . LEU A 1 382 ? 3.078 7.199 1.343 1.00 96.06 382 LEU A O 1
ATOM 3017 N N . ASP A 1 383 ? 2.094 5.995 -0.281 1.00 97.06 383 ASP A N 1
ATOM 3018 C CA . ASP A 1 383 ? 0.818 5.817 0.420 1.00 97.06 383 ASP A CA 1
ATOM 3019 C C . ASP A 1 383 ? 1.032 5.261 1.834 1.00 97.06 383 ASP A C 1
ATOM 3021 O O . ASP A 1 383 ? 0.407 5.717 2.788 1.00 97.06 383 ASP A O 1
ATOM 3025 N N . ILE A 1 384 ? 1.969 4.320 1.997 1.00 95.69 384 ILE A N 1
ATOM 3026 C CA . ILE A 1 384 ? 2.276 3.717 3.299 1.00 95.69 384 ILE A CA 1
ATOM 3027 C C . ILE A 1 384 ? 2.866 4.748 4.262 1.00 95.69 384 ILE A C 1
ATOM 3029 O O . ILE A 1 384 ? 2.427 4.825 5.409 1.00 95.69 384 ILE A O 1
ATOM 3033 N N . TYR A 1 385 ? 3.827 5.555 3.807 1.00 96.69 385 TYR A N 1
ATOM 3034 C CA . TYR A 1 385 ? 4.426 6.605 4.632 1.00 96.69 385 TYR A CA 1
ATOM 3035 C C . TYR A 1 385 ? 3.374 7.632 5.040 1.00 96.69 385 TYR A C 1
ATOM 3037 O O . TYR A 1 385 ? 3.221 7.923 6.224 1.00 96.69 385 TYR A O 1
ATOM 3045 N N . THR A 1 386 ? 2.590 8.115 4.078 1.00 97.00 386 THR A N 1
ATOM 3046 C CA . THR A 1 386 ? 1.503 9.064 4.316 1.00 97.00 386 THR A CA 1
ATOM 3047 C C . THR A 1 386 ? 0.503 8.528 5.339 1.00 97.00 386 THR A C 1
ATOM 3049 O O . THR A 1 386 ? 0.199 9.207 6.320 1.00 97.00 386 THR A O 1
ATOM 3052 N N . LEU A 1 387 ? 0.042 7.287 5.190 1.00 97.50 387 LEU A N 1
ATOM 3053 C CA . LEU A 1 387 ? -0.904 6.678 6.124 1.00 97.50 387 LEU A CA 1
ATOM 3054 C C . LEU A 1 387 ? -0.305 6.470 7.523 1.00 97.50 387 LEU A C 1
ATOM 3056 O O . LEU A 1 387 ? -0.993 6.692 8.518 1.00 97.50 387 LEU A O 1
ATOM 3060 N N . LEU A 1 388 ? 0.977 6.109 7.638 1.00 96.75 388 LEU A N 1
ATOM 3061 C CA . LEU A 1 388 ? 1.649 5.988 8.939 1.00 96.75 388 LEU A CA 1
ATOM 3062 C C . LEU A 1 388 ? 1.708 7.323 9.699 1.00 96.75 388 LEU A C 1
ATOM 3064 O O . LEU A 1 388 ? 1.691 7.327 10.933 1.00 96.75 388 LEU A O 1
ATOM 3068 N N . THR A 1 389 ? 1.699 8.460 8.994 1.00 96.38 389 THR A N 1
ATOM 3069 C CA . THR A 1 389 ? 1.648 9.786 9.633 1.00 96.38 389 THR A CA 1
ATOM 3070 C C . THR A 1 389 ? 0.283 10.155 10.227 1.00 96.38 389 THR A C 1
ATOM 3072 O O . THR A 1 389 ? 0.228 11.011 11.112 1.00 96.38 389 THR A O 1
ATOM 3075 N N . LEU A 1 390 ? -0.797 9.447 9.860 1.00 93.31 390 LEU A N 1
ATOM 3076 C CA . LEU A 1 390 ? -2.177 9.709 10.310 1.00 93.31 390 LEU A CA 1
ATOM 3077 C C . LEU A 1 390 ? -2.366 9.567 11.833 1.00 93.31 390 LEU A C 1
ATOM 3079 O O . LEU A 1 390 ? -3.338 10.055 12.404 1.00 93.31 390 LEU A O 1
ATOM 3083 N N . GLY A 1 391 ? -1.445 8.883 12.520 1.00 88.06 391 GLY A N 1
ATOM 3084 C CA . GLY A 1 391 ? -1.507 8.701 13.973 1.00 88.06 391 GLY A CA 1
ATOM 3085 C C . GLY A 1 391 ? -2.545 7.682 14.437 1.00 88.06 391 GLY A C 1
ATOM 3086 O O . GLY A 1 391 ? -2.986 7.734 15.585 1.00 88.06 391 GLY A O 1
ATOM 3087 N N . ARG A 1 392 ? -2.919 6.738 13.568 1.00 91.38 392 ARG A N 1
ATOM 3088 C CA . ARG A 1 392 ? -3.791 5.607 13.897 1.00 91.38 392 ARG A CA 1
ATOM 3089 C C . ARG A 1 392 ? -3.023 4.293 13.814 1.00 91.38 392 ARG A C 1
ATOM 3091 O O . ARG A 1 392 ? -2.119 4.135 13.001 1.00 91.38 392 ARG A O 1
ATOM 3098 N N . SER A 1 393 ? -3.385 3.344 14.676 1.00 92.06 393 SER A N 1
ATOM 3099 C CA . SER A 1 393 ? -2.820 1.994 14.669 1.00 92.06 393 SER A CA 1
ATOM 3100 C C . SER A 1 393 ? -3.738 1.048 13.899 1.00 92.06 393 SER A C 1
ATOM 3102 O O . SER A 1 393 ? -4.755 0.601 14.437 1.00 92.06 393 SER A O 1
ATOM 3104 N N . PHE A 1 394 ? -3.376 0.718 12.664 1.00 94.31 394 PHE A N 1
ATOM 3105 C CA . PHE A 1 394 ? -4.085 -0.255 11.832 1.00 94.31 394 PHE A CA 1
ATOM 3106 C C . PHE A 1 394 ? -3.106 -1.269 11.253 1.00 94.31 394 PHE A C 1
ATOM 3108 O O . PHE A 1 394 ? -2.004 -0.912 10.868 1.00 94.31 394 PHE A O 1
ATOM 3115 N N . LYS A 1 395 ? -3.488 -2.543 11.180 1.00 97.00 395 LYS A N 1
ATOM 3116 C CA . LYS A 1 395 ? -2.637 -3.587 10.604 1.00 97.00 395 LYS A CA 1
ATOM 3117 C C . LYS A 1 395 ? -2.753 -3.565 9.090 1.00 97.00 395 LYS A C 1
ATOM 3119 O O . LYS A 1 395 ? -3.812 -3.874 8.547 1.00 97.00 395 LYS A O 1
ATOM 3124 N N . PHE A 1 396 ? -1.658 -3.214 8.428 1.00 96.81 396 PHE A N 1
ATOM 3125 C CA . PHE A 1 396 ? -1.547 -3.355 6.983 1.00 96.81 396 PHE A CA 1
ATOM 3126 C C . PHE A 1 396 ? -1.536 -4.821 6.560 1.00 96.81 396 PHE A C 1
ATOM 3128 O O . PHE A 1 396 ? -1.150 -5.708 7.324 1.00 96.81 396 PHE A O 1
ATOM 3135 N N . ILE A 1 397 ? -1.884 -5.043 5.299 1.00 95.12 397 ILE A N 1
ATOM 3136 C CA . ILE A 1 397 ? -1.701 -6.313 4.607 1.00 95.12 397 ILE A CA 1
ATOM 3137 C C . ILE A 1 397 ? -0.591 -6.123 3.582 1.00 95.12 397 ILE A C 1
ATOM 3139 O O . ILE A 1 397 ? -0.621 -5.170 2.807 1.00 95.12 397 ILE A O 1
ATOM 3143 N N . SER A 1 398 ? 0.400 -7.012 3.581 1.00 91.88 398 SER A N 1
ATOM 3144 C CA . SER A 1 398 ? 1.590 -6.863 2.742 1.00 91.88 398 SER A CA 1
ATOM 3145 C C . SER A 1 398 ? 2.035 -8.180 2.111 1.00 91.88 398 SER A C 1
ATOM 3147 O O . SER A 1 398 ? 1.749 -9.266 2.617 1.00 91.88 398 SER A O 1
ATOM 3149 N N . LYS A 1 399 ? 2.747 -8.098 0.982 1.00 86.56 399 LYS A N 1
ATOM 3150 C CA . LYS A 1 399 ? 3.274 -9.267 0.263 1.00 86.56 399 LYS A CA 1
ATOM 3151 C C . LYS A 1 399 ? 4.252 -10.019 1.166 1.00 86.56 399 LYS A C 1
ATOM 3153 O O . LYS A 1 399 ? 5.180 -9.421 1.698 1.00 86.56 399 LYS A O 1
ATOM 3158 N N . THR A 1 400 ? 4.113 -11.343 1.268 1.00 85.62 400 THR A N 1
ATOM 3159 C CA . THR A 1 400 ? 4.988 -12.177 2.120 1.00 85.62 400 THR A CA 1
ATOM 3160 C C . THR A 1 400 ? 6.479 -11.982 1.829 1.00 85.62 400 THR A C 1
ATOM 3162 O O . THR A 1 400 ? 7.279 -11.986 2.752 1.00 85.62 400 THR A O 1
ATOM 3165 N N . ALA A 1 401 ? 6.854 -11.753 0.567 1.00 85.38 401 ALA A N 1
ATOM 3166 C CA . ALA A 1 401 ? 8.247 -11.509 0.187 1.00 85.38 401 ALA A CA 1
ATOM 3167 C C . ALA A 1 401 ? 8.855 -10.259 0.854 1.00 85.38 401 ALA A C 1
ATOM 3169 O O . ALA A 1 401 ? 10.053 -10.234 1.093 1.00 85.38 401 ALA A O 1
ATOM 3170 N N . ILE A 1 402 ? 8.046 -9.249 1.203 1.00 85.56 402 ILE A N 1
ATOM 3171 C CA . ILE A 1 402 ? 8.542 -8.015 1.835 1.00 85.56 402 ILE A CA 1
ATOM 3172 C C . ILE A 1 402 ? 9.036 -8.287 3.269 1.00 85.56 402 ILE A C 1
ATOM 3174 O O . ILE A 1 402 ? 9.933 -7.617 3.767 1.00 85.56 402 ILE A O 1
ATOM 3178 N N . PHE A 1 403 ? 8.530 -9.338 3.920 1.00 89.19 403 PHE A N 1
ATOM 3179 C CA . PHE A 1 403 ? 8.998 -9.740 5.248 1.00 89.19 403 PHE A CA 1
ATOM 3180 C C . PHE A 1 403 ? 10.425 -10.312 5.250 1.00 89.19 403 PHE A C 1
ATOM 3182 O O . PHE A 1 403 ? 10.997 -10.474 6.324 1.00 89.19 403 PHE A O 1
ATOM 3189 N N . LEU A 1 404 ? 10.996 -10.613 4.076 1.00 88.06 404 LEU A N 1
ATOM 3190 C CA . LEU A 1 404 ? 12.367 -11.116 3.944 1.00 88.06 404 LEU A CA 1
ATOM 3191 C C . LEU A 1 404 ? 13.418 -9.999 3.959 1.00 88.06 404 LEU A C 1
ATOM 3193 O O . LEU A 1 404 ? 14.591 -10.289 4.172 1.00 88.06 404 LEU A O 1
ATOM 3197 N N . PHE A 1 405 ? 13.023 -8.737 3.755 1.00 86.75 405 PHE A N 1
ATOM 3198 C CA . PHE A 1 405 ? 13.964 -7.621 3.821 1.00 86.75 405 PHE A CA 1
ATOM 3199 C C . PHE A 1 405 ? 14.363 -7.357 5.280 1.00 86.75 405 PHE A C 1
ATOM 3201 O O . PHE A 1 405 ? 13.477 -7.213 6.134 1.00 86.75 405 PHE A O 1
ATOM 3208 N N . PRO A 1 406 ? 15.669 -7.271 5.592 1.00 88.00 406 PRO A N 1
ATOM 3209 C CA . PRO A 1 406 ? 16.129 -7.025 6.952 1.00 88.00 406 PRO A CA 1
ATOM 3210 C C . PRO A 1 406 ? 15.654 -5.655 7.434 1.00 88.00 406 PRO A C 1
ATOM 3212 O O . PRO A 1 406 ? 15.439 -4.742 6.638 1.00 88.00 406 PRO A O 1
ATOM 3215 N N . ILE A 1 407 ? 15.495 -5.516 8.753 1.00 92.56 407 ILE A N 1
ATOM 3216 C CA . ILE A 1 407 ? 14.983 -4.314 9.433 1.00 92.56 407 ILE A CA 1
ATOM 3217 C C . ILE A 1 407 ? 13.518 -4.017 9.083 1.00 92.56 407 ILE A C 1
ATOM 3219 O O . ILE A 1 407 ? 12.672 -4.086 9.968 1.00 92.56 407 ILE A O 1
ATOM 3223 N N . ILE A 1 408 ? 13.181 -3.749 7.820 1.00 91.19 408 ILE A N 1
ATOM 3224 C CA . ILE A 1 408 ? 11.822 -3.406 7.379 1.00 91.19 408 ILE A CA 1
ATOM 3225 C C . ILE A 1 408 ? 10.861 -4.585 7.555 1.00 91.19 408 ILE A C 1
ATOM 3227 O O . ILE A 1 408 ? 9.819 -4.439 8.194 1.00 91.19 408 ILE A O 1
ATOM 3231 N N . GLY A 1 409 ? 11.211 -5.771 7.055 1.00 93.12 409 GLY A N 1
ATOM 3232 C CA . GLY A 1 409 ? 10.380 -6.968 7.188 1.00 93.12 409 GLY A CA 1
ATOM 3233 C C . GLY A 1 409 ? 10.207 -7.405 8.644 1.00 93.12 409 GLY A C 1
ATOM 3234 O O . GLY A 1 409 ? 9.113 -7.788 9.069 1.00 93.12 409 GLY A O 1
ATOM 3235 N N . TRP A 1 410 ? 11.262 -7.260 9.448 1.00 95.69 410 TRP A N 1
ATOM 3236 C CA . TRP A 1 410 ? 11.213 -7.511 10.888 1.00 95.69 410 TRP A CA 1
ATOM 3237 C C . TRP A 1 410 ? 10.351 -6.474 11.611 1.00 95.69 410 TRP A C 1
ATOM 3239 O O . TRP A 1 410 ? 9.485 -6.850 12.395 1.00 95.69 410 TRP A O 1
ATOM 3249 N N . ALA A 1 411 ? 10.494 -5.184 11.306 1.00 96.56 411 ALA A N 1
ATOM 3250 C CA . ALA A 1 411 ? 9.649 -4.126 11.853 1.00 96.56 411 ALA A CA 1
ATOM 3251 C C . ALA A 1 411 ? 8.170 -4.357 11.509 1.00 96.56 411 ALA A C 1
ATOM 3253 O O . ALA A 1 411 ? 7.314 -4.264 12.389 1.00 96.56 411 ALA A O 1
ATOM 3254 N N . MET A 1 412 ? 7.859 -4.762 10.273 1.00 96.19 412 MET A N 1
ATOM 3255 C CA . MET A 1 412 ? 6.507 -5.156 9.866 1.00 96.19 412 MET A CA 1
ATOM 3256 C C . MET A 1 412 ? 5.966 -6.309 10.720 1.00 96.19 412 MET A C 1
ATOM 3258 O O . MET A 1 412 ? 4.822 -6.254 11.187 1.00 96.19 412 MET A O 1
ATOM 3262 N N . PHE A 1 413 ? 6.789 -7.326 10.992 1.00 95.81 413 PHE A N 1
ATOM 3263 C CA . PHE A 1 413 ? 6.430 -8.409 11.907 1.00 95.81 413 PHE A CA 1
ATOM 3264 C C . PHE A 1 413 ? 6.166 -7.894 13.330 1.00 95.81 413 PHE A C 1
ATOM 3266 O O . PHE A 1 413 ? 5.135 -8.239 13.914 1.00 95.81 413 PHE A O 1
ATOM 3273 N N . LEU A 1 414 ? 7.019 -7.013 13.871 1.00 96.25 414 LEU A N 1
ATOM 3274 C CA . LEU A 1 414 ? 6.845 -6.399 15.197 1.00 96.25 414 LEU A CA 1
ATOM 3275 C C . LEU A 1 414 ? 5.609 -5.486 15.260 1.00 96.25 414 LEU A C 1
ATOM 3277 O O . LEU A 1 414 ? 4.925 -5.447 16.283 1.00 96.25 414 LEU A O 1
ATOM 3281 N N . MET A 1 415 ? 5.226 -4.823 14.170 1.00 95.81 415 MET A N 1
ATOM 3282 C CA . MET A 1 415 ? 3.990 -4.031 14.065 1.00 95.81 415 MET A CA 1
ATOM 3283 C C . MET A 1 415 ? 2.729 -4.892 13.918 1.00 95.81 415 MET A C 1
ATOM 3285 O O . MET A 1 415 ? 1.619 -4.440 14.223 1.00 95.81 415 MET A O 1
ATOM 3289 N N . GLY A 1 416 ? 2.881 -6.154 13.519 1.00 95.62 416 GLY A N 1
ATOM 3290 C CA . GLY A 1 416 ? 1.774 -7.087 13.319 1.00 95.62 416 GLY A CA 1
ATOM 3291 C C . GLY A 1 416 ? 1.090 -6.887 11.974 1.00 95.62 416 GLY A C 1
ATOM 3292 O O . GLY A 1 416 ? -0.124 -7.048 11.885 1.00 95.62 416 GLY A O 1
ATOM 3293 N N . VAL A 1 417 ? 1.862 -6.485 10.962 1.00 96.50 417 VAL A N 1
ATOM 3294 C CA . VAL A 1 417 ? 1.430 -6.472 9.563 1.00 96.50 417 VAL A CA 1
ATOM 3295 C C . VAL A 1 417 ? 1.105 -7.905 9.136 1.00 96.50 417 VAL A C 1
ATOM 3297 O O . VAL A 1 417 ? 1.775 -8.855 9.541 1.00 96.50 417 VAL A O 1
ATOM 3300 N N . ILE A 1 418 ? 0.061 -8.058 8.331 1.00 96.19 418 ILE A N 1
ATOM 3301 C CA . ILE A 1 418 ? -0.501 -9.348 7.941 1.00 96.19 418 ILE A CA 1
ATOM 3302 C C . ILE A 1 418 ? 0.095 -9.768 6.585 1.00 96.19 418 ILE A C 1
ATOM 3304 O O . ILE A 1 418 ? -0.086 -9.050 5.597 1.00 96.19 418 ILE A O 1
ATOM 3308 N N . PRO A 1 419 ? 0.822 -10.896 6.494 1.00 91.50 419 PRO A N 1
ATOM 3309 C CA . PRO A 1 419 ? 1.389 -11.365 5.235 1.00 91.50 419 PRO A CA 1
ATOM 3310 C C . PRO A 1 419 ? 0.310 -11.964 4.323 1.00 91.50 419 PRO A C 1
ATOM 3312 O O . PRO A 1 419 ? -0.563 -12.704 4.773 1.00 91.50 419 PRO A O 1
ATOM 3315 N N . LEU A 1 420 ? 0.412 -11.704 3.020 1.00 87.56 420 LEU A N 1
ATOM 3316 C CA . LEU A 1 420 ? -0.515 -12.215 2.012 1.00 87.56 420 LEU A CA 1
ATOM 3317 C C . LEU A 1 420 ? 0.211 -12.682 0.743 1.00 87.56 420 LEU A C 1
ATOM 3319 O O . LEU A 1 420 ? 0.997 -11.942 0.140 1.00 87.56 420 LEU A O 1
ATOM 3323 N N . LYS A 1 421 ? -0.130 -13.888 0.274 1.00 83.25 421 LYS A N 1
ATOM 3324 C CA . LYS A 1 421 ? 0.199 -14.382 -1.069 1.00 83.25 421 LYS A CA 1
ATOM 3325 C C . LYS A 1 421 ? -1.017 -14.210 -1.982 1.00 83.25 421 LYS A C 1
ATOM 3327 O O . LYS A 1 421 ? -1.963 -14.985 -1.935 1.00 83.25 421 LYS A O 1
ATOM 3332 N N . ARG A 1 422 ? -0.992 -13.181 -2.839 1.00 66.00 422 ARG A N 1
ATOM 3333 C CA . ARG A 1 422 ? -2.149 -12.770 -3.662 1.00 66.00 422 ARG A CA 1
ATOM 3334 C C . ARG A 1 422 ? -2.651 -13.828 -4.655 1.00 66.00 422 ARG A C 1
ATOM 3336 O O . ARG A 1 422 ? -3.815 -13.754 -5.009 1.00 66.00 422 ARG A O 1
ATOM 3343 N N . MET A 1 423 ? -1.834 -14.798 -5.067 1.00 72.56 423 MET A N 1
ATOM 3344 C CA . MET A 1 423 ? -2.240 -15.864 -6.005 1.00 72.56 423 MET A CA 1
ATOM 3345 C C . MET A 1 423 ? -2.578 -17.194 -5.318 1.00 72.56 423 MET A C 1
ATOM 3347 O O . MET A 1 423 ? -2.734 -18.205 -5.990 1.00 72.56 423 MET A O 1
ATOM 3351 N N . ASP A 1 424 ? -2.676 -17.203 -3.988 1.00 78.00 424 ASP A N 1
ATOM 3352 C CA . ASP A 1 424 ? -3.005 -18.392 -3.208 1.00 78.00 424 ASP A CA 1
ATOM 3353 C C . ASP A 1 424 ? -4.310 -18.164 -2.437 1.00 78.00 424 ASP A C 1
ATOM 3355 O O . ASP A 1 424 ? -4.348 -17.421 -1.452 1.00 78.00 424 ASP A O 1
ATOM 3359 N N . SER A 1 425 ? -5.398 -18.791 -2.890 1.00 82.75 425 SER A N 1
ATOM 3360 C CA . SER A 1 425 ? -6.735 -18.631 -2.298 1.00 82.75 425 SER A CA 1
ATOM 3361 C C . SER A 1 425 ? -6.770 -19.027 -0.822 1.00 82.75 425 SER A C 1
ATOM 3363 O O . SER A 1 425 ? -7.494 -18.418 -0.033 1.00 82.75 425 SER A O 1
ATOM 3365 N N . ARG A 1 426 ? -5.949 -20.007 -0.421 1.00 84.50 426 ARG A N 1
ATOM 3366 C CA . ARG A 1 426 ? -5.814 -20.406 0.982 1.00 84.50 426 ARG A CA 1
ATOM 3367 C C . ARG A 1 426 ? -5.197 -19.282 1.814 1.00 84.50 426 ARG A C 1
ATOM 3369 O O . ARG A 1 426 ? -5.794 -18.880 2.808 1.00 84.50 426 ARG A O 1
ATOM 3376 N N . SER A 1 427 ? -4.074 -18.712 1.371 1.00 85.94 427 SER A N 1
ATOM 3377 C CA . SER A 1 427 ? -3.451 -17.551 2.019 1.00 85.94 427 SER A CA 1
ATOM 3378 C C . SER A 1 427 ? -4.387 -16.345 2.093 1.00 85.94 427 SER A C 1
ATOM 3380 O O . SER A 1 427 ? -4.389 -15.658 3.113 1.00 85.94 427 SER A O 1
ATOM 3382 N N . GLN A 1 428 ? -5.196 -16.085 1.061 1.00 86.56 428 GLN A N 1
ATOM 3383 C CA . GLN A 1 428 ? -6.201 -15.018 1.101 1.00 86.56 428 GLN A CA 1
ATOM 3384 C C . GLN A 1 428 ? -7.254 -15.265 2.190 1.00 86.56 428 GLN A C 1
ATOM 3386 O O . GLN A 1 428 ? -7.552 -14.363 2.974 1.00 86.56 428 GLN A O 1
ATOM 3391 N N . LEU A 1 429 ? -7.790 -16.485 2.277 1.00 92.19 429 LEU A N 1
ATOM 3392 C CA . LEU A 1 429 ? -8.779 -16.844 3.293 1.00 92.19 429 LEU A CA 1
ATOM 3393 C C . LEU A 1 429 ? -8.196 -16.772 4.712 1.00 92.19 429 LEU A C 1
ATOM 3395 O O . LEU A 1 429 ? -8.845 -16.249 5.619 1.00 92.19 429 LEU A O 1
ATOM 3399 N N . ASP A 1 430 ? -6.975 -17.268 4.904 1.00 93.25 430 ASP A N 1
ATOM 3400 C CA . ASP A 1 430 ? -6.287 -17.236 6.197 1.00 93.25 430 ASP A CA 1
ATOM 3401 C C . ASP A 1 430 ? -5.976 -15.796 6.633 1.00 93.25 430 ASP A C 1
ATOM 3403 O O . ASP A 1 430 ? -6.189 -15.447 7.796 1.00 93.25 430 ASP A O 1
ATOM 3407 N N . CYS A 1 431 ? -5.591 -14.925 5.693 1.00 94.94 431 CYS A N 1
ATOM 3408 C CA . CYS A 1 431 ? -5.443 -13.489 5.929 1.00 94.94 431 CYS A CA 1
ATOM 3409 C C . CYS A 1 431 ? -6.758 -12.859 6.418 1.00 94.94 431 CYS A C 1
ATOM 3411 O O . CYS A 1 431 ? -6.765 -12.190 7.451 1.00 94.94 431 CYS A O 1
ATOM 3413 N N . LEU A 1 432 ? -7.890 -13.126 5.755 1.00 96.19 432 LEU A N 1
ATOM 3414 C CA . LEU A 1 432 ? -9.194 -12.597 6.180 1.00 96.19 432 LEU A CA 1
ATOM 3415 C C . LEU A 1 432 ? -9.604 -13.098 7.572 1.00 96.19 432 LEU A C 1
ATOM 3417 O O . LEU A 1 432 ? -10.082 -12.312 8.392 1.00 96.19 432 LEU A O 1
ATOM 3421 N N . LYS A 1 433 ? -9.382 -14.385 7.878 1.00 97.50 433 LYS A N 1
ATOM 3422 C CA . LYS A 1 433 ? -9.616 -14.942 9.223 1.00 97.50 433 LYS A CA 1
ATOM 3423 C C . LYS A 1 433 ? -8.762 -14.236 10.276 1.00 97.50 433 LYS A C 1
ATOM 3425 O O . LYS A 1 433 ? -9.264 -13.910 11.353 1.00 97.50 433 LYS A O 1
ATOM 3430 N N . GLN A 1 434 ? -7.494 -13.972 9.964 1.00 97.56 434 GLN A N 1
ATOM 3431 C CA . GLN A 1 434 ? -6.588 -13.256 10.855 1.00 97.56 434 GLN A CA 1
ATOM 3432 C C . GLN A 1 434 ? -7.037 -11.806 11.078 1.00 97.56 434 GLN A C 1
ATOM 3434 O O . GLN A 1 434 ? -7.042 -11.354 12.223 1.00 97.56 434 GLN A O 1
ATOM 3439 N N . CYS A 1 435 ? -7.476 -11.104 10.027 1.00 98.19 435 CYS A N 1
ATOM 3440 C CA . CYS A 1 435 ? -8.050 -9.762 10.140 1.00 98.19 435 CYS A CA 1
ATOM 3441 C C . CYS A 1 435 ? -9.257 -9.752 11.086 1.00 98.19 435 CYS A C 1
ATOM 3443 O O . CYS A 1 435 ? -9.269 -8.984 12.043 1.00 98.19 435 CYS A O 1
ATOM 3445 N N . ILE A 1 436 ? -10.228 -10.653 10.886 1.00 98.38 436 ILE A N 1
ATOM 3446 C CA . ILE A 1 436 ? -11.414 -10.776 11.753 1.00 98.38 436 ILE A CA 1
ATOM 3447 C C . ILE A 1 436 ? -11.002 -11.017 13.211 1.00 98.38 436 ILE A C 1
ATOM 3449 O O . ILE A 1 436 ? -11.527 -10.378 14.122 1.00 98.38 436 ILE A O 1
ATOM 3453 N N . ALA A 1 437 ? -10.045 -11.919 13.449 1.00 98.12 437 ALA A N 1
ATOM 3454 C CA . ALA A 1 437 ? -9.570 -12.223 14.795 1.00 98.12 437 ALA A CA 1
ATOM 3455 C C . ALA A 1 437 ? -8.891 -11.020 15.472 1.00 98.12 437 ALA A C 1
ATOM 3457 O O . ALA A 1 437 ? -9.064 -10.820 16.673 1.00 98.12 437 ALA A O 1
ATOM 3458 N N . LEU A 1 438 ? -8.125 -10.220 14.726 1.00 97.38 438 LEU A N 1
ATOM 3459 C CA . LEU A 1 438 ? -7.471 -9.013 15.237 1.00 97.38 438 LEU A CA 1
ATOM 3460 C C . LEU A 1 438 ? -8.477 -7.897 15.529 1.00 97.38 438 LEU A C 1
ATOM 3462 O O . LEU A 1 438 ? -8.385 -7.258 16.578 1.00 97.38 438 LEU A O 1
ATOM 3466 N N . VAL A 1 439 ? -9.463 -7.714 14.651 1.00 98.00 439 VAL A N 1
ATOM 3467 C CA . VAL A 1 439 ? -10.532 -6.724 14.830 1.00 98.00 439 VAL A CA 1
ATOM 3468 C C . VAL A 1 439 ? -11.377 -7.035 16.061 1.00 98.00 439 VAL A C 1
ATOM 3470 O O . VAL A 1 439 ? -11.555 -6.165 16.911 1.00 98.00 439 VAL A O 1
ATOM 3473 N N . LYS A 1 440 ? -11.768 -8.302 16.260 1.00 97.12 440 LYS A N 1
ATOM 3474 C CA . LYS A 1 440 ? -12.459 -8.752 17.486 1.00 97.12 440 LYS A CA 1
ATOM 3475 C C . LYS A 1 440 ? -11.644 -8.540 18.767 1.00 97.12 440 LYS A C 1
ATOM 3477 O O . LYS A 1 440 ? -12.210 -8.458 19.849 1.00 97.12 440 LYS A O 1
ATOM 3482 N N . LYS A 1 441 ? -10.317 -8.440 18.656 1.00 96.38 441 LYS A N 1
ATOM 3483 C CA . LYS A 1 441 ? -9.397 -8.140 19.766 1.00 96.38 441 LYS A CA 1
ATOM 3484 C C . LYS A 1 441 ? -9.096 -6.642 19.903 1.00 96.38 441 LYS A C 1
ATOM 3486 O O . LYS A 1 441 ? -8.180 -6.258 20.629 1.00 96.38 441 LYS A O 1
ATOM 3491 N N . GLY A 1 442 ? -9.848 -5.795 19.201 1.00 95.00 442 GLY A N 1
ATOM 3492 C CA . GLY A 1 442 ? -9.784 -4.344 19.309 1.00 95.00 442 GLY A CA 1
ATOM 3493 C C . GLY A 1 442 ? -8.668 -3.685 18.499 1.00 95.00 442 GLY A C 1
ATOM 3494 O O . GLY A 1 442 ? -8.332 -2.542 18.803 1.00 95.00 442 GLY A O 1
ATOM 3495 N N . ALA A 1 443 ? -8.064 -4.368 17.521 1.00 96.69 443 ALA A N 1
ATOM 3496 C CA . ALA A 1 443 ? -7.136 -3.754 16.568 1.00 96.69 443 ALA A CA 1
ATOM 3497 C C . ALA A 1 443 ? -7.875 -3.287 15.304 1.00 96.69 443 ALA A C 1
ATOM 3499 O O . ALA A 1 443 ? -8.855 -3.894 14.898 1.00 96.69 443 ALA A O 1
ATOM 3500 N N . SER A 1 444 ? -7.382 -2.240 14.646 1.00 97.81 444 SER A N 1
ATOM 3501 C CA . SER A 1 444 ? -7.880 -1.865 13.316 1.00 97.81 444 SER A CA 1
ATOM 3502 C C . SER A 1 444 ? -7.080 -2.562 12.220 1.00 97.81 444 SER A C 1
ATOM 3504 O O . SER A 1 444 ? -5.942 -2.978 12.448 1.00 97.81 444 SER A O 1
ATOM 3506 N N . VAL A 1 445 ? -7.644 -2.659 11.022 1.00 98.19 445 VAL A N 1
ATOM 3507 C CA . VAL A 1 445 ? -6.993 -3.233 9.831 1.00 98.19 445 VAL A CA 1
ATOM 3508 C C . VAL A 1 445 ? -7.110 -2.262 8.663 1.00 98.19 445 VAL A C 1
ATOM 3510 O O . VAL A 1 445 ? -8.074 -1.504 8.594 1.00 98.19 445 VAL A O 1
ATOM 3513 N N . PHE A 1 446 ? -6.125 -2.271 7.769 1.00 98.25 446 PHE A N 1
ATOM 3514 C CA . PHE A 1 446 ? -6.077 -1.382 6.610 1.00 98.25 446 PHE A CA 1
ATOM 3515 C C . PHE A 1 446 ? -5.995 -2.189 5.320 1.00 98.25 446 PHE A C 1
ATOM 3517 O O . PHE A 1 446 ? -5.145 -3.075 5.188 1.00 98.25 446 PHE A O 1
ATOM 3524 N N . PHE A 1 447 ? -6.845 -1.850 4.355 1.00 98.00 447 PHE A N 1
ATOM 3525 C CA . PHE A 1 447 ? -6.886 -2.478 3.045 1.00 98.00 447 PHE A CA 1
ATOM 3526 C C . PHE A 1 447 ? -6.730 -1.447 1.931 1.00 98.00 447 PHE A C 1
ATOM 3528 O O . PHE A 1 447 ? -7.339 -0.385 1.951 1.00 98.00 447 PHE A O 1
ATOM 3535 N N . PHE A 1 448 ? -6.006 -1.840 0.891 1.00 97.25 448 PHE A N 1
ATOM 3536 C CA . PHE A 1 448 ? -6.148 -1.253 -0.436 1.00 97.25 448 PHE A CA 1
ATOM 3537 C C . PHE A 1 448 ? -7.048 -2.190 -1.251 1.00 97.25 448 PHE A C 1
ATOM 3539 O O . PHE A 1 448 ? -6.552 -3.197 -1.770 1.00 97.25 448 PHE A O 1
ATOM 3546 N N . PRO A 1 449 ? -8.373 -1.957 -1.305 1.00 95.81 449 PRO A N 1
ATOM 3547 C CA . PRO A 1 449 ? -9.321 -2.894 -1.907 1.00 95.81 449 PRO A CA 1
ATOM 3548 C C . PRO A 1 449 ? -9.124 -3.103 -3.416 1.00 95.81 449 PRO A C 1
ATOM 3550 O O . PRO A 1 449 ? -9.556 -4.136 -3.920 1.00 95.81 449 PRO A O 1
ATOM 3553 N N . GLU A 1 450 ? -8.417 -2.214 -4.121 1.00 91.44 450 GLU A N 1
ATOM 3554 C CA . GLU A 1 450 ? -7.967 -2.426 -5.512 1.00 91.44 450 GLU A CA 1
ATOM 3555 C C . GLU A 1 450 ? -7.018 -3.638 -5.623 1.00 91.44 450 GLU A C 1
ATOM 3557 O O . GLU A 1 450 ? -7.042 -4.422 -6.574 1.00 91.44 450 GLU A O 1
ATOM 3562 N N . GLY A 1 451 ? -6.199 -3.857 -4.589 1.00 83.94 451 GLY A N 1
ATOM 3563 C CA . GLY A 1 451 ? -5.253 -4.965 -4.486 1.00 83.94 451 GLY A CA 1
ATOM 3564 C C . GLY A 1 451 ? -3.934 -4.771 -5.242 1.00 83.94 451 GLY A C 1
ATOM 3565 O O . GLY A 1 451 ? -3.035 -5.599 -5.070 1.00 83.94 451 GLY A O 1
ATOM 3566 N N . THR A 1 452 ? -3.794 -3.703 -6.027 1.00 83.81 452 THR A N 1
ATOM 3567 C CA . THR A 1 452 ? -2.580 -3.247 -6.729 1.00 83.81 452 THR A CA 1
ATOM 3568 C C . THR A 1 452 ? -2.568 -1.720 -6.788 1.00 83.81 452 THR A C 1
ATOM 3570 O O . THR A 1 452 ? -3.609 -1.101 -6.601 1.00 83.81 452 THR A O 1
ATOM 3573 N N . ARG A 1 453 ? -1.401 -1.117 -7.039 1.00 88.38 453 ARG A N 1
ATOM 3574 C CA . ARG A 1 453 ? -1.293 0.329 -7.279 1.00 88.38 453 ARG A CA 1
ATOM 3575 C C . ARG A 1 453 ? -1.820 0.667 -8.670 1.00 88.38 453 ARG A C 1
ATOM 3577 O O . ARG A 1 453 ? -1.511 -0.055 -9.618 1.00 88.38 453 ARG A O 1
ATOM 3584 N N . SER A 1 454 ? -2.565 1.756 -8.777 1.00 85.81 454 SER A N 1
ATOM 3585 C CA . SER A 1 454 ? -2.983 2.344 -10.042 1.00 85.81 454 SER A CA 1
ATOM 3586 C C . SER A 1 454 ? -1.784 2.985 -10.747 1.00 85.81 454 SER A C 1
ATOM 3588 O O . SER A 1 454 ? -1.037 3.748 -10.133 1.00 85.81 454 SER A O 1
ATOM 3590 N N . LYS A 1 455 ? -1.577 2.643 -12.025 1.00 79.75 455 LYS A N 1
ATOM 3591 C CA . LYS A 1 455 ? -0.485 3.188 -12.857 1.00 79.75 455 LYS A CA 1
ATOM 3592 C C . LYS A 1 455 ? -0.885 4.499 -13.541 1.00 79.75 455 LYS A C 1
ATOM 3594 O O . LYS A 1 455 ? -0.033 5.342 -13.779 1.00 79.75 455 LYS A O 1
ATOM 3599 N N . ASP A 1 456 ? -2.172 4.667 -13.837 1.00 81.00 456 ASP A N 1
ATOM 3600 C CA . ASP A 1 456 ? -2.741 5.833 -14.523 1.00 81.00 456 ASP A CA 1
ATOM 3601 C C . ASP A 1 456 ? -3.460 6.799 -13.564 1.00 81.00 456 ASP A C 1
ATOM 3603 O O . ASP A 1 456 ? -4.032 7.800 -13.990 1.00 81.00 456 ASP A O 1
ATOM 3607 N N . GLY A 1 457 ? -3.448 6.496 -12.263 1.00 80.69 457 GLY A N 1
ATOM 3608 C CA . GLY A 1 457 ? -4.113 7.275 -11.225 1.00 80.69 457 GLY A CA 1
ATOM 3609 C C . GLY A 1 457 ? -5.623 7.046 -11.141 1.00 80.69 457 GLY A C 1
ATOM 3610 O O . GLY A 1 457 ? -6.243 7.552 -10.204 1.00 80.69 457 GLY A O 1
ATOM 3611 N N . LYS A 1 458 ? -6.221 6.260 -12.047 1.00 87.75 458 LYS A N 1
ATOM 3612 C CA . LYS A 1 458 ? -7.655 5.955 -12.024 1.00 87.75 458 LYS A CA 1
ATOM 3613 C C . LYS A 1 458 ? -7.978 4.923 -10.950 1.00 87.75 458 LYS A C 1
ATOM 3615 O O . LYS A 1 458 ? -7.207 3.992 -10.719 1.00 87.75 458 LYS A O 1
ATOM 3620 N N . LEU A 1 459 ? -9.141 5.084 -10.320 1.00 92.56 459 LEU A N 1
ATOM 3621 C CA . LEU A 1 459 ? -9.617 4.191 -9.268 1.00 92.56 459 LEU A CA 1
ATOM 3622 C C . LEU A 1 459 ? -10.154 2.880 -9.855 1.00 92.56 459 LEU A C 1
ATOM 3624 O O . LEU A 1 459 ? -11.169 2.867 -10.560 1.00 92.56 459 LEU A O 1
ATOM 3628 N N . GLY A 1 460 ? -9.499 1.772 -9.522 1.00 90.38 460 GLY A N 1
ATOM 3629 C CA . GLY A 1 460 ? -9.908 0.433 -9.922 1.00 90.38 460 GLY A CA 1
ATOM 3630 C C . GLY A 1 460 ? -11.166 -0.084 -9.206 1.00 90.38 460 GLY A C 1
ATOM 3631 O O . GLY A 1 460 ? -11.732 0.566 -8.319 1.00 90.38 460 GLY A O 1
ATOM 3632 N N . PRO A 1 461 ? -11.640 -1.286 -9.580 1.00 92.31 461 PRO A N 1
ATOM 3633 C CA . PRO A 1 461 ? -12.716 -1.959 -8.866 1.00 92.31 461 PRO A CA 1
ATOM 3634 C C . PRO A 1 461 ? -12.248 -2.430 -7.483 1.00 92.31 461 PRO A C 1
ATOM 3636 O O . PRO A 1 461 ? -11.119 -2.890 -7.303 1.00 92.31 461 PRO A O 1
ATOM 3639 N N . PHE A 1 462 ? -13.143 -2.358 -6.501 1.00 96.38 462 PHE A N 1
ATOM 3640 C CA . PHE A 1 462 ? -12.858 -2.773 -5.131 1.00 96.38 462 PHE A CA 1
ATOM 3641 C C . PHE A 1 462 ? -13.192 -4.247 -4.907 1.00 96.38 462 PHE A C 1
ATOM 3643 O O . PHE A 1 462 ? -14.242 -4.747 -5.304 1.00 96.38 462 PHE A O 1
ATOM 3650 N N . LYS A 1 463 ? -12.289 -4.961 -4.230 1.00 93.00 463 LYS A N 1
ATOM 3651 C CA . LYS A 1 463 ? -12.504 -6.345 -3.800 1.00 93.00 463 LYS A CA 1
ATOM 3652 C C . LYS A 1 463 ? -13.271 -6.389 -2.479 1.00 93.00 463 LYS A C 1
ATOM 3654 O O . LYS A 1 463 ? -12.956 -5.669 -1.535 1.00 93.00 463 LYS A O 1
ATOM 3659 N N . LYS A 1 464 ? -14.180 -7.361 -2.359 1.00 93.31 464 LYS A N 1
ATOM 3660 C CA . LYS A 1 464 ? -15.099 -7.544 -1.215 1.00 93.31 464 LYS A CA 1
ATOM 3661 C C . LYS A 1 464 ? -14.436 -7.916 0.123 1.00 93.31 464 LYS A C 1
ATOM 3663 O O . LYS A 1 464 ? -15.109 -7.965 1.150 1.00 93.31 464 LYS A O 1
ATOM 3668 N N . GLY A 1 465 ? -13.136 -8.224 0.134 1.00 94.50 465 GLY A N 1
ATOM 3669 C CA . GLY A 1 465 ? -12.436 -8.778 1.299 1.00 94.50 465 GLY A CA 1
ATOM 3670 C C . GLY A 1 465 ? -12.473 -7.870 2.532 1.00 94.50 465 GLY A C 1
ATOM 3671 O O . GLY A 1 465 ? -12.852 -8.328 3.606 1.00 94.50 465 GLY A O 1
ATOM 3672 N N . ALA A 1 466 ? -12.143 -6.586 2.369 1.00 97.00 466 ALA A N 1
ATOM 3673 C CA . ALA A 1 466 ? -12.155 -5.603 3.458 1.00 97.00 466 ALA A CA 1
ATOM 3674 C C . ALA A 1 466 ? -13.557 -5.455 4.071 1.00 97.00 466 ALA A C 1
ATOM 3676 O O . ALA A 1 466 ? -13.745 -5.557 5.281 1.00 97.00 466 ALA A O 1
ATOM 3677 N N . PHE A 1 467 ? -14.557 -5.309 3.205 1.00 98.31 467 PHE A N 1
ATOM 3678 C CA . PHE A 1 467 ? -15.956 -5.105 3.574 1.00 98.31 467 PHE A CA 1
ATOM 3679 C C . PHE A 1 467 ? -16.564 -6.347 4.235 1.00 98.31 467 PHE A C 1
ATOM 3681 O O . PHE A 1 467 ? -17.322 -6.244 5.193 1.00 98.31 467 PHE A O 1
ATOM 3688 N N . SER A 1 468 ? -16.140 -7.542 3.814 1.00 97.75 468 SER A N 1
ATOM 3689 C CA . SER A 1 468 ? -16.504 -8.795 4.484 1.00 97.75 468 SER A CA 1
ATOM 3690 C C . SER A 1 468 ? -15.956 -8.876 5.911 1.00 97.75 468 SER A C 1
ATOM 3692 O O . SER A 1 468 ? -16.600 -9.468 6.774 1.00 97.75 468 SER A O 1
ATOM 3694 N N . VAL A 1 469 ? -14.769 -8.311 6.179 1.00 98.25 469 VAL A N 1
ATOM 3695 C CA . VAL A 1 469 ? -14.242 -8.210 7.550 1.00 98.25 469 VAL A CA 1
ATOM 3696 C C . VAL A 1 469 ? -15.110 -7.260 8.368 1.00 98.25 469 VAL A C 1
ATOM 3698 O O . VAL A 1 469 ? -15.525 -7.645 9.459 1.00 98.25 469 VAL A O 1
ATOM 3701 N N . ALA A 1 470 ? -15.429 -6.078 7.830 1.00 98.38 470 ALA A N 1
ATOM 3702 C CA . ALA A 1 470 ? -16.258 -5.078 8.502 1.00 98.38 470 ALA A CA 1
ATOM 3703 C C . ALA A 1 470 ? -17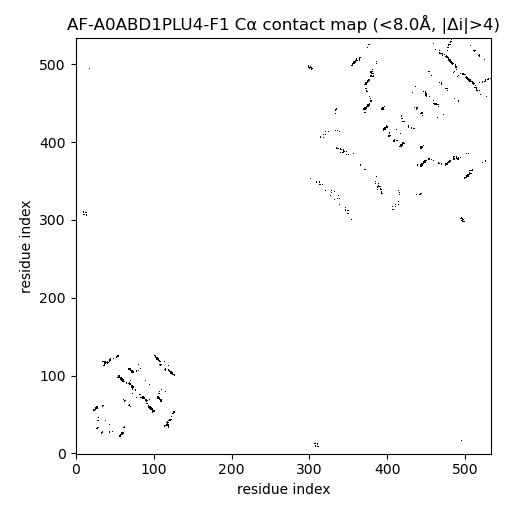.605 -5.669 8.947 1.00 98.38 470 ALA A C 1
ATOM 3705 O O . ALA A 1 470 ? -17.851 -5.765 10.149 1.00 98.38 470 ALA A O 1
ATOM 37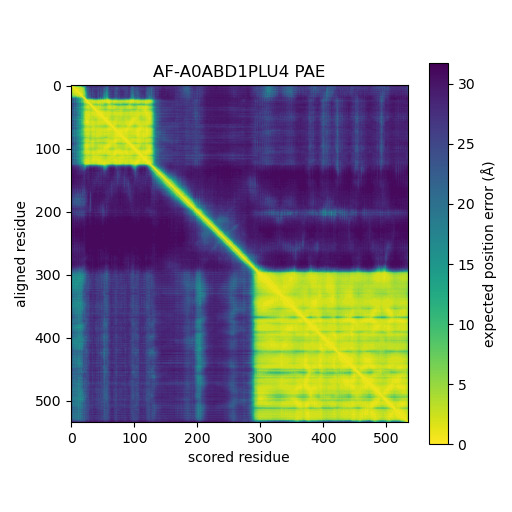06 N N . VAL A 1 471 ? -18.382 -6.225 8.009 1.00 98.25 471 VAL A N 1
ATOM 3707 C CA . VAL A 1 471 ? -19.687 -6.863 8.276 1.00 98.25 471 VAL A CA 1
ATOM 3708 C C . VAL A 1 471 ? -19.583 -7.968 9.329 1.00 98.25 471 VAL A C 1
ATOM 3710 O O . VAL A 1 471 ? -20.328 -7.983 10.303 1.00 98.25 471 VAL A O 1
ATOM 3713 N N . LYS A 1 472 ? -18.616 -8.887 9.195 1.00 98.06 472 LYS A N 1
ATOM 3714 C CA . LYS A 1 472 ? -18.463 -10.023 10.128 1.00 98.06 472 LYS A CA 1
ATOM 3715 C C . LYS A 1 472 ? -18.028 -9.623 11.537 1.00 98.06 472 LYS A C 1
ATOM 3717 O O . LYS A 1 472 ? -18.048 -10.461 12.443 1.00 98.06 472 LYS A O 1
ATOM 3722 N N . THR A 1 473 ? -17.556 -8.395 11.710 1.00 98.00 473 THR A N 1
ATOM 3723 C CA . THR A 1 473 ? -17.099 -7.869 13.001 1.00 98.00 473 THR A CA 1
ATOM 3724 C C . THR A 1 473 ? -17.967 -6.738 13.535 1.00 98.00 473 THR A C 1
ATOM 3726 O O . THR A 1 473 ? -17.771 -6.363 14.686 1.00 98.00 473 THR A O 1
ATOM 3729 N N . GLY A 1 474 ? -18.923 -6.239 12.745 1.00 97.56 474 GLY A N 1
ATOM 3730 C CA . GLY A 1 474 ? -19.792 -5.123 13.115 1.00 97.56 474 GLY A CA 1
ATOM 3731 C C . GLY A 1 474 ? -19.041 -3.810 13.343 1.00 97.56 474 GLY A C 1
ATOM 3732 O O . GLY A 1 474 ? -19.483 -3.006 14.153 1.00 97.56 474 GLY A O 1
ATOM 3733 N N . VAL A 1 475 ? -17.883 -3.612 12.700 1.00 98.06 475 VAL A N 1
ATOM 3734 C CA . VAL A 1 475 ? -17.105 -2.365 12.817 1.00 98.06 475 VAL A CA 1
ATOM 3735 C C . VAL A 1 475 ? -17.292 -1.503 11.569 1.00 98.06 475 VAL A C 1
ATOM 3737 O O . VAL A 1 475 ? -17.456 -2.063 10.480 1.00 98.06 475 VAL A O 1
ATOM 3740 N N . PRO A 1 476 ? -17.206 -0.167 11.684 1.00 98.19 476 PRO A N 1
ATOM 3741 C CA . PRO A 1 476 ? -17.373 0.707 10.535 1.00 98.19 476 PRO A CA 1
ATOM 3742 C C . PRO A 1 476 ? -16.204 0.592 9.552 1.00 98.19 476 PRO A C 1
ATOM 3744 O O . PRO A 1 476 ? -15.059 0.283 9.919 1.00 98.19 476 PRO A O 1
ATOM 3747 N N . VAL A 1 477 ? -16.497 0.899 8.292 1.00 98.69 477 VAL A N 1
ATOM 3748 C CA . VAL A 1 477 ? -15.502 1.130 7.246 1.00 98.69 477 VAL A CA 1
ATOM 3749 C C . VAL A 1 477 ? -15.159 2.614 7.222 1.00 98.69 477 VAL A C 1
ATOM 3751 O O . VAL A 1 477 ? -16.057 3.439 7.143 1.00 98.69 477 VAL A O 1
ATOM 3754 N N . VAL A 1 478 ? -13.878 2.973 7.258 1.00 98.56 478 VAL A N 1
ATOM 3755 C CA . VAL A 1 478 ? -13.416 4.367 7.157 1.00 98.56 478 VAL A CA 1
ATOM 3756 C C . VAL A 1 478 ? -12.719 4.554 5.808 1.00 98.56 478 VAL A C 1
ATOM 3758 O O . VAL A 1 478 ? -11.581 4.091 5.652 1.00 98.56 478 VAL A O 1
ATOM 3761 N N . PRO A 1 479 ? -13.376 5.186 4.817 1.00 98.56 479 PRO A N 1
ATOM 3762 C CA . PRO A 1 479 ? -12.758 5.484 3.534 1.00 98.56 479 PRO A CA 1
ATOM 3763 C C . PRO A 1 479 ? -11.760 6.636 3.662 1.00 98.56 479 PRO A C 1
ATOM 3765 O O . PRO A 1 479 ? -12.013 7.632 4.339 1.00 98.56 479 PRO A O 1
ATOM 3768 N N . ILE A 1 480 ? -10.625 6.515 2.983 1.00 98.62 480 ILE A N 1
ATOM 3769 C CA . ILE A 1 480 ? -9.588 7.541 2.900 1.00 98.62 480 ILE A CA 1
ATOM 3770 C C . ILE A 1 480 ? -9.231 7.740 1.429 1.00 98.62 480 ILE A C 1
ATOM 3772 O O . ILE A 1 480 ? -8.968 6.773 0.717 1.00 98.62 480 ILE A O 1
ATOM 3776 N N . THR A 1 481 ? -9.177 8.990 0.982 1.00 98.25 481 THR A N 1
ATOM 3777 C CA . THR A 1 481 ? -8.669 9.342 -0.345 1.00 98.25 481 THR A CA 1
ATOM 3778 C C . THR A 1 481 ? -7.256 9.902 -0.227 1.00 98.25 481 THR A C 1
ATOM 3780 O O . THR A 1 481 ? -7.006 10.837 0.533 1.00 98.25 481 THR A O 1
ATOM 3783 N N . LEU A 1 482 ? -6.331 9.322 -0.989 1.00 97.50 482 LEU A N 1
ATOM 3784 C CA . LEU A 1 482 ? -4.947 9.759 -1.137 1.00 97.50 482 LEU A CA 1
ATOM 3785 C C . LEU A 1 482 ? -4.781 10.435 -2.498 1.00 97.50 482 LEU A C 1
ATOM 3787 O O . LEU A 1 482 ? -5.063 9.826 -3.530 1.00 97.50 482 LEU A O 1
ATOM 3791 N N . ILE A 1 483 ? -4.320 11.684 -2.497 1.00 96.19 483 ILE A N 1
ATOM 3792 C CA . ILE A 1 483 ? -4.141 12.495 -3.707 1.00 96.19 483 ILE A CA 1
ATOM 3793 C C . ILE A 1 483 ? -2.691 12.965 -3.778 1.00 96.19 483 ILE A C 1
ATOM 3795 O O . ILE A 1 483 ? -2.133 13.447 -2.793 1.00 96.19 483 ILE A O 1
ATOM 3799 N N . GLY A 1 484 ? -2.087 12.845 -4.962 1.00 94.50 484 GLY A N 1
ATOM 3800 C CA . GLY A 1 484 ? -0.760 13.387 -5.272 1.00 94.50 484 GLY A CA 1
ATOM 3801 C C . GLY A 1 484 ? 0.399 12.408 -5.077 1.00 94.50 484 GLY A C 1
ATOM 3802 O O . GLY A 1 484 ? 1.440 12.583 -5.707 1.00 94.50 484 GLY A O 1
ATOM 3803 N N . THR A 1 485 ? 0.225 11.327 -4.309 1.00 95.75 485 THR A N 1
ATOM 3804 C CA . THR A 1 485 ? 1.303 10.356 -4.039 1.00 95.75 485 THR A CA 1
ATOM 3805 C C . THR A 1 485 ? 1.834 9.712 -5.323 1.00 95.75 485 THR A C 1
ATOM 3807 O O . THR A 1 485 ? 3.048 9.626 -5.504 1.00 95.75 485 THR A O 1
ATOM 3810 N N . GLY A 1 486 ? 0.950 9.336 -6.255 1.00 92.94 486 GLY A N 1
ATOM 3811 C CA . GLY A 1 486 ? 1.326 8.785 -7.564 1.00 92.94 486 GLY A CA 1
ATOM 3812 C C . GLY A 1 486 ? 2.020 9.782 -8.501 1.00 92.94 486 GLY A C 1
ATOM 3813 O O . GLY A 1 486 ? 2.801 9.364 -9.346 1.00 92.94 486 GLY A O 1
ATOM 3814 N N . LYS A 1 487 ? 1.792 11.095 -8.337 1.00 92.38 487 LYS A N 1
ATOM 3815 C CA . LYS A 1 487 ? 2.505 12.145 -9.097 1.00 92.38 487 LYS A CA 1
ATOM 3816 C C . LYS A 1 487 ? 3.930 12.343 -8.550 1.00 92.38 487 LYS A C 1
ATOM 3818 O O . LYS A 1 487 ? 4.867 12.567 -9.315 1.00 92.38 487 LYS A O 1
ATOM 3823 N N . ILE A 1 488 ? 4.094 12.227 -7.229 1.00 94.94 488 ILE A N 1
ATOM 3824 C CA . ILE A 1 488 ? 5.380 12.373 -6.529 1.00 94.94 488 ILE A CA 1
ATOM 3825 C C . ILE A 1 488 ? 6.287 11.159 -6.758 1.00 94.94 488 ILE A C 1
ATOM 3827 O O . ILE A 1 488 ? 7.453 11.324 -7.103 1.00 94.94 488 ILE A O 1
ATOM 3831 N N . MET A 1 489 ? 5.758 9.951 -6.573 1.00 94.56 489 MET A N 1
ATOM 3832 C CA . MET A 1 489 ? 6.479 8.698 -6.799 1.00 94.56 489 MET A CA 1
ATOM 3833 C C . MET A 1 489 ? 5.571 7.738 -7.579 1.00 94.56 489 MET A C 1
ATOM 3835 O O . MET A 1 489 ? 4.793 6.996 -6.963 1.00 94.56 489 MET A O 1
ATOM 3839 N N . PRO A 1 490 ? 5.630 7.767 -8.922 1.00 90.25 490 PRO A N 1
ATOM 3840 C CA . PRO A 1 490 ? 4.832 6.895 -9.775 1.00 90.25 490 PRO A CA 1
ATOM 3841 C C . PRO A 1 490 ? 5.137 5.412 -9.543 1.00 90.25 490 PRO A C 1
ATOM 3843 O O . PRO A 1 490 ? 6.267 5.022 -9.244 1.00 90.25 490 PRO A O 1
ATOM 3846 N N . ALA A 1 491 ? 4.125 4.559 -9.700 1.00 83.69 491 ALA A N 1
ATOM 3847 C CA . ALA A 1 491 ? 4.305 3.115 -9.594 1.00 83.69 491 ALA A CA 1
ATOM 3848 C C . ALA A 1 491 ? 5.261 2.597 -10.687 1.00 83.69 491 ALA A C 1
ATOM 3850 O O . ALA A 1 491 ? 5.045 2.861 -11.868 1.00 83.69 491 ALA A O 1
ATOM 3851 N N . GLY A 1 492 ? 6.288 1.832 -10.302 1.00 81.94 492 GLY A N 1
ATOM 3852 C CA . GLY A 1 492 ? 7.343 1.368 -11.214 1.00 81.94 492 GLY A CA 1
ATOM 3853 C C . GLY A 1 492 ? 8.496 2.360 -11.408 1.00 81.94 492 GLY A C 1
ATOM 3854 O O . GLY A 1 492 ? 9.431 2.062 -12.144 1.00 81.94 492 GLY A O 1
ATOM 3855 N N . MET A 1 493 ? 8.444 3.531 -10.764 1.00 86.19 493 MET A N 1
ATOM 3856 C CA . MET A 1 493 ? 9.524 4.521 -10.739 1.00 86.19 493 MET A CA 1
ATOM 3857 C C . MET A 1 493 ? 9.915 4.861 -9.297 1.00 86.19 493 MET A C 1
ATOM 3859 O O . MET A 1 493 ? 10.134 6.020 -8.957 1.00 86.19 493 MET A O 1
ATOM 3863 N N . GLU A 1 494 ? 9.996 3.853 -8.428 1.00 87.50 494 GLU A N 1
ATOM 3864 C CA . GLU A 1 494 ? 10.242 4.033 -6.993 1.00 87.50 494 GLU A CA 1
ATOM 3865 C C . GLU A 1 494 ? 11.582 4.727 -6.685 1.00 87.50 494 GLU A C 1
ATOM 3867 O O . GLU A 1 494 ? 11.698 5.397 -5.665 1.00 87.50 494 GLU A O 1
ATOM 3872 N N . GLY A 1 495 ? 12.566 4.655 -7.589 1.00 86.25 495 GLY A N 1
ATOM 3873 C CA . GLY A 1 495 ? 13.833 5.392 -7.486 1.00 86.25 495 GLY A CA 1
ATOM 3874 C C . GLY A 1 495 ? 13.741 6.903 -7.761 1.00 86.25 495 GLY A C 1
ATOM 3875 O O . GLY A 1 495 ? 14.750 7.600 -7.665 1.00 86.25 495 GLY A O 1
ATOM 3876 N N . GLN A 1 496 ? 12.566 7.423 -8.127 1.00 90.56 496 GLN A N 1
ATOM 3877 C CA . GLN A 1 496 ? 12.338 8.841 -8.410 1.00 90.56 496 GLN A CA 1
ATOM 3878 C C . GLN A 1 496 ? 11.425 9.475 -7.359 1.00 90.56 496 GLN A C 1
ATOM 3880 O O . GLN A 1 496 ? 10.452 8.872 -6.907 1.00 90.56 496 GLN A O 1
ATOM 3885 N N . LEU A 1 497 ? 11.725 10.724 -6.998 1.00 94.88 497 LEU A N 1
ATOM 3886 C CA . LEU A 1 497 ? 10.915 11.508 -6.075 1.00 94.88 497 LEU A CA 1
ATOM 3887 C C . LEU A 1 497 ? 10.726 12.944 -6.571 1.00 94.88 497 LEU A C 1
ATOM 3889 O O . LEU A 1 497 ? 11.529 13.848 -6.300 1.00 94.88 497 LEU A O 1
ATOM 3893 N N . ASN A 1 498 ? 9.615 13.158 -7.264 1.00 94.50 498 ASN A N 1
ATOM 3894 C CA . ASN A 1 498 ? 9.236 14.457 -7.797 1.00 94.50 498 ASN A CA 1
ATOM 3895 C C . ASN A 1 498 ? 8.809 15.406 -6.658 1.00 94.50 498 ASN A C 1
ATOM 3897 O O . ASN A 1 498 ? 8.340 14.964 -5.608 1.00 94.50 498 ASN A O 1
ATOM 3901 N N . PRO A 1 499 ? 8.978 16.727 -6.798 1.00 93.19 499 PRO A N 1
ATOM 3902 C CA . PRO A 1 499 ? 8.392 17.680 -5.859 1.00 93.19 499 PRO A CA 1
ATOM 3903 C C . PRO A 1 499 ? 6.857 17.661 -5.940 1.00 93.19 499 PRO A C 1
ATOM 3905 O O . PRO A 1 499 ? 6.280 17.482 -7.009 1.00 93.19 499 PRO A O 1
ATOM 3908 N N . GLY A 1 500 ? 6.189 17.876 -4.807 1.00 93.25 500 GLY A N 1
ATOM 3909 C CA . GLY A 1 500 ? 4.732 17.960 -4.758 1.00 93.25 500 GLY A CA 1
ATOM 3910 C C . GLY A 1 500 ? 4.177 17.973 -3.338 1.00 93.25 500 GLY A C 1
ATOM 3911 O O . GLY A 1 500 ? 4.916 17.883 -2.351 1.00 93.25 500 GLY A O 1
ATOM 3912 N N . SER A 1 501 ? 2.857 18.080 -3.245 1.00 95.50 501 SER A N 1
ATOM 3913 C CA . SER A 1 501 ? 2.098 17.918 -2.009 1.00 95.50 501 SER A CA 1
ATOM 3914 C C . SER A 1 501 ? 1.218 16.675 -2.082 1.00 95.50 501 SER A C 1
ATOM 3916 O O . SER A 1 501 ? 0.817 16.227 -3.158 1.00 95.50 501 SER A O 1
ATOM 3918 N N . VAL A 1 502 ? 0.934 16.109 -0.914 1.00 96.81 502 VAL A N 1
ATOM 3919 C CA . VAL A 1 502 ? -0.017 15.015 -0.752 1.00 96.81 502 VAL A CA 1
ATOM 3920 C C . VAL A 1 502 ? -1.163 15.478 0.104 1.00 96.81 502 VAL A C 1
ATOM 3922 O O . VAL A 1 502 ? -0.962 16.085 1.153 1.00 96.81 502 VAL A O 1
ATOM 3925 N N . LYS A 1 503 ? -2.365 15.141 -0.338 1.00 97.31 503 LYS A N 1
ATOM 3926 C CA . LYS A 1 503 ? -3.586 15.419 0.391 1.00 97.31 503 LYS A CA 1
ATOM 3927 C C . LYS A 1 503 ? -4.234 14.112 0.821 1.00 97.31 503 LYS A C 1
ATOM 3929 O O . LYS A 1 503 ? -4.359 13.179 0.027 1.00 97.31 503 LYS A O 1
ATOM 3934 N N . VAL A 1 504 ? -4.599 14.050 2.095 1.00 98.00 504 VAL A N 1
ATOM 3935 C CA . VAL A 1 504 ? -5.243 12.908 2.740 1.00 98.00 504 VAL A CA 1
ATOM 3936 C C . VAL A 1 504 ? -6.617 13.354 3.199 1.00 98.00 504 VAL A C 1
ATOM 3938 O O . VAL A 1 504 ? -6.729 14.151 4.127 1.00 98.00 504 VAL A O 1
ATOM 3941 N N . VAL A 1 505 ? -7.657 12.829 2.563 1.00 98.38 505 VAL A N 1
ATOM 3942 C CA . VAL A 1 505 ? -9.047 13.129 2.913 1.00 98.38 505 VAL A CA 1
ATOM 3943 C C . VAL A 1 505 ? -9.624 11.924 3.638 1.00 98.38 505 VAL A C 1
ATOM 3945 O O . VAL A 1 505 ? -9.726 10.844 3.060 1.00 98.38 505 VAL A O 1
ATOM 3948 N N . VAL A 1 506 ? -9.967 12.085 4.913 1.00 98.50 506 VAL A N 1
ATOM 3949 C CA . VAL A 1 506 ? -10.640 11.054 5.707 1.00 98.50 506 VAL A CA 1
ATOM 3950 C C . VAL A 1 506 ? -12.145 11.289 5.638 1.00 98.50 506 VAL A C 1
ATOM 3952 O O . VAL A 1 506 ? -12.644 12.334 6.055 1.00 98.50 506 VAL A O 1
ATOM 3955 N N . HIS A 1 507 ? -12.879 10.306 5.130 1.00 98.44 507 HIS A N 1
ATOM 3956 C CA . HIS A 1 507 ? -14.325 10.400 4.949 1.00 98.44 507 HIS A CA 1
ATOM 3957 C C . HIS A 1 507 ? -15.095 9.921 6.176 1.00 98.44 507 HIS A C 1
ATOM 3959 O O . HIS A 1 507 ? -14.535 9.287 7.073 1.00 98.44 507 HIS A O 1
ATOM 3965 N N . GLN A 1 508 ? -16.398 10.213 6.195 1.00 98.19 508 GLN A N 1
ATOM 3966 C CA . GLN A 1 508 ? -17.298 9.719 7.234 1.00 98.19 508 GLN A CA 1
ATOM 3967 C C . GLN A 1 508 ? -17.271 8.182 7.299 1.00 98.19 508 GLN A C 1
ATOM 3969 O O . GLN A 1 508 ? -17.282 7.531 6.246 1.00 98.19 508 GLN A O 1
ATOM 3974 N N . PRO A 1 509 ? -17.244 7.587 8.507 1.00 98.06 509 PRO A N 1
ATOM 3975 C CA . PRO A 1 509 ? -17.359 6.146 8.661 1.00 98.06 509 PRO A CA 1
ATOM 3976 C C . PRO A 1 509 ? -18.682 5.627 8.087 1.00 98.06 509 PRO A C 1
ATOM 3978 O O . PRO A 1 509 ? -19.735 6.235 8.262 1.00 98.06 509 PRO A O 1
ATOM 3981 N N . ILE A 1 510 ? -18.618 4.482 7.416 1.00 98.19 510 ILE A N 1
ATOM 3982 C CA . ILE A 1 510 ? -19.753 3.813 6.789 1.00 98.19 510 ILE A CA 1
ATOM 3983 C C . ILE A 1 510 ? -20.060 2.540 7.574 1.00 98.19 510 ILE A C 1
ATOM 3985 O O . ILE A 1 510 ? -19.188 1.685 7.763 1.00 98.19 510 ILE A O 1
ATOM 3989 N N . GLU A 1 511 ? -21.310 2.399 7.995 1.00 96.56 511 GLU A N 1
ATOM 3990 C CA . GLU A 1 511 ? -21.845 1.193 8.623 1.00 96.56 511 GLU A CA 1
ATOM 3991 C C . GLU A 1 511 ? -22.788 0.469 7.659 1.00 96.56 511 GLU A C 1
ATOM 3993 O O . GLU A 1 511 ? -23.417 1.087 6.802 1.00 96.56 511 GLU A O 1
ATOM 3998 N N . GLY A 1 512 ? -22.863 -0.856 7.768 1.00 93.88 512 GLY A N 1
ATOM 3999 C CA . GLY A 1 512 ? -23.691 -1.665 6.883 1.00 93.88 512 GLY A CA 1
ATOM 4000 C C . GLY A 1 512 ? -23.526 -3.161 7.119 1.00 93.88 512 GLY A C 1
ATOM 4001 O O . GLY A 1 512 ? -22.558 -3.617 7.730 1.00 93.88 512 GLY A O 1
ATOM 4002 N N . ASP A 1 513 ? -24.487 -3.923 6.614 1.00 94.31 513 ASP A N 1
ATOM 4003 C CA . ASP A 1 513 ? -24.612 -5.376 6.755 1.00 94.31 513 ASP A CA 1
ATOM 4004 C C . ASP A 1 513 ? -24.270 -6.143 5.464 1.00 94.31 513 ASP A C 1
ATOM 4006 O O . ASP A 1 513 ? -23.968 -7.337 5.503 1.00 94.31 513 ASP A O 1
ATOM 4010 N N . SER A 1 514 ? -24.247 -5.458 4.319 1.00 96.69 514 SER A N 1
ATOM 4011 C CA . SER A 1 514 ? -23.882 -6.023 3.021 1.00 96.69 514 SER A CA 1
ATOM 4012 C C . SER A 1 514 ? -22.464 -5.613 2.601 1.00 96.69 514 SER A C 1
ATOM 4014 O O . SER A 1 514 ? -22.196 -4.420 2.417 1.00 96.69 514 SER A O 1
ATOM 4016 N N . PRO A 1 515 ? -21.544 -6.575 2.363 1.00 96.75 515 PRO A N 1
ATOM 4017 C CA . PRO A 1 515 ? -20.208 -6.269 1.854 1.00 96.75 515 PRO A CA 1
ATOM 4018 C C . PRO A 1 515 ? -20.223 -5.531 0.511 1.00 96.75 515 PRO A C 1
ATOM 4020 O O . PRO A 1 515 ? -19.311 -4.756 0.237 1.00 96.75 515 PRO A O 1
ATOM 4023 N N . ASP A 1 516 ? -21.245 -5.769 -0.313 1.00 96.69 516 ASP A N 1
ATOM 4024 C CA . ASP A 1 516 ? -21.372 -5.162 -1.639 1.00 96.69 516 ASP A CA 1
ATOM 4025 C C . ASP A 1 516 ? -21.818 -3.709 -1.548 1.00 96.69 516 ASP A C 1
ATOM 4027 O O . ASP A 1 516 ? -21.203 -2.849 -2.175 1.00 96.69 516 ASP A O 1
ATOM 4031 N N . ALA A 1 517 ? -22.810 -3.419 -0.702 1.00 96.81 517 ALA A N 1
ATOM 4032 C CA . ALA A 1 517 ? -23.249 -2.050 -0.451 1.00 96.81 517 ALA A CA 1
ATOM 4033 C C . ALA A 1 517 ? -22.107 -1.200 0.127 1.00 96.81 517 ALA A C 1
ATOM 4035 O O . ALA A 1 517 ? -21.808 -0.131 -0.403 1.00 96.81 517 ALA A O 1
ATOM 4036 N N . LEU A 1 518 ? -21.400 -1.722 1.139 1.00 97.81 518 LEU A N 1
ATOM 4037 C CA . LEU A 1 518 ? -20.237 -1.051 1.726 1.00 97.81 518 LEU A CA 1
ATOM 4038 C C . LEU A 1 518 ? -19.119 -0.822 0.702 1.00 97.81 518 LEU A C 1
ATOM 4040 O O . LEU A 1 518 ? -18.493 0.237 0.699 1.00 97.81 518 LEU A O 1
ATOM 4044 N N . SER A 1 519 ? -18.861 -1.808 -0.16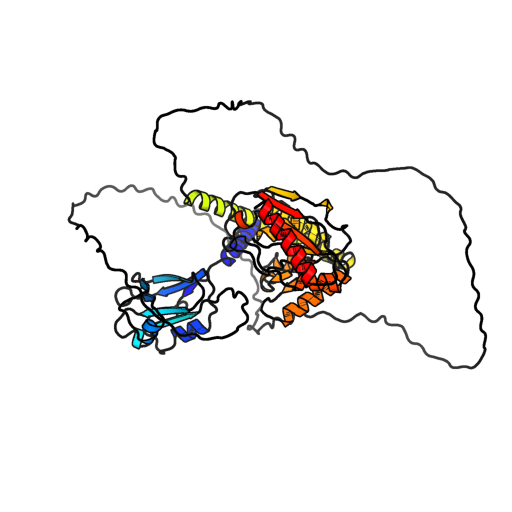3 1.00 97.94 519 SER A N 1
ATOM 4045 C CA . SER A 1 519 ? -17.835 -1.702 -1.201 1.00 97.94 519 SER A CA 1
ATOM 4046 C C . SER A 1 519 ? -18.163 -0.612 -2.213 1.00 97.94 519 SER A C 1
ATOM 4048 O O . SER A 1 519 ? -17.287 0.185 -2.545 1.00 97.94 519 SER A O 1
ATOM 4050 N N . THR A 1 520 ? -19.401 -0.583 -2.707 1.00 97.44 520 THR A N 1
ATOM 4051 C CA . THR A 1 520 ? -19.864 0.419 -3.673 1.00 97.44 520 THR A CA 1
ATOM 4052 C C . THR A 1 520 ? -19.830 1.809 -3.054 1.00 97.44 520 THR A C 1
ATOM 4054 O O . THR A 1 520 ? -19.166 2.691 -3.586 1.00 97.44 520 THR A O 1
ATOM 4057 N N . GLN A 1 521 ? -20.413 1.981 -1.866 1.00 98.00 521 GLN A N 1
ATOM 4058 C CA . GLN A 1 521 ? -20.457 3.277 -1.194 1.00 98.00 521 GLN A CA 1
ATOM 4059 C C . GLN A 1 521 ? -19.057 3.822 -0.878 1.00 98.00 521 GLN A C 1
ATOM 4061 O O . GLN A 1 521 ? -18.767 4.982 -1.161 1.00 98.00 521 GLN A O 1
ATOM 4066 N N . ALA A 1 522 ? -18.155 2.991 -0.339 1.00 98.19 522 ALA A N 1
ATOM 4067 C CA . ALA A 1 522 ? -16.784 3.416 -0.060 1.00 98.19 522 ALA A CA 1
ATOM 4068 C C . ALA A 1 522 ? -16.023 3.781 -1.342 1.00 98.19 522 ALA A C 1
ATOM 4070 O O . ALA A 1 522 ? -15.241 4.732 -1.344 1.00 98.19 522 ALA A O 1
ATOM 4071 N N . ARG A 1 523 ? -16.245 3.037 -2.434 1.00 97.69 523 ARG A N 1
ATOM 4072 C CA . ARG A 1 523 ? -15.636 3.339 -3.730 1.00 97.69 523 ARG A CA 1
ATOM 4073 C C . ARG A 1 523 ? -16.148 4.663 -4.284 1.00 97.69 523 ARG A C 1
ATOM 4075 O O . ARG A 1 523 ? -15.331 5.455 -4.739 1.00 97.69 523 ARG A O 1
ATOM 4082 N N . ASP A 1 524 ? -17.452 4.901 -4.237 1.00 97.44 524 ASP A N 1
ATOM 4083 C CA . ASP A 1 524 ? -18.073 6.095 -4.813 1.00 97.44 524 ASP A CA 1
ATOM 4084 C C . ASP A 1 524 ? -17.648 7.359 -4.063 1.00 97.44 524 ASP A C 1
ATOM 4086 O O . ASP A 1 524 ? -17.270 8.342 -4.693 1.00 97.44 524 ASP A O 1
ATOM 4090 N N . VAL A 1 525 ? -17.575 7.303 -2.728 1.00 97.75 525 VAL A N 1
ATOM 4091 C CA . VAL A 1 525 ? -17.042 8.400 -1.901 1.00 97.75 525 VAL A CA 1
ATOM 4092 C C . VAL A 1 525 ? -15.580 8.709 -2.249 1.00 97.75 525 VAL A C 1
ATOM 4094 O O . VAL A 1 525 ? -15.201 9.874 -2.397 1.00 97.75 525 VAL A O 1
ATOM 4097 N N . ILE A 1 526 ? -14.745 7.676 -2.420 1.00 97.75 526 ILE A N 1
ATOM 4098 C CA . ILE A 1 526 ? -13.338 7.864 -2.800 1.00 97.75 526 ILE A CA 1
ATOM 4099 C C . ILE A 1 526 ? -13.227 8.415 -4.227 1.00 97.75 526 ILE A C 1
ATOM 4101 O O . ILE A 1 526 ? -12.433 9.328 -4.456 1.00 97.75 526 ILE A O 1
ATOM 4105 N N . ALA A 1 527 ? -14.012 7.892 -5.172 1.00 96.50 527 ALA A N 1
ATOM 4106 C CA . ALA A 1 527 ? -14.018 8.314 -6.571 1.00 96.50 527 ALA A CA 1
ATOM 4107 C C . ALA A 1 527 ? -14.444 9.777 -6.721 1.00 96.50 527 ALA A C 1
ATOM 4109 O O . ALA A 1 527 ? -13.758 10.542 -7.393 1.00 96.50 527 ALA A O 1
ATOM 4110 N N . ASP A 1 528 ? -15.521 10.172 -6.046 1.00 96.19 528 ASP A N 1
ATOM 4111 C CA . ASP A 1 528 ? -16.030 11.540 -6.059 1.00 96.19 528 ASP A CA 1
ATOM 4112 C C . ASP A 1 528 ? -15.011 12.530 -5.466 1.00 96.19 528 ASP A C 1
ATOM 4114 O O . ASP A 1 528 ? -14.747 13.599 -6.025 1.00 96.19 528 ASP A O 1
ATOM 4118 N N . SER A 1 529 ? -14.337 12.145 -4.377 1.00 94.94 529 SER A N 1
ATOM 4119 C CA . SER A 1 529 ? -13.244 12.943 -3.813 1.00 94.94 529 SER A CA 1
ATOM 4120 C C . SER A 1 529 ? -12.049 13.072 -4.760 1.00 94.94 529 SER A C 1
ATOM 4122 O O . SER A 1 529 ? -11.419 14.129 -4.782 1.00 94.94 529 SER A O 1
ATOM 4124 N N . LEU A 1 530 ? -11.720 12.021 -5.522 1.00 93.38 530 LEU A N 1
ATOM 4125 C CA . LEU A 1 530 ? -10.658 12.064 -6.530 1.00 93.38 530 LEU A CA 1
ATOM 4126 C C . LEU A 1 530 ? -11.038 12.977 -7.700 1.00 93.38 530 LEU A C 1
ATOM 4128 O O . LEU A 1 530 ? -10.188 13.730 -8.152 1.00 93.38 530 LEU A O 1
ATOM 4132 N N . SER A 1 531 ? -12.295 12.969 -8.158 1.00 89.94 531 SER A N 1
ATOM 4133 C CA . SER A 1 531 ? -12.740 13.844 -9.253 1.00 89.94 531 SER A CA 1
ATOM 4134 C C . SER A 1 531 ? -12.852 15.316 -8.864 1.00 89.94 531 SER A C 1
ATOM 4136 O O . SER A 1 531 ? -12.663 16.185 -9.706 1.00 89.94 531 SER A O 1
ATOM 4138 N N . ARG A 1 532 ? -13.165 15.619 -7.597 1.00 84.62 532 ARG A N 1
ATOM 4139 C CA . ARG A 1 532 ? -13.295 17.006 -7.121 1.00 84.62 532 ARG A CA 1
ATOM 4140 C C . ARG A 1 532 ? -11.954 17.695 -6.856 1.00 84.62 532 ARG A C 1
ATOM 4142 O O . ARG A 1 532 ? -11.917 18.919 -6.788 1.00 84.62 532 ARG A O 1
ATOM 4149 N N . GLN A 1 533 ? -10.883 16.931 -6.640 1.00 69.12 533 GLN A N 1
ATOM 4150 C CA . GLN A 1 533 ? -9.606 17.455 -6.137 1.00 69.12 533 GLN A CA 1
ATOM 4151 C C . GLN A 1 533 ? -8.363 16.999 -6.928 1.00 69.12 533 GLN A C 1
ATOM 4153 O O . GLN A 1 533 ? -7.259 17.450 -6.613 1.00 69.12 533 GLN A O 1
ATOM 4158 N N . GLY A 1 534 ? -8.508 16.085 -7.892 1.00 54.34 534 GLY A N 1
ATOM 4159 C CA . GLY A 1 534 ? -7.420 15.513 -8.697 1.00 54.34 534 GLY A CA 1
ATOM 4160 C C . GLY A 1 534 ? -7.396 16.046 -10.116 1.00 54.34 534 GLY A C 1
ATOM 4161 O O . GLY A 1 534 ? -6.254 16.205 -10.624 1.00 54.34 534 GLY A O 1
#

Nearest PDB structures (foldseek):
  5kym-assembly1_A  TM=8.633E-01  e=1.597E-15  Thermotoga maritima MSB8
  1ws8-assembly1_C  TM=9.123E-01  e=2.204E-11  Cucurbita pepo
  1x9u-assembly2_B  TM=9.679E-01  e=4.051E-10  Armoracia rusticana
  1jer-assembly1_A-2  TM=8.641E-01  e=7.882E-09  Cucumis sativus
  2cbp-assembly1_A  TM=9.176E-01  e=1.964E-08  Cucumis sativus

Mean predicted aligned error: 20.94 Å

Foldseek 3Di:
DVVVVVLVVLVVLLVVVVVVLAQAEAEQLDDPDALFLDPDLCSRAVVQVVDAAAQFHKYKHAAQLVAKKKFWDDPVCLVVVPDPDGPDIGRPRIDIGGRHDFAKIKMAIPHPCSSVSNSIHIHGYDDPDDDDDDDDDDDDDDDDDDDDDDDDDDDDDDDDDDDDDDDDDDDDDDDDDDDDDDDDDDDDDDDDDDDDDDDDPVVVDDDDDDDDDPDDDDDDDDDDDDDDDDDDDDDDDDDDDDDDDDDDDDDDDDDDDDDPDPDDDDDDDDDDDDDDDDDDDDDDDDPPPPDPVVLQVVQLVLLSVLSSQLSVLLVVLLVVLVVCLVVCCVPPVQLSLVLLVSLLVSLCSRCVVFAAEAEAPLVQDPDQQAAAQEEEAAWAPNVSSNVSNSSHRAAAEDAPVQLPSPSRNVSSVSSVHQHADPVDVVRLVVSLVVQLVSVLVRYYHYDHQQNDHDQPPDGHQGHLSSLVSCLSNQHWYKAKAKPDNCVQAGPSRSSGGHHYYIYIYIDHTHGDNDSVVNRVVSSVVRNVVHVVPD

Sequence (534 aa):
MASLKTIFLCLEVVFVMCVLSEAREFVVGGENKLWEVPSSFYEFNNWAQKIRFQIGDSLVLKYDSKTDSVLEVTEDDYKTCNKANPIKSYHDGETQIALEKSGPFFFISGAEEHCQKGQKLEVRVLSDKHGSSGNSTAQVPSPHHHHHHAPAPAPAPAPVPTNGVSVLKAAVGFISGTAVVATISISILPLHFTHPGKMDLKYLFAPSLRPVCCFSLKQPADRYSKTHVLSDKITCTSRRHACDTWSSIYLEKNFTRVYSDFNFHRREKLSRYVVRSELAGAGSAGAYSYPLSEIQLGSKIRGICFYAVTAFTAIFLFVLMLIQHPLVLLFDRYRRKAHYLVAKIWASLTVAPFMKIEFEGLENLPPPNTPAVYVSNHQSFLDIYTLLTLGRSFKFISKTAIFLFPIIGWAMFLMGVIPLKRMDSRSQLDCLKQCIALVKKGASVFFFPEGTRSKDGKLGPFKKGAFSVAVKTGVPVVPITLIGTGKIMPAGMEGQLNPGSVKVVVHQPIEGDSPDALS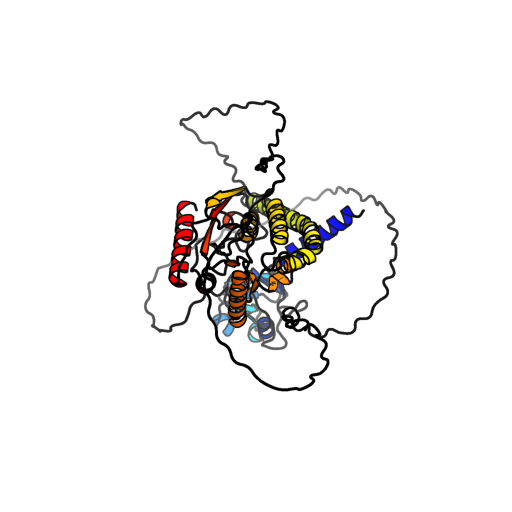TQARDVIADSLSRQG

Solvent-accessible surface area (backbone atoms only — not comparable to full-atom values): 33258 Å² total; per-residue (Å²): 116,70,68,60,54,51,50,49,52,49,50,53,50,48,50,55,57,59,62,70,73,56,59,51,75,40,46,47,78,35,96,89,43,60,64,53,70,44,98,42,59,53,50,44,35,60,48,41,71,77,51,87,45,42,60,52,22,28,41,34,43,37,38,59,42,92,71,38,32,48,26,36,38,50,74,67,32,58,74,71,58,56,75,89,75,54,78,40,79,46,65,78,30,62,46,77,46,72,33,81,57,58,44,80,46,32,36,33,40,64,33,85,68,30,31,82,47,25,25,39,38,56,43,65,24,47,59,89,75,76,89,72,84,87,78,91,81,89,84,86,90,86,82,89,83,92,80,83,89,82,85,83,86,82,86,86,87,84,89,89,87,84,84,86,83,87,90,82,89,83,89,81,82,88,80,89,80,91,76,89,76,84,81,81,83,76,87,75,80,84,79,84,78,84,79,90,74,88,81,69,81,65,75,87,69,65,79,90,79,77,82,86,76,79,86,73,88,85,80,84,90,82,87,83,88,84,88,85,90,80,90,84,90,84,90,84,83,89,84,88,86,83,88,82,88,88,86,82,85,89,76,92,72,86,83,74,84,85,77,85,79,81,85,70,85,85,75,89,77,90,76,85,81,80,89,78,87,83,88,80,86,84,90,79,92,75,84,79,76,76,56,70,64,58,60,51,48,53,15,32,53,44,20,51,52,42,52,50,48,40,52,59,50,44,58,62,51,47,53,54,45,60,72,46,41,66,56,33,58,73,77,34,65,68,48,24,53,70,46,40,50,51,47,19,52,50,25,43,70,37,40,60,87,63,40,51,78,46,80,42,45,72,85,42,54,69,60,97,76,56,38,35,33,35,36,33,73,43,28,26,78,52,48,60,41,58,54,33,54,70,76,64,56,54,31,43,67,42,55,51,74,56,51,71,42,80,66,60,15,51,50,38,54,72,47,52,42,41,59,36,48,94,89,36,72,66,42,48,53,51,40,50,53,50,51,42,57,41,38,77,64,48,15,22,36,39,38,50,38,55,76,57,65,27,80,85,70,60,84,67,70,71,48,55,66,60,33,45,38,21,38,78,66,75,33,36,34,33,33,32,34,72,41,46,39,35,74,24,24,36,61,95,39,74,65,31,33,41,78,53,54,32,41,39,39,37,38,70,60,44,77,67,82,46,32,64,60,49,42,52,53,45,48,50,56,37,49,52,54,44,72,77,74,107